Protein AF-0000000072551488 (afdb_homodimer)

Nearest PDB structures (foldseek):
  7kc0-assembly1_A  TM=2.861E-01  e=2.008E+00  Saccharomyces cerevisiae
  4nb5-assembly1_C  TM=3.899E-01  e=7.678E+00  Mycobacterium tuberculosis H37Rv
  7kc0-assembly1_A  TM=3.014E-01  e=3.655E+00  Saccharomyces cerevisiae
  4nb5-assembly1_C  TM=3.493E-01  e=7.341E+00  Mycobacterium tuberculosis H37Rv

Foldseek 3Di:
DCVVVVVVVVVVVVVVVVVVVVVVVVCPDQLVVQPVQDQDDPLSVLWDKDKAFDDPDPPPDLCDDDDDSNVVVLCLLAVVFAWFWDAAVCCVSVVHDSPADWDAQPPPRHITHTGHDLRNNLSVLVVLVNVVVVVVVCCVVDDQNVVDDVSSVVSNVVSVVSNVVVCVSCVDPDDWDWDDDPPDPDIHTPRSGMDIDIPSVSSRVVSVVRD/DPVVVVVVVVVVVVVVVVVVVVVVVVCPDQLVVQPVQDQDDPLSVLWDKDKDFDDPDPPPDLCDDDDDSNVVVLCLQAVPFAWFWDAAVCCVSVVHDSPADWDAQPPPRHITHTGHDLRNNLSVLVVLVNVVVVVVVCCVVDDQNVVDDVSSVVSNVVSVVSNVVVCVSCVDPDDWDWDDDPPDPDIHTPRSGMDIDIPSVSSRVVSRVRD

Radius of gyration: 25.64 Å; Cα contacts (8 Å, |Δi|>4): 636; chains: 2; bounding box: 65×92×56 Å

Structure (mmCIF, N/CA/C/O backbone):
data_AF-0000000072551488-model_v1
#
loop_
_entity.id
_entity.type
_entity.pdbx_description
1 polymer 'Predicted protein'
#
loop_
_atom_site.group_PDB
_atom_site.id
_atom_site.type_symbol
_atom_site.label_atom_id
_atom_site.label_alt_id
_atom_site.label_comp_id
_atom_site.label_asym_id
_atom_site.label_entity_id
_atom_site.label_seq_id
_atom_site.pdbx_PDB_ins_code
_atom_site.Cartn_x
_atom_site.Cartn_y
_atom_site.Cartn_z
_atom_site.occupancy
_atom_site.B_iso_or_equiv
_atom_site.auth_seq_id
_atom_site.auth_comp_id
_atom_site.auth_asym_id
_atom_site.auth_atom_id
_atom_site.pdbx_PDB_model_num
ATOM 1 N N . ARG A 1 1 ? 0.191 62.25 23.656 1 54.44 1 ARG A N 1
ATOM 2 C CA . ARG A 1 1 ? 0.954 61.219 24.375 1 54.44 1 ARG A CA 1
ATOM 3 C C . ARG A 1 1 ? 0.844 59.875 23.703 1 54.44 1 ARG A C 1
ATOM 5 O O . ARG A 1 1 ? 1.858 59.219 23.406 1 54.44 1 ARG A O 1
ATOM 12 N N . SER A 1 2 ? -0.293 58.969 23.828 1 62.88 2 SER A N 1
ATOM 13 C CA . SER A 1 2 ? -0.296 57.5 24.031 1 62.88 2 SER A CA 1
ATOM 14 C C . SER A 1 2 ? -0.365 56.781 22.688 1 62.88 2 SER A C 1
ATOM 16 O O . SER A 1 2 ? -0.692 55.594 22.656 1 62.88 2 SER A O 1
ATOM 18 N N . LYS A 1 3 ? -0.065 57.469 21.656 1 80.19 3 LYS A N 1
ATOM 19 C CA . LYS A 1 3 ? -0.118 56.938 20.297 1 80.19 3 LYS A CA 1
ATOM 20 C C . LYS A 1 3 ? 0.965 55.875 20.094 1 80.19 3 LYS A C 1
ATOM 22 O O . LYS A 1 3 ? 0.75 54.875 19.375 1 80.19 3 LYS A O 1
ATOM 27 N N . TRP A 1 4 ? 2.119 56.156 20.734 1 80.94 4 TRP A N 1
ATOM 28 C CA . TRP A 1 4 ? 3.229 55.219 20.594 1 80.94 4 TRP A CA 1
ATOM 29 C C . TRP A 1 4 ? 2.873 53.875 21.172 1 80.94 4 TRP A C 1
ATOM 31 O O . TRP A 1 4 ? 3.223 52.812 20.594 1 80.94 4 TRP A O 1
ATOM 41 N N . LEU A 1 5 ? 2.17 53.812 22.25 1 73.62 5 LEU A N 1
ATOM 42 C CA . LEU A 1 5 ? 1.741 52.562 22.844 1 73.62 5 LEU A CA 1
ATOM 43 C C . LEU A 1 5 ? 0.811 51.781 21.906 1 73.62 5 LEU A C 1
ATOM 45 O O . LEU A 1 5 ? 0.901 50.562 21.812 1 73.62 5 LEU A O 1
ATOM 49 N N . TRP A 1 6 ? -0.077 52.562 21.234 1 76.06 6 TRP A N 1
ATOM 50 C CA . TRP A 1 6 ? -0.982 51.938 20.266 1 76.06 6 TRP A CA 1
ATOM 51 C C . TRP A 1 6 ? -0.211 51.375 19.078 1 76.06 6 TRP A C 1
ATOM 53 O O . TRP A 1 6 ? -0.562 50.344 18.547 1 76.06 6 TRP A O 1
ATOM 63 N N . LEU A 1 7 ? 0.896 51.969 18.703 1 81.06 7 LEU A N 1
ATOM 64 C CA . LEU A 1 7 ? 1.736 51.5 17.609 1 81.06 7 LEU A CA 1
ATOM 65 C C . LEU A 1 7 ? 2.461 50.219 18 1 81.06 7 LEU A C 1
ATOM 67 O O . LEU A 1 7 ? 2.557 49.281 17.203 1 81.06 7 LEU A O 1
ATOM 71 N N . VAL A 1 8 ? 2.887 50.062 19.234 1 77.25 8 VAL A N 1
ATOM 72 C CA . VAL A 1 8 ? 3.572 48.875 19.734 1 77.25 8 VAL A CA 1
ATOM 73 C C . VAL A 1 8 ? 2.586 47.719 19.812 1 77.25 8 VAL A C 1
ATOM 75 O O . VAL A 1 8 ? 2.904 46.594 19.406 1 77.25 8 VAL A O 1
ATOM 78 N N . HIS A 1 9 ? 1.33 48 20.266 1 72.38 9 HIS A N 1
ATOM 79 C CA . HIS A 1 9 ? 0.299 46.969 20.328 1 72.38 9 HIS A CA 1
ATOM 80 C C . HIS A 1 9 ? -0.062 46.469 18.922 1 72.38 9 HIS A C 1
ATOM 82 O O . HIS A 1 9 ? -0.224 45.25 18.719 1 72.38 9 HIS A O 1
ATOM 88 N N . ALA A 1 10 ? -0.183 47.406 18.031 1 77.19 10 ALA A N 1
ATOM 89 C CA . ALA A 1 10 ? -0.512 47.031 16.672 1 77.19 10 ALA A CA 1
ATOM 90 C C . ALA A 1 10 ? 0.6 46.188 16.047 1 77.19 10 ALA A C 1
ATOM 92 O O . ALA A 1 10 ? 0.33 45.219 15.359 1 77.19 10 ALA A O 1
ATOM 93 N N . ALA A 1 11 ? 1.789 46.531 16.391 1 79.25 11 ALA A N 1
ATOM 94 C CA . ALA A 1 11 ? 2.938 45.781 15.883 1 79.25 11 ALA A CA 1
ATOM 95 C C . ALA A 1 11 ? 2.988 44.375 16.453 1 79.25 11 ALA A C 1
ATOM 97 O O . ALA A 1 11 ? 3.252 43.406 15.734 1 79.25 11 ALA A O 1
ATOM 98 N N . LEU A 1 12 ? 2.689 44.25 17.703 1 74.5 12 LEU A N 1
ATOM 99 C CA . LEU A 1 12 ? 2.691 42.938 18.359 1 74.5 12 LEU A CA 1
ATOM 100 C C . LEU A 1 12 ? 1.55 42.062 17.844 1 74.5 12 LEU A C 1
ATOM 102 O O . LEU A 1 12 ? 1.729 40.875 17.625 1 74.5 12 LEU A O 1
ATOM 106 N N . LEU A 1 13 ? 0.407 42.75 17.625 1 74.38 13 LEU A N 1
ATOM 107 C CA . LEU A 1 13 ? -0.738 42.031 17.078 1 74.38 13 LEU A CA 1
ATOM 108 C C . LEU A 1 13 ? -0.456 41.562 15.648 1 74.38 13 LEU A C 1
ATOM 110 O O . LEU A 1 13 ? -0.78 40.406 15.289 1 74.38 13 LEU A O 1
ATOM 114 N N . LEU A 1 14 ? 0.179 42.375 14.867 1 77.56 14 LEU A N 1
ATOM 115 C CA . LEU A 1 14 ? 0.5 42 13.492 1 77.56 14 LEU A CA 1
ATOM 116 C C . LEU A 1 14 ? 1.534 40.875 13.445 1 77.56 14 LEU A C 1
ATOM 118 O O . LEU A 1 14 ? 1.437 40 12.609 1 77.56 14 LEU A O 1
ATOM 122 N N . THR A 1 15 ? 2.414 40.906 14.375 1 76 15 THR A N 1
ATOM 123 C CA . THR A 1 15 ? 3.418 39.844 14.445 1 76 15 THR A CA 1
ATOM 124 C C . THR A 1 15 ? 2.783 38.531 14.867 1 76 15 THR A C 1
ATOM 126 O O . THR A 1 15 ? 3.092 37.469 14.297 1 76 15 THR A O 1
ATOM 129 N N . SER A 1 16 ? 1.948 38.594 15.852 1 71.5 16 SER A N 1
ATOM 130 C CA . SER A 1 16 ? 1.256 37.406 16.297 1 71.5 16 SER A CA 1
ATOM 131 C C . SER A 1 16 ? 0.383 36.812 15.195 1 71.5 16 SER A C 1
ATOM 133 O O . SER A 1 16 ? 0.386 35.625 14.969 1 71.5 16 SER A O 1
ATOM 135 N N . CYS A 1 17 ? -0.298 37.688 14.469 1 74.19 17 CYS A N 1
ATOM 136 C CA . CYS A 1 17 ? -1.143 37.25 13.367 1 74.19 17 CYS A CA 1
ATOM 137 C C . CYS A 1 17 ? -0.302 36.688 12.227 1 74.19 17 CYS A C 1
ATOM 139 O O . CYS A 1 17 ? -0.66 35.656 11.633 1 74.19 17 CYS A O 1
ATOM 141 N N . GLY A 1 18 ? 0.741 37.312 11.984 1 74.62 18 GLY A N 1
ATOM 142 C CA . GLY A 1 18 ? 1.654 36.812 10.961 1 74.62 18 GLY A CA 1
ATOM 143 C C . GLY A 1 18 ? 2.238 35.438 11.281 1 74.62 18 GLY A C 1
ATOM 144 O O . GLY A 1 18 ? 2.295 34.562 10.422 1 74.62 18 GLY A O 1
ATOM 145 N N . MET A 1 19 ? 2.564 35.375 12.555 1 73.81 19 MET A N 1
ATOM 146 C CA . MET A 1 19 ? 3.125 34.094 12.984 1 73.81 19 MET A CA 1
ATOM 147 C C . MET A 1 19 ? 2.078 32.969 12.898 1 73.81 19 MET A C 1
ATOM 149 O O . MET A 1 19 ? 2.389 31.844 12.516 1 73.81 19 MET A O 1
ATOM 153 N N . LEU A 1 20 ? 0.957 33.375 13.234 1 72.31 20 LEU A N 1
ATOM 154 C CA . LEU A 1 20 ? -0.132 32.406 13.148 1 72.31 20 LEU A CA 1
ATOM 155 C C . LEU A 1 20 ? -0.386 32 11.703 1 72.31 20 LEU A C 1
ATOM 157 O O . LEU A 1 20 ? -0.505 30.812 11.406 1 72.31 20 LEU A O 1
ATOM 161 N N . VAL A 1 21 ? -0.391 32.844 10.82 1 73.5 21 VAL A N 1
ATOM 162 C CA . VAL A 1 21 ? -0.657 32.594 9.406 1 73.5 21 VAL A CA 1
ATOM 163 C C . VAL A 1 21 ? 0.481 31.766 8.812 1 73.5 21 VAL A C 1
ATOM 165 O O . VAL A 1 21 ? 0.241 30.812 8.055 1 73.5 21 VAL A O 1
ATOM 168 N N . SER A 1 22 ? 1.642 32.062 9.234 1 73 22 SER A N 1
ATOM 169 C CA . SER A 1 22 ? 2.799 31.328 8.727 1 73 22 SER A CA 1
ATOM 170 C C . SER A 1 22 ? 2.787 29.891 9.195 1 73 22 SER A C 1
ATOM 172 O O . SER A 1 22 ? 3.096 28.969 8.43 1 73 22 SER A O 1
ATOM 174 N N . THR A 1 23 ? 2.479 29.656 10.406 1 68.38 23 THR A N 1
ATOM 175 C CA . THR A 1 23 ? 2.406 28.312 10.945 1 68.38 23 THR A CA 1
ATOM 176 C C . THR A 1 23 ? 1.321 27.5 10.234 1 68.38 23 THR A C 1
ATOM 178 O O . THR A 1 23 ? 1.521 26.328 9.914 1 68.38 23 THR A O 1
ATOM 181 N N . LEU A 1 24 ? 0.299 28.234 9.938 1 70.44 24 LEU A N 1
ATOM 182 C CA . LEU A 1 24 ? -0.805 27.578 9.258 1 70.44 24 LEU A CA 1
ATOM 183 C C . LEU A 1 24 ? -0.409 27.188 7.836 1 70.44 24 LEU A C 1
ATOM 185 O O . LEU A 1 24 ? -0.752 26.094 7.371 1 70.44 24 LEU A O 1
ATOM 189 N N . ILE A 1 25 ? 0.358 27.953 7.289 1 69.44 25 ILE A N 1
ATOM 190 C CA . ILE A 1 25 ? 0.772 27.703 5.914 1 69.44 25 ILE A CA 1
ATOM 191 C C . ILE A 1 25 ? 1.802 26.562 5.887 1 69.44 25 ILE A C 1
ATOM 193 O O . ILE A 1 25 ? 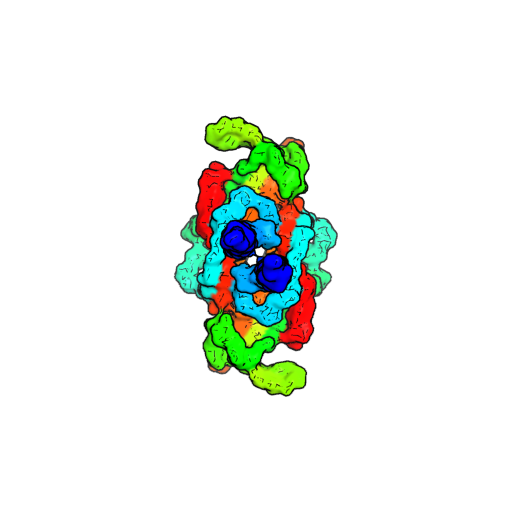1.698 25.641 5.078 1 69.44 25 ILE A O 1
ATOM 197 N N . LEU A 1 26 ? 2.732 26.703 6.762 1 65.44 26 LEU A N 1
ATOM 198 C CA . LEU A 1 26 ? 3.797 25.703 6.789 1 65.44 26 LEU A CA 1
ATOM 199 C C . LEU A 1 26 ? 3.244 24.328 7.148 1 65.44 26 LEU A C 1
ATOM 201 O O . LEU A 1 26 ? 3.668 23.312 6.582 1 65.44 26 LEU A O 1
ATOM 205 N N . ARG A 1 27 ? 2.365 24.312 8.078 1 64.19 27 ARG A N 1
ATOM 206 C CA . ARG A 1 27 ? 1.785 23.047 8.516 1 64.19 27 ARG A CA 1
ATOM 207 C C . ARG A 1 27 ? 0.872 22.469 7.445 1 64.19 27 ARG A C 1
ATOM 209 O O . ARG A 1 27 ? 0.659 21.25 7.398 1 64.19 27 ARG A O 1
ATOM 216 N N . SER A 1 28 ? 0.599 23.297 6.562 1 69.06 28 SER A N 1
ATOM 217 C CA . SER A 1 28 ? -0.315 22.844 5.52 1 69.06 28 SER A CA 1
ATOM 218 C C . SER A 1 28 ? 0.442 22.438 4.258 1 69.06 28 SER A C 1
ATOM 220 O O . SER A 1 28 ? -0.161 21.969 3.289 1 69.06 28 SER A O 1
ATOM 222 N N . SER A 1 29 ? 1.752 22.422 4.512 1 84.94 29 SER A N 1
ATOM 223 C CA . SER A 1 29 ? 2.482 22.047 3.305 1 84.94 29 SER A CA 1
ATOM 224 C C . SER A 1 29 ? 2.484 20.531 3.105 1 84.94 29 SER A C 1
ATOM 226 O O . SER A 1 29 ? 2.463 19.781 4.078 1 84.94 29 SER A O 1
ATOM 228 N N . THR A 1 30 ? 2.373 20.094 1.907 1 92.56 30 THR A N 1
ATOM 229 C CA . THR A 1 30 ? 2.428 18.688 1.532 1 92.56 30 THR A CA 1
ATOM 230 C C . THR A 1 30 ? 3.676 18.016 2.104 1 92.56 30 THR A C 1
ATOM 232 O O . THR A 1 30 ? 3.615 16.891 2.594 1 92.56 30 THR A O 1
ATOM 235 N N . LEU A 1 31 ? 4.734 18.766 2.109 1 93.5 31 LEU A N 1
ATOM 236 C CA . LEU A 1 31 ? 5.996 18.234 2.619 1 93.5 31 LEU A CA 1
ATOM 237 C C . LEU A 1 31 ? 5.887 17.906 4.105 1 93.5 31 LEU A C 1
ATOM 239 O O . LEU A 1 31 ? 6.344 16.859 4.551 1 93.5 31 LEU A O 1
ATOM 243 N N . HIS A 1 32 ? 5.332 18.844 4.82 1 89.88 32 HIS A N 1
ATOM 244 C CA . HIS A 1 32 ? 5.156 18.609 6.25 1 89.88 32 HIS A CA 1
ATOM 245 C C . HIS A 1 32 ? 4.273 17.406 6.512 1 89.88 32 HIS A C 1
ATOM 247 O O . HIS A 1 32 ? 4.586 16.578 7.375 1 89.88 32 HIS A O 1
ATOM 253 N N . LEU A 1 33 ? 3.234 17.281 5.77 1 92.12 33 LEU A N 1
ATOM 254 C CA . LEU A 1 33 ? 2.33 16.141 5.879 1 92.12 33 LEU A CA 1
ATOM 255 C C . LEU A 1 33 ? 3.062 14.836 5.59 1 92.12 33 LEU A C 1
ATOM 257 O O . LEU A 1 33 ? 2.979 13.891 6.371 1 92.12 33 LEU A O 1
ATOM 261 N N . VAL A 1 34 ? 3.822 14.766 4.551 1 96.38 34 VAL A N 1
ATOM 262 C CA . VAL A 1 34 ? 4.539 13.57 4.105 1 96.38 34 VAL A CA 1
ATOM 263 C C . VAL A 1 34 ? 5.535 13.141 5.18 1 96.38 34 VAL A C 1
ATOM 265 O O . VAL A 1 34 ? 5.672 11.945 5.465 1 96.38 34 VAL A O 1
ATOM 268 N N . ARG A 1 35 ? 6.148 14.094 5.824 1 95.06 35 ARG A N 1
ATOM 269 C CA . ARG A 1 35 ? 7.18 13.797 6.812 1 95.06 35 ARG A CA 1
ATOM 270 C C . ARG A 1 35 ? 6.57 13.25 8.094 1 95.06 35 ARG A C 1
ATOM 272 O O . ARG A 1 35 ? 7.27 12.672 8.922 1 95.06 35 ARG A O 1
ATOM 279 N N . GLN A 1 36 ? 5.25 13.414 8.227 1 93.06 36 GLN A N 1
ATOM 280 C CA . GLN A 1 36 ? 4.562 12.875 9.398 1 93.06 36 GLN A CA 1
ATOM 281 C C . GLN A 1 36 ? 4.078 11.445 9.141 1 93.06 36 GLN A C 1
ATOM 283 O O . GLN A 1 36 ? 3.926 10.664 10.078 1 93.06 36 GLN A O 1
ATOM 288 N N . VAL A 1 37 ? 3.91 11.102 7.887 1 96.31 37 VAL A N 1
ATOM 289 C CA . VAL A 1 37 ? 3.234 9.836 7.652 1 96.31 37 VAL A CA 1
ATOM 290 C C . VAL A 1 37 ? 4.137 8.914 6.832 1 96.31 37 VAL A C 1
ATOM 292 O O . VAL A 1 37 ? 3.67 7.922 6.262 1 96.31 37 VAL A O 1
ATOM 295 N N . SER A 1 38 ? 5.402 9.211 6.668 1 97.62 38 SER A N 1
ATOM 296 C CA . SER A 1 38 ? 6.371 8.367 5.969 1 97.62 38 SER A CA 1
ATOM 297 C C . SER A 1 38 ? 7.672 8.25 6.754 1 97.62 38 SER A C 1
ATOM 299 O O . SER A 1 38 ? 7.996 9.125 7.562 1 97.62 38 SER A O 1
ATOM 301 N N . ALA A 1 39 ? 8.391 7.145 6.516 1 97.88 39 ALA A N 1
ATOM 302 C CA . ALA A 1 39 ? 9.773 7.062 6.977 1 97.88 39 ALA A CA 1
ATOM 303 C C . ALA A 1 39 ? 10.641 8.133 6.312 1 97.88 39 ALA A C 1
ATOM 305 O O . ALA A 1 39 ? 10.312 8.625 5.23 1 97.88 39 ALA A O 1
ATOM 306 N N . TRP A 1 40 ? 11.727 8.508 6.938 1 97.81 40 TRP A N 1
ATOM 307 C CA . TRP A 1 40 ? 12.625 9.516 6.379 1 97.81 40 TRP A CA 1
ATOM 308 C C . TRP A 1 40 ? 13.125 9.094 5.004 1 97.81 40 TRP A C 1
ATOM 310 O O . TRP A 1 40 ? 13.508 7.938 4.801 1 97.81 40 TRP A O 1
ATOM 320 N N . SER A 1 41 ? 13.141 9.977 4.102 1 98.25 41 SER A N 1
ATOM 321 C CA . SER A 1 41 ? 13.664 9.805 2.748 1 98.25 41 SER A CA 1
ATOM 322 C C . SER A 1 41 ? 13.945 11.156 2.094 1 98.25 41 SER A C 1
ATOM 324 O O . SER A 1 41 ? 13.156 12.094 2.219 1 98.25 41 SER A O 1
ATOM 326 N N . PRO A 1 42 ? 15.078 11.234 1.363 1 97.62 42 PRO A N 1
ATOM 327 C CA . PRO A 1 42 ? 15.297 12.461 0.603 1 97.62 42 PRO A CA 1
ATOM 328 C C . PRO A 1 42 ? 14.289 12.648 -0.528 1 97.62 42 PRO A C 1
ATOM 330 O O . PRO A 1 42 ? 14.203 13.727 -1.12 1 97.62 42 PRO A O 1
ATOM 333 N N . ALA A 1 43 ? 13.516 11.664 -0.788 1 98 43 ALA A N 1
ATOM 334 C CA . ALA A 1 43 ? 12.531 11.727 -1.868 1 98 43 ALA A CA 1
ATOM 335 C C . ALA A 1 43 ? 11.234 12.367 -1.393 1 98 43 ALA A C 1
ATOM 337 O O . ALA A 1 43 ? 10.266 12.461 -2.152 1 98 43 ALA A O 1
ATOM 338 N N . ASP A 1 44 ? 11.156 12.812 -0.15 1 97.94 44 ASP A N 1
ATOM 339 C CA . ASP A 1 44 ? 9.922 13.344 0.415 1 97.94 44 ASP A CA 1
ATOM 340 C C . ASP A 1 44 ? 9.461 14.586 -0.343 1 97.94 44 ASP A C 1
ATOM 342 O O . ASP A 1 44 ? 8.266 14.883 -0.396 1 97.94 44 ASP A O 1
ATOM 346 N N . THR A 1 45 ? 10.383 15.281 -1.033 1 96.19 45 THR A N 1
ATOM 347 C CA . THR A 1 45 ? 10.039 16.484 -1.785 1 96.19 45 THR A CA 1
ATOM 348 C C . THR A 1 45 ? 9.32 16.125 -3.08 1 96.19 45 THR A C 1
ATOM 350 O O . THR A 1 45 ? 8.711 16.984 -3.719 1 96.19 45 THR A O 1
ATOM 353 N N . SER A 1 46 ? 9.383 14.898 -3.484 1 97.44 46 SER A N 1
ATOM 354 C CA . SER A 1 46 ? 8.781 14.484 -4.75 1 97.44 46 SER A CA 1
ATOM 355 C C . SER A 1 46 ? 7.32 14.102 -4.57 1 97.44 46 SER A C 1
ATOM 357 O O . SER A 1 46 ? 6.594 13.914 -5.551 1 97.44 46 SER A O 1
ATOM 359 N N . VAL A 1 47 ? 6.812 14.023 -3.365 1 98.25 47 VAL A N 1
ATOM 360 C CA . VAL A 1 47 ? 5.484 13.477 -3.096 1 98.25 47 VAL A CA 1
ATOM 361 C C . VAL A 1 47 ? 4.441 14.586 -3.209 1 98.25 47 VAL A C 1
ATOM 363 O O . VAL A 1 47 ? 4.574 15.641 -2.582 1 98.25 47 VAL A O 1
ATOM 366 N N . GLN A 1 48 ? 3.527 14.391 -4.07 1 97.56 48 GLN A N 1
ATOM 367 C CA . GLN A 1 48 ? 2.289 15.148 -4.188 1 97.56 48 GLN A CA 1
ATOM 368 C C . GLN A 1 48 ? 1.07 14.234 -4.137 1 97.56 48 GLN A C 1
ATOM 370 O O . GLN A 1 48 ? 1.143 13.078 -4.555 1 97.56 48 GLN A O 1
ATOM 375 N N . TYR A 1 49 ? -0.003 14.773 -3.572 1 97.5 49 TYR A N 1
ATOM 376 C CA . TYR A 1 49 ? -1.224 13.977 -3.475 1 97.5 49 TYR A CA 1
ATOM 377 C C . TYR A 1 49 ? -2.252 14.43 -4.504 1 97.5 49 TYR A C 1
ATOM 379 O O . TYR A 1 49 ? -2.373 15.625 -4.785 1 97.5 49 TYR A O 1
ATOM 387 N N . LYS A 1 50 ? -2.967 13.492 -5.02 1 97.62 50 LYS A N 1
ATOM 388 C CA . LYS A 1 50 ? -4.074 13.766 -5.934 1 97.62 50 LYS A CA 1
ATOM 389 C C . LYS A 1 50 ? -5.238 12.812 -5.684 1 97.62 50 LYS A C 1
ATOM 391 O O . LYS A 1 50 ? -5.039 11.695 -5.211 1 97.62 50 LYS A O 1
ATOM 396 N N . GLN A 1 51 ? -6.395 13.289 -6.008 1 96.81 51 GLN A N 1
ATOM 397 C CA . GLN A 1 51 ? -7.57 12.43 -5.996 1 96.81 51 GLN A CA 1
ATOM 398 C C . GLN A 1 51 ? -7.633 11.57 -7.254 1 96.81 51 GLN A C 1
ATOM 400 O O . GLN A 1 51 ? -7.465 12.07 -8.367 1 96.81 51 GLN A O 1
ATOM 405 N N . VAL A 1 52 ? -7.809 10.312 -7.035 1 97.88 52 VAL A N 1
ATOM 406 C CA . VAL A 1 52 ? -7.828 9.367 -8.148 1 97.88 52 VAL A CA 1
ATOM 407 C C . VAL A 1 52 ? -9.031 8.438 -8.016 1 97.88 52 VAL A C 1
ATOM 409 O O . VAL A 1 52 ? -9.32 7.934 -6.93 1 97.88 52 VAL A O 1
ATOM 412 N N . ARG A 1 53 ? -9.789 8.258 -9.102 1 96.81 53 ARG A N 1
ATOM 413 C CA . ARG A 1 53 ? -10.75 7.16 -9.172 1 96.81 53 ARG A CA 1
ATOM 414 C C . ARG A 1 53 ? -10.125 5.93 -9.828 1 96.81 53 ARG A C 1
ATOM 416 O O . ARG A 1 53 ? -9.656 6 -10.969 1 96.81 53 ARG A O 1
ATOM 423 N N . TYR A 1 54 ? -10.078 4.828 -9.062 1 97.38 54 TYR A N 1
ATOM 424 C CA . TYR A 1 54 ? -9.523 3.611 -9.648 1 97.38 54 TYR A CA 1
ATOM 425 C C . TYR A 1 54 ? -10.312 3.18 -10.875 1 97.38 54 TYR A C 1
ATOM 427 O O . TYR A 1 54 ? -11.523 3.412 -10.953 1 97.38 54 TYR A O 1
ATOM 435 N N . ASN A 1 55 ? -9.562 2.648 -11.812 1 95.31 55 ASN A N 1
ATOM 436 C CA . ASN A 1 55 ? -10.133 1.927 -12.945 1 95.31 55 ASN A CA 1
ATOM 437 C C . ASN A 1 55 ? -9.547 0.521 -13.062 1 95.31 55 ASN A C 1
ATOM 439 O O . ASN A 1 55 ? -8.461 0.341 -13.609 1 95.31 55 ASN A O 1
ATOM 443 N N . ILE A 1 56 ? -10.258 -0.497 -12.602 1 94.81 56 ILE A N 1
ATOM 444 C CA . ILE A 1 56 ? -9.688 -1.836 -12.492 1 94.81 56 ILE A CA 1
ATOM 445 C C . ILE A 1 56 ? -10.109 -2.674 -13.703 1 94.81 56 ILE A C 1
ATOM 447 O O . ILE A 1 56 ? -10.008 -3.902 -13.68 1 94.81 56 ILE A O 1
ATOM 451 N N . THR A 1 57 ? -10.484 -2.121 -14.734 1 90 57 THR A N 1
ATOM 452 C CA . THR A 1 57 ? -10.875 -2.854 -15.938 1 90 57 THR A CA 1
ATOM 453 C C . THR A 1 57 ? -9.672 -3.582 -16.531 1 90 57 THR A C 1
ATOM 455 O O . THR A 1 57 ? -8.555 -3.061 -16.531 1 90 57 THR A O 1
ATOM 458 N N . SER A 1 58 ? -9.891 -4.793 -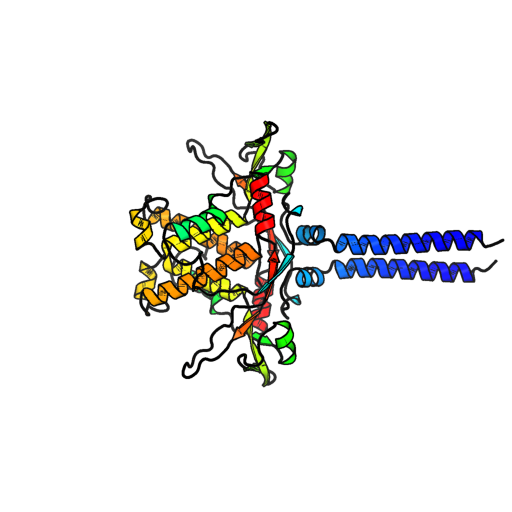17.016 1 86.5 58 SER A N 1
ATOM 459 C CA . SER A 1 58 ? -8.828 -5.586 -17.609 1 86.5 58 SER A CA 1
ATOM 460 C C . SER A 1 58 ? -8.703 -5.312 -19.109 1 86.5 58 SER A C 1
ATOM 462 O O . SER A 1 58 ? -7.637 -5.492 -19.688 1 86.5 58 SER A O 1
ATOM 464 N N . LYS A 1 59 ? -9.758 -4.973 -19.641 1 87.12 59 LYS A N 1
ATOM 465 C CA . LYS A 1 59 ? -9.758 -4.758 -21.078 1 87.12 59 LYS A CA 1
ATOM 466 C C . LYS A 1 59 ? -8.883 -3.572 -21.469 1 87.12 59 LYS A C 1
ATOM 468 O O . LYS A 1 59 ? -9.055 -2.469 -20.953 1 87.12 59 LYS A O 1
ATOM 473 N N . GLY A 1 60 ? -7.926 -3.902 -22.391 1 91 60 GLY A N 1
ATOM 474 C CA . GLY A 1 60 ? -7.047 -2.848 -22.875 1 91 60 GLY A CA 1
ATOM 475 C C . GLY A 1 60 ? -6.031 -2.396 -21.828 1 91 60 GLY A C 1
ATOM 476 O O . GLY A 1 60 ? -5.332 -1.401 -22.031 1 91 60 GLY A O 1
ATOM 477 N N . ASN A 1 61 ? -5.98 -3.025 -20.75 1 95.94 61 ASN A N 1
ATOM 478 C CA . ASN A 1 61 ? -5.039 -2.709 -19.688 1 95.94 61 ASN A CA 1
ATOM 479 C C . ASN A 1 61 ? -3.656 -3.297 -19.969 1 95.94 61 ASN A C 1
ATOM 481 O O . ASN A 1 61 ? -3.496 -4.516 -20.031 1 95.94 61 ASN A O 1
ATOM 485 N N . PRO A 1 62 ? -2.66 -2.428 -20.156 1 97.31 62 PRO A N 1
ATOM 486 C CA . PRO A 1 62 ? -1.337 -2.91 -20.562 1 97.31 62 PRO A CA 1
ATOM 487 C C . PRO A 1 62 ? -0.657 -3.74 -19.469 1 97.31 62 PRO A C 1
ATOM 489 O O . PRO A 1 62 ? 0.338 -4.418 -19.734 1 97.31 62 PRO A O 1
ATOM 492 N N . PHE A 1 63 ? -1.127 -3.721 -18.297 1 98.12 63 PHE A N 1
ATOM 493 C CA . PHE A 1 63 ? -0.47 -4.395 -17.188 1 98.12 63 PHE A CA 1
ATOM 494 C C . PHE A 1 63 ? -1.04 -5.797 -16.984 1 98.12 63 PHE A C 1
ATOM 496 O O . PHE A 1 63 ? -0.545 -6.562 -16.156 1 98.12 63 PHE A O 1
ATOM 503 N N . VAL A 1 64 ? -2.068 -6.152 -17.781 1 97.94 64 VAL A N 1
ATOM 504 C CA . VAL A 1 64 ? -2.75 -7.422 -17.562 1 97.94 64 VAL A CA 1
ATOM 505 C C . VAL A 1 64 ? -2.273 -8.453 -18.578 1 97.94 64 VAL A C 1
ATOM 507 O O . VAL A 1 64 ? -2.23 -8.172 -19.781 1 97.94 64 VAL A O 1
ATOM 510 N N . GLY A 1 65 ? -1.873 -9.609 -18.062 1 97.38 65 GLY A N 1
ATOM 511 C CA . GLY A 1 65 ? -1.507 -10.688 -18.969 1 97.38 65 GLY A CA 1
ATOM 512 C C . GLY A 1 65 ? -0.024 -11.008 -18.953 1 97.38 65 GLY A C 1
ATOM 513 O O . GLY A 1 65 ? 0.646 -10.805 -17.938 1 97.38 65 GLY A O 1
ATOM 514 N N . ALA A 1 66 ? 0.405 -11.672 -20 1 97.81 66 ALA A N 1
ATOM 515 C CA . ALA A 1 66 ? 1.795 -12.078 -20.188 1 97.81 66 ALA A CA 1
ATOM 516 C C . ALA A 1 66 ? 2.264 -11.75 -21.609 1 97.81 66 ALA A C 1
ATOM 518 O O . ALA A 1 66 ? 1.444 -11.547 -22.516 1 97.81 66 ALA A O 1
ATOM 519 N N . GLY A 1 67 ? 3.602 -11.703 -21.734 1 97.44 67 GLY A N 1
ATOM 520 C CA . GLY A 1 67 ? 4.188 -11.422 -23.047 1 97.44 67 GLY A CA 1
ATOM 521 C C . GLY A 1 67 ? 5.117 -10.227 -23.031 1 97.44 67 GLY A C 1
ATOM 522 O O . GLY A 1 67 ? 5.191 -9.5 -22.031 1 97.44 67 GLY A O 1
ATOM 523 N N . PRO A 1 68 ? 5.797 -10 -24.141 1 97.19 68 PRO A N 1
ATOM 524 C CA . PRO A 1 68 ? 6.852 -8.984 -24.172 1 97.19 68 PRO A CA 1
ATOM 525 C C . PRO A 1 68 ? 6.324 -7.574 -23.922 1 97.19 68 PRO A C 1
ATOM 527 O O . PRO A 1 68 ? 6.992 -6.77 -23.266 1 97.19 68 PRO A O 1
ATOM 530 N N . GLU A 1 69 ? 5.156 -7.297 -24.469 1 97.56 69 GLU A N 1
ATOM 531 C CA . GLU A 1 69 ? 4.613 -5.957 -24.266 1 97.56 69 GLU A CA 1
ATOM 532 C C . GLU A 1 69 ? 4.211 -5.727 -22.812 1 97.56 69 GLU A C 1
ATOM 534 O O . GLU A 1 69 ? 4.457 -4.652 -22.266 1 97.56 69 GLU A O 1
ATOM 539 N N . VAL A 1 70 ? 3.559 -6.703 -22.203 1 98.19 70 VAL A N 1
ATOM 540 C CA . VAL A 1 70 ? 3.188 -6.625 -20.797 1 98.19 70 VAL A CA 1
ATOM 541 C C . VAL A 1 70 ? 4.445 -6.555 -19.938 1 98.19 70 VAL A C 1
ATOM 543 O O . VAL A 1 70 ? 4.52 -5.758 -19 1 98.19 70 VAL A O 1
ATOM 546 N N . ASP A 1 71 ? 5.457 -7.32 -20.297 1 97.62 71 ASP A N 1
ATOM 547 C CA . ASP A 1 71 ? 6.711 -7.336 -19.547 1 97.62 71 ASP A CA 1
ATOM 548 C C . ASP A 1 71 ? 7.41 -5.98 -19.609 1 97.62 71 ASP A C 1
ATOM 550 O O . ASP A 1 71 ? 8.023 -5.547 -18.641 1 97.62 71 ASP A O 1
ATOM 554 N N . ARG A 1 72 ? 7.352 -5.398 -20.719 1 97.62 72 ARG A N 1
ATOM 555 C CA . ARG A 1 72 ? 8.008 -4.105 -20.906 1 97.62 72 ARG A CA 1
ATOM 556 C C . ARG A 1 72 ? 7.449 -3.072 -19.922 1 97.62 72 ARG A C 1
ATOM 558 O O . ARG A 1 72 ? 8.211 -2.363 -19.266 1 97.62 72 ARG A O 1
ATOM 565 N N . VAL A 1 73 ? 6.129 -2.947 -19.828 1 98 73 VAL A N 1
ATOM 566 C CA . VAL A 1 73 ? 5.543 -1.911 -18.984 1 98 73 VAL A CA 1
ATOM 567 C C . VAL A 1 73 ? 5.766 -2.252 -17.516 1 98 73 VAL A C 1
ATOM 569 O O . VAL A 1 73 ? 5.949 -1.359 -16.688 1 98 73 VAL A O 1
ATOM 572 N N . TRP A 1 74 ? 5.773 -3.545 -17.172 1 98.25 74 TRP A N 1
ATOM 573 C CA . TRP A 1 74 ? 6.086 -3.941 -15.805 1 98.25 74 TRP A CA 1
ATOM 574 C C . TRP A 1 74 ? 7.539 -3.625 -15.461 1 98.25 74 TRP A C 1
ATOM 576 O O . TRP A 1 74 ? 7.84 -3.191 -14.352 1 98.25 74 TRP A O 1
ATOM 586 N N . ARG A 1 75 ? 8.469 -3.844 -16.359 1 96.69 75 ARG A N 1
ATOM 587 C CA . ARG A 1 75 ? 9.875 -3.541 -16.141 1 96.69 75 ARG A CA 1
ATOM 588 C C . ARG A 1 75 ? 10.086 -2.051 -15.883 1 96.69 75 ARG A C 1
ATOM 590 O O . ARG A 1 75 ? 10.906 -1.669 -15.047 1 96.69 75 ARG A O 1
ATOM 597 N N . GLU A 1 76 ? 9.32 -1.283 -16.531 1 96.62 76 GLU A N 1
ATOM 598 C CA . GLU A 1 76 ? 9.445 0.167 -16.406 1 96.62 76 GLU A CA 1
ATOM 599 C C . GLU A 1 76 ? 9.156 0.63 -14.984 1 96.62 76 GLU A C 1
ATOM 601 O O . GLU A 1 76 ? 9.781 1.574 -14.5 1 96.62 76 GLU A O 1
ATOM 606 N N . ILE A 1 77 ? 8.297 -0.039 -14.266 1 97.38 77 ILE A N 1
ATOM 607 C CA . ILE A 1 77 ? 7.887 0.454 -12.953 1 97.38 77 ILE A CA 1
ATOM 608 C C . ILE A 1 77 ? 8.531 -0.395 -11.859 1 97.38 77 ILE A C 1
ATOM 610 O O . ILE A 1 77 ? 8.25 -0.212 -10.68 1 97.38 77 ILE A O 1
ATOM 614 N N . SER A 1 78 ? 9.367 -1.373 -12.203 1 93.06 78 SER A N 1
ATOM 615 C CA . SER A 1 78 ? 9.945 -2.27 -11.211 1 93.06 78 SER A CA 1
ATOM 616 C C . SER A 1 78 ? 11.445 -2.441 -11.438 1 93.06 78 SER A C 1
ATOM 618 O O . SER A 1 78 ? 12.25 -1.7 -10.875 1 93.06 78 SER A O 1
ATOM 620 N N . TYR A 1 79 ? 11.914 -3.119 -12.555 1 84 79 TYR A N 1
ATOM 621 C CA . TYR A 1 79 ? 13.281 -3.561 -12.781 1 84 79 TYR A CA 1
ATOM 622 C C . TYR A 1 79 ? 14.141 -2.426 -13.336 1 84 79 TYR A C 1
ATOM 624 O O . TYR A 1 79 ? 15.352 -2.396 -13.125 1 84 79 TYR A O 1
ATOM 632 N N . ASP A 1 80 ? 13.555 -1.555 -14 1 85.38 80 ASP A N 1
ATOM 633 C CA . ASP A 1 80 ? 14.32 -0.509 -14.672 1 85.38 80 ASP A CA 1
ATOM 634 C C . ASP A 1 80 ? 14.648 0.633 -13.711 1 85.38 80 ASP A C 1
ATOM 636 O O . ASP A 1 80 ? 15.234 1.641 -14.109 1 85.38 80 ASP A O 1
ATOM 640 N N . MET A 1 81 ? 14.375 0.376 -12.516 1 90 81 MET A N 1
ATOM 641 C CA . MET A 1 81 ? 14.688 1.387 -11.508 1 90 81 MET A CA 1
ATOM 642 C C . MET A 1 81 ? 16.031 1.1 -10.844 1 90 81 MET A C 1
ATOM 644 O O . MET A 1 81 ? 16.234 0.017 -10.297 1 90 81 MET A O 1
ATOM 648 N N . GLY A 1 82 ? 16.953 1.95 -11.039 1 90.69 82 GLY A N 1
ATOM 649 C CA . GLY A 1 82 ? 18.25 1.791 -10.383 1 90.69 82 GLY A CA 1
ATOM 650 C C . GLY A 1 82 ? 18.219 2.127 -8.906 1 90.69 82 GLY A C 1
ATOM 651 O O . GLY A 1 82 ? 17.25 2.727 -8.422 1 90.69 82 GLY A O 1
ATOM 652 N N . ASP A 1 83 ? 19.25 1.757 -8.258 1 95.75 83 ASP A N 1
ATOM 653 C CA . ASP A 1 83 ? 19.422 2.107 -6.848 1 95.75 83 ASP A CA 1
ATOM 654 C C . ASP A 1 83 ? 19.812 3.574 -6.691 1 95.75 83 ASP A C 1
ATOM 656 O O . ASP A 1 83 ? 20.266 4.203 -7.648 1 95.75 83 ASP A O 1
ATOM 660 N N . GLN A 1 84 ? 19.594 4.059 -5.539 1 97.19 84 GLN A N 1
ATOM 661 C CA . GLN A 1 84 ? 19.922 5.449 -5.242 1 97.19 84 GLN A CA 1
ATOM 662 C C . GLN A 1 84 ? 21.094 5.539 -4.277 1 97.19 84 GLN A C 1
ATOM 664 O O . GLN A 1 84 ? 21.75 4.531 -3.979 1 97.19 84 GLN A O 1
ATOM 669 N N . TRP A 1 85 ? 21.453 6.75 -4 1 97.56 85 TRP A N 1
ATOM 670 C CA . TRP A 1 85 ? 22.609 7.086 -3.172 1 97.56 85 TRP A CA 1
ATOM 671 C C . TRP A 1 85 ? 22.219 8.023 -2.039 1 97.56 85 TRP A C 1
ATOM 673 O O . TRP A 1 85 ? 21.406 8.938 -2.236 1 97.56 85 TRP A O 1
ATOM 683 N N . ILE A 1 86 ? 22.766 7.77 -0.806 1 98 86 ILE A N 1
ATOM 684 C CA . ILE A 1 86 ? 22.625 8.742 0.269 1 98 86 ILE A CA 1
ATOM 685 C C . ILE A 1 86 ? 24 9.031 0.882 1 98 86 ILE A C 1
ATOM 687 O O . ILE A 1 86 ? 24.875 8.164 0.884 1 98 86 ILE A O 1
ATOM 691 N N . PRO A 1 87 ? 24.219 10.25 1.373 1 98 87 PRO A N 1
ATOM 692 C CA . PRO A 1 87 ? 25.484 10.531 2.031 1 98 87 PRO A CA 1
ATOM 693 C C . PRO A 1 87 ? 25.672 9.742 3.326 1 98 87 PRO A C 1
ATOM 695 O O . PRO A 1 87 ? 24.688 9.328 3.943 1 98 87 PRO A O 1
ATOM 698 N N . LYS A 1 88 ? 26.891 9.578 3.732 1 98.25 88 LYS A N 1
ATOM 699 C CA . LYS A 1 88 ? 27.234 8.812 4.926 1 98.25 88 LYS A CA 1
ATOM 700 C C . LYS A 1 88 ? 26.516 9.359 6.156 1 98.25 88 LYS A C 1
ATOM 702 O O . LYS A 1 88 ? 26.125 8.602 7.047 1 98.25 88 LYS A O 1
ATOM 707 N N . SER A 1 89 ? 26.297 10.602 6.195 1 96.94 89 SER A N 1
ATOM 708 C CA . SER A 1 89 ? 25.703 11.258 7.355 1 96.94 89 SER A CA 1
ATOM 709 C C . SER A 1 89 ? 24.25 10.836 7.547 1 96.94 89 SER A C 1
ATOM 711 O O . SER A 1 89 ? 23.688 10.969 8.641 1 96.94 89 SER A O 1
ATOM 713 N N . ASP A 1 90 ? 23.656 10.258 6.551 1 97.38 90 ASP A N 1
ATOM 714 C CA . ASP A 1 90 ? 22.219 10.039 6.605 1 97.38 90 ASP A CA 1
ATOM 715 C C . ASP A 1 90 ? 21.891 8.594 6.996 1 97.38 90 ASP A C 1
ATOM 717 O O . ASP A 1 90 ? 20.734 8.25 7.227 1 97.38 90 ASP A O 1
ATOM 721 N N . ILE A 1 91 ? 22.906 7.773 7.113 1 97.94 91 ILE A N 1
ATOM 722 C CA . ILE A 1 91 ? 22.672 6.363 7.41 1 97.94 91 ILE A CA 1
ATOM 723 C C . ILE A 1 91 ? 22 6.223 8.773 1 97.94 91 ILE A C 1
ATOM 725 O O . ILE A 1 91 ? 21.188 5.324 8.977 1 97.94 91 ILE A O 1
ATOM 729 N N . SER A 1 92 ? 22.281 7.117 9.695 1 96.88 92 SER A N 1
ATOM 730 C CA . SER A 1 92 ? 21.688 7.078 11.031 1 96.88 92 SER A CA 1
ATOM 731 C C . SER A 1 92 ? 20.203 7.391 10.992 1 96.88 92 SER A C 1
ATOM 733 O O . SER A 1 92 ? 19.438 6.895 11.828 1 96.88 92 SER A O 1
ATOM 735 N N . LYS A 1 93 ? 19.812 8.18 10.016 1 97.19 93 LYS A N 1
ATOM 736 C CA . LYS A 1 93 ? 18.391 8.508 9.875 1 97.19 93 LYS A CA 1
ATOM 737 C C . LYS A 1 93 ? 17.578 7.281 9.461 1 97.19 93 LYS A C 1
ATOM 739 O O . LYS A 1 93 ? 16.391 7.188 9.758 1 97.19 93 LYS A O 1
ATOM 744 N N . LEU A 1 94 ? 18.219 6.324 8.797 1 97.31 94 LEU A N 1
ATOM 745 C CA . LEU A 1 94 ? 17.562 5.09 8.367 1 97.31 94 LEU A CA 1
ATOM 746 C C . LEU A 1 94 ? 17.625 4.031 9.461 1 97.31 94 LEU A C 1
ATOM 748 O O . LEU A 1 94 ? 16.969 2.99 9.359 1 97.31 94 LEU A O 1
ATOM 752 N N . ASP A 1 95 ? 18.391 4.312 10.484 1 95.75 95 ASP A N 1
ATOM 753 C CA . ASP A 1 95 ? 18.656 3.316 11.523 1 95.75 95 ASP A CA 1
ATOM 754 C C . ASP A 1 95 ? 19.219 2.035 10.922 1 95.75 95 ASP A C 1
ATOM 756 O O . ASP A 1 95 ? 18.734 0.94 11.195 1 95.75 95 ASP A O 1
ATOM 760 N N . MET A 1 96 ? 20.203 2.197 9.977 1 97.19 96 MET A N 1
ATOM 761 C CA . MET A 1 96 ? 20.906 1.102 9.32 1 97.19 96 MET A CA 1
ATOM 762 C C . MET A 1 96 ? 22.391 1.095 9.711 1 97.19 96 MET A C 1
ATOM 764 O O . MET A 1 96 ? 22.938 2.131 10.094 1 97.19 96 MET A O 1
ATOM 768 N N . PRO A 1 97 ? 23 -0.022 9.711 1 96.06 97 PRO A N 1
ATOM 769 C CA . PRO A 1 97 ? 24.375 -0.095 10.195 1 96.06 97 PRO A CA 1
ATOM 770 C C . PRO A 1 97 ? 25.375 0.563 9.234 1 96.06 97 PRO A C 1
ATOM 772 O O . PRO A 1 97 ? 25.141 0.577 8.023 1 96.06 97 PRO A O 1
ATOM 775 N N . GLU A 1 98 ? 26.469 0.966 9.773 1 96.94 98 GLU A N 1
ATOM 776 C CA . GLU A 1 98 ? 27.516 1.586 8.984 1 96.94 98 GLU A CA 1
ATOM 777 C C . GLU A 1 98 ? 28.234 0.556 8.109 1 96.94 98 GLU A C 1
ATOM 779 O O . GLU A 1 98 ? 29 0.917 7.219 1 96.94 98 GLU A O 1
ATOM 784 N N . THR A 1 99 ? 27.938 -0.706 8.305 1 97 99 THR A N 1
ATOM 785 C CA . THR A 1 99 ? 28.531 -1.773 7.508 1 97 99 THR A CA 1
ATOM 786 C C . THR A 1 99 ? 27.75 -1.972 6.211 1 97 99 THR A C 1
ATOM 788 O O . THR A 1 99 ? 28.078 -2.861 5.418 1 97 99 THR A O 1
ATOM 791 N N . SER A 1 100 ? 26.719 -1.132 6.016 1 98.25 100 SER A N 1
ATOM 792 C CA . SER A 1 100 ? 25.969 -1.197 4.762 1 98.25 100 SER A CA 1
ATOM 793 C C . SER A 1 100 ? 26.875 -0.94 3.564 1 98.25 100 SER A C 1
ATOM 795 O O . SER A 1 100 ? 27.938 -0.317 3.699 1 98.25 100 SER A O 1
ATOM 797 N N . LEU A 1 101 ? 26.422 -1.428 2.432 1 98.31 101 LEU A N 1
ATOM 798 C CA . LEU A 1 101 ? 27.234 -1.35 1.217 1 98.31 101 LEU A CA 1
ATOM 799 C C . LEU A 1 101 ? 27.484 0.102 0.82 1 98.31 101 LEU A C 1
ATOM 801 O O . LEU A 1 101 ? 26.531 0.858 0.595 1 98.31 101 LEU A O 1
ATOM 805 N N . LYS A 1 102 ? 28.734 0.419 0.724 1 98.25 102 LYS A N 1
ATOM 806 C CA . LYS A 1 102 ? 29.141 1.754 0.296 1 98.25 102 LYS A CA 1
ATOM 807 C C . LYS A 1 102 ? 29.359 1.804 -1.213 1 98.25 102 LYS A C 1
ATOM 809 O O . LYS A 1 102 ? 29.828 0.828 -1.811 1 98.25 102 LYS A O 1
ATOM 814 N N . VAL A 1 103 ? 28.969 2.943 -1.756 1 97.81 103 VAL A N 1
ATOM 815 C CA . VAL A 1 103 ? 29.188 3.197 -3.174 1 97.81 103 VAL A CA 1
ATOM 816 C C . VAL A 1 103 ? 29.516 4.676 -3.391 1 97.81 103 VAL A C 1
ATOM 818 O O . VAL A 1 103 ? 29.25 5.508 -2.518 1 97.81 103 VAL A O 1
ATOM 821 N N . ASN A 1 104 ? 30.078 4.953 -4.539 1 97.19 104 ASN A N 1
ATOM 822 C CA . ASN A 1 104 ? 30.359 6.344 -4.871 1 97.19 104 ASN A CA 1
ATOM 823 C C . ASN A 1 104 ? 29.203 6.98 -5.625 1 97.19 104 ASN A C 1
ATOM 825 O O . ASN A 1 104 ? 28.578 6.34 -6.477 1 97.19 104 ASN A O 1
ATOM 829 N N . HIS A 1 105 ? 28.938 8.25 -5.27 1 96 105 HIS A N 1
ATOM 830 C CA . HIS A 1 105 ? 27.984 9.016 -6.066 1 96 105 HIS A CA 1
ATOM 831 C C . HIS A 1 105 ? 28.375 9.008 -7.543 1 96 105 HIS A C 1
ATOM 833 O O . HIS A 1 105 ? 29.531 9.242 -7.883 1 96 105 HIS A O 1
ATOM 839 N N . PRO A 1 106 ? 27.406 8.836 -8.398 1 90.56 106 PRO A N 1
ATOM 840 C CA . PRO A 1 106 ? 27.734 8.641 -9.812 1 90.56 106 PRO A CA 1
ATOM 841 C C . PRO A 1 106 ? 28.328 9.891 -10.461 1 90.56 106 PRO A C 1
ATOM 843 O O . PRO A 1 106 ? 29.109 9.789 -11.414 1 90.56 106 PRO A O 1
ATOM 846 N N . THR A 1 107 ? 28.047 11.031 -9.953 1 93.44 107 THR A N 1
ATOM 847 C CA . THR A 1 107 ? 28.5 12.273 -10.578 1 93.44 107 THR A CA 1
ATOM 848 C C . THR A 1 107 ? 29.641 12.891 -9.781 1 93.44 107 THR A C 1
ATOM 850 O O . THR A 1 107 ? 30.672 13.258 -10.352 1 93.44 107 THR A O 1
ATOM 853 N N . THR A 1 108 ? 29.562 12.984 -8.461 1 95 108 THR A N 1
ATOM 854 C CA . THR A 1 108 ? 30.516 13.727 -7.648 1 95 108 THR A CA 1
ATOM 855 C C . THR A 1 108 ? 31.641 12.82 -7.164 1 95 108 THR A C 1
ATOM 857 O O . THR A 1 108 ? 32.688 13.297 -6.75 1 95 108 THR A O 1
ATOM 860 N N . GLY A 1 109 ? 31.375 11.531 -7.098 1 96.44 109 GLY A N 1
ATOM 861 C CA . GLY A 1 109 ? 32.375 10.586 -6.629 1 96.44 109 GLY A CA 1
ATOM 862 C C . GLY A 1 109 ? 32.438 10.484 -5.117 1 96.44 109 GLY A C 1
ATOM 863 O O . GLY A 1 109 ? 33.219 9.703 -4.574 1 96.44 109 GLY A O 1
ATOM 864 N N . GLU A 1 110 ? 31.625 11.227 -4.48 1 97.5 110 GLU A N 1
ATOM 865 C CA . GLU A 1 110 ? 31.578 11.164 -3.023 1 97.5 110 GLU A CA 1
ATOM 866 C C . GLU A 1 110 ? 31.094 9.805 -2.535 1 97.5 110 GLU A C 1
ATOM 868 O O . GLU A 1 110 ? 30.109 9.273 -3.049 1 97.5 110 GLU A O 1
ATOM 873 N N . GLU A 1 111 ? 31.812 9.281 -1.572 1 98.31 111 GLU A N 1
ATOM 874 C CA . GLU A 1 111 ? 31.422 7.984 -1.032 1 98.31 111 GLU A CA 1
ATOM 875 C C . GLU A 1 111 ? 30.172 8.109 -0.161 1 98.31 111 GLU A C 1
ATOM 877 O O . GLU A 1 111 ? 30.062 9.031 0.654 1 98.31 111 GLU A O 1
ATOM 882 N N . GLY A 1 112 ? 29.25 7.195 -0.381 1 98.5 112 GLY A N 1
ATOM 883 C CA . GLY A 1 112 ? 28.031 7.078 0.404 1 98.5 112 GLY A CA 1
ATOM 884 C C . GLY A 1 112 ? 27.469 5.668 0.432 1 98.5 112 GLY A C 1
ATOM 885 O O . GLY A 1 112 ? 28.234 4.695 0.397 1 98.5 112 GLY A O 1
ATOM 886 N N . TYR A 1 113 ? 26.219 5.59 0.666 1 98.69 113 TYR A N 1
ATOM 887 C CA . TYR A 1 113 ? 25.609 4.27 0.763 1 98.69 113 TYR A CA 1
ATOM 888 C C . TYR A 1 113 ? 24.672 4.02 -0.407 1 98.69 113 TYR A C 1
ATOM 890 O O . TYR A 1 113 ? 23.938 4.922 -0.836 1 98.69 113 TYR A O 1
ATOM 898 N N . ARG A 1 114 ? 24.656 2.777 -0.923 1 98.31 114 ARG A N 1
ATOM 899 C CA . ARG A 1 114 ? 23.688 2.307 -1.906 1 98.31 114 ARG A CA 1
ATOM 900 C C . ARG A 1 114 ? 22.328 2.035 -1.255 1 98.31 114 ARG A C 1
ATOM 902 O O . ARG A 1 114 ? 22.25 1.301 -0.268 1 98.31 114 ARG A O 1
ATOM 909 N N . VAL A 1 115 ? 21.281 2.646 -1.737 1 98.31 115 VAL A N 1
ATOM 910 C CA . VAL A 1 115 ? 19.953 2.432 -1.174 1 98.31 115 VAL A CA 1
ATOM 911 C C . VAL A 1 115 ? 18.953 2.156 -2.295 1 98.31 115 VAL A C 1
ATOM 913 O O . VAL A 1 115 ? 19.156 2.574 -3.438 1 98.31 115 VAL A O 1
ATOM 916 N N . GLY A 1 116 ? 17.984 1.398 -1.991 1 97.88 116 GLY A N 1
ATOM 917 C CA . GLY A 1 116 ? 16.828 1.203 -2.852 1 97.88 116 GLY A CA 1
ATOM 918 C C . GLY A 1 116 ? 15.547 1.789 -2.279 1 97.88 116 GLY A C 1
ATOM 919 O O . GLY A 1 116 ? 15.406 1.898 -1.061 1 97.88 116 GLY A O 1
ATOM 920 N N . MET A 1 117 ? 14.672 2.193 -3.152 1 97.94 117 MET A N 1
ATOM 921 C CA . MET A 1 117 ? 13.383 2.721 -2.713 1 97.94 117 MET A CA 1
ATOM 922 C C . MET A 1 117 ? 12.336 1.615 -2.654 1 97.94 117 MET A C 1
ATOM 924 O O . MET A 1 117 ? 12.203 0.826 -3.59 1 97.94 117 MET A O 1
ATOM 928 N N . GLU A 1 118 ? 11.5 1.592 -1.685 1 98.25 118 GLU A N 1
ATOM 929 C CA . GLU A 1 118 ? 10.625 0.48 -1.309 1 98.25 118 GLU A CA 1
ATOM 930 C C . GLU A 1 118 ? 9.586 0.202 -2.391 1 98.25 118 GLU A C 1
ATOM 932 O O . GLU A 1 118 ? 9.305 -0.957 -2.705 1 98.25 118 GLU A O 1
ATOM 937 N N . VAL A 1 119 ? 8.984 1.209 -2.947 1 98.62 119 VAL A N 1
ATOM 938 C CA . VAL A 1 119 ? 7.844 1.018 -3.842 1 98.62 119 VAL A CA 1
ATOM 939 C C . VAL A 1 119 ? 8.266 0.169 -5.039 1 98.62 119 VAL A C 1
ATOM 941 O O . VAL A 1 119 ? 7.496 -0.665 -5.52 1 98.62 119 VAL A O 1
ATOM 944 N N . PHE A 1 120 ? 9.453 0.285 -5.5 1 98.38 120 PHE A N 1
ATOM 945 C CA . PHE A 1 120 ? 9.883 -0.446 -6.688 1 98.38 120 PHE A CA 1
ATOM 946 C C . PHE A 1 120 ? 10.156 -1.907 -6.352 1 98.38 120 PHE A C 1
ATOM 948 O O . PHE A 1 120 ? 9.945 -2.791 -7.184 1 98.38 120 PHE A O 1
ATOM 955 N N . HIS A 1 121 ? 10.648 -2.125 -5.148 1 97.94 121 HIS A N 1
ATOM 956 C CA . HIS A 1 121 ? 10.766 -3.508 -4.699 1 97.94 121 HIS A CA 1
ATOM 957 C C . HIS A 1 121 ? 9.398 -4.168 -4.574 1 97.94 121 HIS A C 1
ATOM 959 O O . HIS A 1 121 ? 9.234 -5.332 -4.949 1 97.94 121 HIS A O 1
ATOM 965 N N . HIS A 1 122 ? 8.406 -3.414 -4.031 1 98.62 122 HIS A N 1
ATOM 966 C CA . HIS A 1 122 ? 7.043 -3.934 -3.943 1 98.62 122 HIS A CA 1
ATOM 967 C C . HIS A 1 122 ? 6.516 -4.324 -5.32 1 98.62 122 HIS A C 1
ATOM 969 O O . HIS A 1 122 ? 5.934 -5.398 -5.484 1 98.62 122 HIS A O 1
ATOM 975 N N . LEU A 1 123 ? 6.754 -3.48 -6.262 1 98.81 123 LEU A N 1
ATOM 976 C CA . LEU A 1 123 ? 6.262 -3.723 -7.613 1 98.81 123 LEU A CA 1
ATOM 977 C C . LEU A 1 123 ? 7.023 -4.871 -8.273 1 98.81 123 LEU A C 1
ATOM 979 O O . LEU A 1 123 ? 6.453 -5.625 -9.062 1 98.81 123 LEU A O 1
ATOM 983 N N . HIS A 1 124 ? 8.289 -5.008 -7.953 1 97.69 124 HIS A N 1
ATOM 984 C CA . HIS A 1 124 ? 9.07 -6.164 -8.383 1 97.69 124 HIS A CA 1
ATOM 985 C C . HIS A 1 124 ? 8.477 -7.461 -7.848 1 97.69 124 HIS A C 1
ATOM 987 O O . HIS A 1 124 ? 8.312 -8.43 -8.594 1 97.69 124 HIS A O 1
ATOM 993 N N . CYS A 1 125 ? 8.141 -7.441 -6.609 1 98.25 125 CYS A N 1
ATOM 994 C CA . CYS A 1 125 ? 7.539 -8.609 -5.969 1 98.25 125 CYS A CA 1
ATOM 995 C C . CYS A 1 125 ? 6.207 -8.961 -6.625 1 98.25 125 CYS A C 1
ATOM 997 O O . CYS A 1 125 ? 5.945 -10.125 -6.926 1 98.25 125 CYS A O 1
ATOM 999 N N . LEU A 1 126 ? 5.398 -7.949 -6.859 1 98.88 126 LEU A N 1
ATOM 1000 C CA . LEU A 1 126 ? 4.098 -8.203 -7.473 1 98.88 126 LEU A CA 1
ATOM 1001 C C . LEU A 1 126 ? 4.258 -8.742 -8.891 1 98.88 126 LEU A C 1
ATOM 1003 O O . LEU A 1 126 ? 3.498 -9.609 -9.32 1 98.88 126 LEU A O 1
ATOM 1007 N N . ASN A 1 127 ? 5.227 -8.211 -9.609 1 98.5 127 ASN A N 1
ATOM 1008 C CA . ASN A 1 127 ? 5.492 -8.688 -10.961 1 98.5 127 ASN A CA 1
ATOM 1009 C C . ASN A 1 127 ? 5.883 -10.164 -10.969 1 98.5 127 ASN A C 1
ATOM 1011 O O . ASN A 1 127 ? 5.461 -10.914 -11.852 1 98.5 127 ASN A O 1
ATOM 1015 N N . LEU A 1 128 ? 6.695 -10.547 -10.031 1 98.06 128 LEU A N 1
ATOM 1016 C CA . LEU A 1 128 ? 7.047 -11.953 -9.945 1 98.06 128 LEU A CA 1
ATOM 1017 C C . LEU A 1 128 ? 5.809 -12.812 -9.695 1 98.06 128 LEU A C 1
ATOM 1019 O O . LEU A 1 128 ? 5.637 -13.859 -10.32 1 98.06 128 LEU A O 1
ATOM 1023 N N . LEU A 1 129 ? 4.941 -12.383 -8.805 1 98.69 129 LEU A N 1
ATOM 1024 C CA . LEU A 1 129 ? 3.707 -13.117 -8.539 1 98.69 129 LEU A CA 1
ATOM 1025 C C . LEU A 1 129 ? 2.834 -13.18 -9.789 1 98.69 129 LEU A C 1
ATOM 1027 O O . LEU A 1 129 ? 2.219 -14.211 -10.07 1 98.69 129 LEU A O 1
ATOM 1031 N N . ARG A 1 130 ? 2.787 -12.07 -10.555 1 98.75 130 ARG A N 1
ATOM 1032 C CA . ARG A 1 130 ? 2.09 -12.094 -11.836 1 98.75 130 ARG A CA 1
ATOM 1033 C C . ARG A 1 130 ? 2.652 -13.18 -12.742 1 98.75 130 ARG A C 1
ATOM 1035 O O . ARG A 1 130 ? 1.898 -13.977 -13.305 1 98.75 130 ARG A O 1
ATOM 1042 N N . ARG A 1 131 ? 3.926 -13.227 -12.867 1 98.06 131 ARG A N 1
ATOM 1043 C CA . ARG A 1 131 ? 4.562 -14.203 -13.758 1 98.06 131 ARG A CA 1
ATOM 1044 C C . ARG A 1 131 ? 4.277 -15.625 -13.297 1 98.06 131 ARG A C 1
ATOM 1046 O O . ARG A 1 131 ? 4.156 -16.531 -14.125 1 98.06 131 ARG A O 1
ATOM 1053 N N . VAL A 1 132 ? 4.156 -15.812 -12.023 1 98.06 132 VAL A N 1
ATOM 1054 C CA . VAL A 1 132 ? 3.838 -17.125 -11.477 1 98.06 132 VAL A CA 1
ATOM 1055 C C . VAL A 1 132 ? 2.436 -17.547 -11.914 1 98.06 132 VAL A C 1
ATOM 1057 O O . VAL A 1 132 ? 2.178 -18.719 -12.164 1 98.06 132 VAL A O 1
ATOM 1060 N N . THR A 1 133 ? 1.503 -16.609 -12.023 1 98.12 133 THR A N 1
ATOM 1061 C CA . THR A 1 133 ? 0.156 -16.938 -12.469 1 98.12 133 THR A CA 1
ATOM 1062 C C . THR A 1 133 ? 0.157 -17.312 -13.945 1 98.12 133 THR A C 1
ATOM 1064 O O . THR A 1 133 ? -0.793 -17.938 -14.438 1 98.12 133 THR A O 1
ATOM 1067 N N . TYR A 1 134 ? 1.17 -16.953 -14.664 1 97.75 134 TYR A N 1
ATOM 1068 C CA . TYR A 1 134 ? 1.373 -17.312 -16.062 1 97.75 134 TYR A CA 1
ATOM 1069 C C . TYR A 1 134 ? 2.562 -18.25 -16.219 1 97.75 134 TYR A C 1
ATOM 1071 O O . TYR A 1 134 ? 3.387 -18.062 -17.125 1 97.75 134 TYR A O 1
ATOM 1079 N N . LYS A 1 135 ? 2.643 -19.188 -15.375 1 95.69 135 LYS A N 1
ATOM 1080 C CA . LYS A 1 135 ? 3.803 -20.062 -15.25 1 95.69 135 LYS A CA 1
ATOM 1081 C C . LYS A 1 135 ? 4.102 -20.766 -16.562 1 95.69 135 LYS A C 1
ATOM 1083 O O . LYS A 1 135 ? 5.266 -20.938 -16.938 1 95.69 135 LYS A O 1
ATOM 1088 N N . GLU A 1 136 ? 3.092 -21.234 -17.266 1 94.69 136 GLU A N 1
ATOM 1089 C CA . GLU A 1 136 ? 3.289 -21.953 -18.516 1 94.69 136 GLU A CA 1
ATOM 1090 C C . GLU A 1 136 ? 4.039 -21.094 -19.531 1 94.69 136 GLU A C 1
ATOM 1092 O O . GLU A 1 136 ? 4.82 -21.609 -20.328 1 94.69 136 GLU A O 1
ATOM 1097 N N . TYR A 1 137 ? 3.766 -19.875 -19.484 1 96.75 137 TYR A N 1
ATOM 1098 C CA . TYR A 1 137 ? 4.426 -18.953 -20.406 1 96.75 137 TYR A CA 1
ATOM 1099 C C . TYR A 1 137 ? 5.855 -18.672 -19.969 1 96.75 137 TYR A C 1
ATOM 1101 O O . TYR A 1 137 ? 6.77 -18.641 -20.797 1 96.75 137 TYR A O 1
ATOM 1109 N N . TYR A 1 138 ? 6.105 -18.562 -18.719 1 97.25 138 TYR A N 1
ATOM 1110 C CA . TYR A 1 138 ? 7.359 -17.969 -18.25 1 97.25 138 TYR A CA 1
ATOM 1111 C C . TYR A 1 138 ? 8.359 -19.062 -17.875 1 97.25 138 TYR A C 1
ATOM 1113 O O . TYR A 1 138 ? 9.57 -18.844 -17.906 1 97.25 138 TYR A O 1
ATOM 1121 N N . GLU A 1 139 ? 7.914 -20.203 -17.562 1 95.56 139 GLU A N 1
ATOM 1122 C CA . GLU A 1 139 ? 8.812 -21.266 -17.109 1 95.56 139 GLU A CA 1
ATOM 1123 C C . GLU A 1 139 ? 9.836 -21.594 -18.188 1 95.56 139 GLU A C 1
ATOM 1125 O O . GLU A 1 139 ? 11.031 -21.703 -17.906 1 95.56 139 GLU A O 1
ATOM 1130 N N . PRO A 1 140 ? 9.445 -21.672 -19.484 1 96.19 140 PRO A N 1
ATOM 1131 C CA . PRO A 1 140 ? 10.43 -22 -20.516 1 96.19 140 PRO A CA 1
ATOM 1132 C C . PRO A 1 140 ? 11.414 -20.875 -20.781 1 96.19 140 PRO A C 1
ATOM 1134 O O . PRO A 1 140 ? 12.453 -21.078 -21.406 1 96.19 140 PRO A O 1
ATOM 1137 N N . LEU A 1 141 ? 11.086 -19.656 -20.375 1 95.12 141 LEU A N 1
ATOM 1138 C CA . LEU A 1 141 ? 11.922 -18.5 -20.656 1 95.12 141 L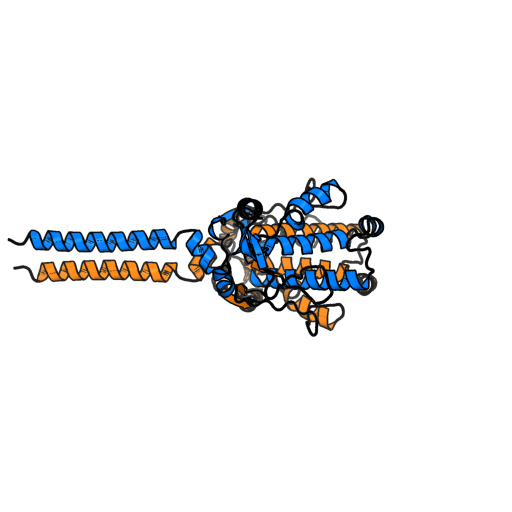EU A CA 1
ATOM 1139 C C . LEU A 1 141 ? 13.055 -18.391 -19.641 1 95.12 141 LEU A C 1
ATOM 1141 O O . LEU A 1 141 ? 14 -17.625 -19.828 1 95.12 141 LEU A O 1
ATOM 1145 N N . GLY A 1 142 ? 12.914 -19.203 -18.5 1 93.56 142 GLY A N 1
ATOM 1146 C CA . GLY A 1 142 ? 13.953 -19.203 -17.484 1 93.56 142 GLY A CA 1
ATOM 1147 C C . GLY A 1 142 ? 13.82 -18.062 -16.484 1 93.56 142 GLY A C 1
ATOM 1148 O O . GLY A 1 142 ? 12.734 -17.844 -15.945 1 93.56 142 GLY A O 1
ATOM 1149 N N . GLY A 1 143 ? 15.039 -17.297 -16.188 1 91.25 143 GLY A N 1
ATOM 1150 C CA . GLY A 1 143 ? 14.992 -16.25 -15.172 1 91.25 143 GLY A CA 1
ATOM 1151 C C . GLY A 1 143 ? 14.766 -16.797 -13.773 1 91.25 143 GLY A C 1
ATOM 1152 O O . GLY A 1 143 ? 15.453 -17.734 -13.344 1 91.25 143 GLY A O 1
ATOM 1153 N N . GLU A 1 144 ? 13.82 -16.234 -13.086 1 90.5 144 GLU A N 1
ATOM 1154 C CA . GLU A 1 144 ? 13.531 -16.641 -11.719 1 90.5 144 GLU A CA 1
ATOM 1155 C C . GLU A 1 144 ? 13.031 -18.078 -11.656 1 90.5 144 GLU A C 1
ATOM 1157 O O . GLU A 1 144 ? 13.07 -18.719 -10.602 1 90.5 144 GLU A O 1
ATOM 1162 N N . PHE A 1 145 ? 12.602 -18.641 -12.742 1 94.19 145 PHE A N 1
ATOM 1163 C CA . PHE A 1 145 ? 12.031 -19.984 -12.805 1 94.19 145 PHE A CA 1
ATOM 1164 C C . PHE A 1 145 ? 13.109 -21.016 -13.047 1 94.19 145 PHE A C 1
ATOM 1166 O O . PHE A 1 145 ? 12.867 -22.219 -12.922 1 94.19 145 PHE A O 1
ATOM 1173 N N . SER A 1 146 ? 14.312 -20.562 -13.367 1 93.5 146 SER A N 1
ATOM 1174 C CA . SER A 1 146 ? 15.375 -21.453 -13.812 1 93.5 146 SER A CA 1
ATOM 1175 C C . SER A 1 146 ? 16.078 -22.094 -12.625 1 93.5 146 SER A C 1
ATOM 1177 O O . SER A 1 146 ? 16.797 -23.094 -12.781 1 93.5 146 SER A O 1
ATOM 1179 N N . HIS A 1 147 ? 15.781 -21.641 -11.406 1 93 147 HIS A N 1
ATOM 1180 C CA . HIS A 1 147 ? 16.531 -22.109 -10.25 1 93 147 HIS A CA 1
ATOM 1181 C C . HIS A 1 147 ? 15.797 -23.219 -9.523 1 93 147 HIS A C 1
ATOM 1183 O O . HIS A 1 147 ? 16.234 -23.656 -8.453 1 93 147 HIS A O 1
ATOM 1189 N N . GLY A 1 148 ? 14.672 -23.672 -10.031 1 92.25 148 GLY A N 1
ATOM 1190 C CA . GLY A 1 148 ? 13.914 -24.766 -9.453 1 92.25 148 GLY A CA 1
ATOM 1191 C C . GLY A 1 148 ? 12.742 -24.312 -8.609 1 92.25 148 GLY A C 1
ATOM 1192 O O . GLY A 1 148 ? 12.688 -23.141 -8.203 1 92.25 148 GLY A O 1
ATOM 1193 N N . PRO A 1 149 ? 11.883 -25.234 -8.352 1 93.88 149 PRO A N 1
ATOM 1194 C CA . PRO A 1 149 ? 10.633 -24.875 -7.672 1 93.88 149 PRO A CA 1
ATOM 1195 C C . PRO A 1 149 ? 10.852 -24.422 -6.234 1 93.88 149 PRO A C 1
ATOM 1197 O O . PRO A 1 149 ? 10.125 -23.547 -5.742 1 93.88 149 PRO A O 1
ATOM 1200 N N . GLU A 1 150 ? 11.836 -25 -5.562 1 95.69 150 GLU A N 1
ATOM 1201 C CA . GLU A 1 150 ? 12.07 -24.625 -4.168 1 95.69 150 GLU A CA 1
ATOM 1202 C C . GLU A 1 150 ? 12.57 -23.203 -4.047 1 95.69 150 GLU A C 1
ATOM 1204 O O . GLU A 1 150 ? 12.125 -22.438 -3.18 1 95.69 150 GLU A O 1
ATOM 1209 N N . VAL A 1 151 ? 13.492 -22.828 -4.895 1 96.19 151 VAL A N 1
ATOM 1210 C CA . VAL A 1 151 ? 14.047 -21.484 -4.895 1 96.19 151 VAL A CA 1
ATOM 1211 C C . VAL A 1 151 ? 12.969 -20.484 -5.293 1 96.19 151 VAL A C 1
ATOM 1213 O O . VAL A 1 151 ? 12.852 -19.406 -4.688 1 96.19 151 VAL A O 1
ATOM 1216 N N . LEU A 1 152 ? 12.188 -20.828 -6.266 1 97.12 152 LEU A N 1
ATOM 1217 C CA . LEU A 1 152 ? 11.086 -19.969 -6.684 1 97.12 152 LEU A CA 1
ATOM 1218 C C . LEU A 1 152 ? 10.094 -19.781 -5.547 1 97.12 152 LEU A C 1
ATOM 1220 O O . LEU A 1 152 ? 9.633 -18.656 -5.305 1 97.12 152 LEU A O 1
ATOM 1224 N N . GLN A 1 153 ? 9.836 -20.859 -4.836 1 97.31 153 GLN A N 1
ATOM 1225 C CA . GLN A 1 153 ? 8.883 -20.766 -3.73 1 97.31 153 GLN A CA 1
ATOM 1226 C C . GLN A 1 153 ? 9.406 -19.859 -2.627 1 97.31 153 GLN A C 1
ATOM 1228 O O . GLN A 1 153 ? 8.656 -19.047 -2.084 1 97.31 153 GLN A O 1
ATOM 1233 N N . ALA A 1 154 ? 10.648 -20 -2.287 1 96.31 154 ALA A N 1
ATOM 1234 C CA . ALA A 1 154 ? 11.25 -19.141 -1.271 1 96.31 154 ALA A CA 1
ATOM 1235 C C . ALA A 1 154 ? 11.156 -17.672 -1.672 1 96.31 154 ALA A C 1
ATOM 1237 O O . ALA A 1 154 ? 10.867 -16.812 -0.837 1 96.31 154 ALA A O 1
ATOM 1238 N N . HIS A 1 155 ? 11.391 -17.438 -2.959 1 96.56 155 HIS A N 1
ATOM 1239 C CA . HIS A 1 155 ? 11.32 -16.062 -3.465 1 96.56 155 HIS A CA 1
ATOM 1240 C C . HIS A 1 155 ? 9.898 -15.523 -3.395 1 96.56 155 HIS A C 1
ATOM 1242 O O . HIS A 1 155 ? 9.68 -14.398 -2.943 1 96.56 155 HIS A O 1
ATOM 1248 N N . THR A 1 156 ? 8.945 -16.328 -3.801 1 98 156 THR A N 1
ATOM 1249 C CA . THR A 1 156 ? 7.566 -15.875 -3.764 1 98 156 THR A CA 1
ATOM 1250 C C . THR A 1 156 ? 7.086 -15.711 -2.322 1 98 156 THR A C 1
ATOM 1252 O O . THR A 1 156 ? 6.293 -14.82 -2.021 1 98 156 THR A O 1
ATOM 1255 N N . ASP A 1 157 ? 7.582 -16.562 -1.396 1 98.06 157 ASP A N 1
ATOM 1256 C CA . ASP A 1 157 ? 7.266 -16.391 0.018 1 98.06 157 ASP A CA 1
ATOM 1257 C C . ASP A 1 157 ? 7.762 -15.039 0.534 1 98.06 157 ASP A C 1
ATOM 1259 O O . ASP A 1 157 ? 7.047 -14.344 1.256 1 98.06 157 ASP A O 1
ATOM 1263 N N . HIS A 1 158 ? 8.969 -14.758 0.167 1 97.06 158 HIS A N 1
ATOM 1264 C CA . HIS A 1 158 ? 9.531 -13.453 0.496 1 97.06 158 HIS A CA 1
ATOM 1265 C C . HIS A 1 158 ? 8.656 -12.328 -0.033 1 97.06 158 HIS A C 1
ATOM 1267 O O . HIS A 1 158 ? 8.344 -11.383 0.697 1 97.06 158 HIS A O 1
ATOM 1273 N N . CYS A 1 159 ? 8.234 -12.422 -1.296 1 98.06 159 CYS A N 1
ATOM 1274 C CA . CYS A 1 159 ? 7.414 -11.398 -1.934 1 98.06 159 CYS A CA 1
ATOM 1275 C C . CYS A 1 159 ? 6.082 -11.242 -1.215 1 98.06 159 CYS A C 1
ATOM 1277 O O . CYS A 1 159 ? 5.637 -10.117 -0.958 1 98.06 159 CYS A O 1
ATOM 1279 N N . ILE A 1 160 ? 5.438 -12.383 -0.881 1 98.62 160 ILE A N 1
ATOM 1280 C CA . ILE A 1 160 ? 4.141 -12.375 -0.214 1 98.62 160 ILE A CA 1
ATOM 1281 C C . ILE A 1 160 ? 4.262 -11.68 1.143 1 98.62 160 ILE A C 1
ATOM 1283 O O . ILE A 1 160 ? 3.422 -10.859 1.506 1 98.62 160 ILE A O 1
ATOM 1287 N N . GLU A 1 161 ? 5.324 -11.961 1.845 1 98.44 161 GLU A N 1
ATOM 1288 C CA . GLU A 1 161 ? 5.516 -11.367 3.162 1 98.44 161 GLU A CA 1
ATOM 1289 C C . GLU A 1 161 ? 5.754 -9.867 3.061 1 98.44 161 GLU A C 1
ATOM 1291 O O . GLU A 1 161 ? 5.164 -9.086 3.811 1 98.44 161 GLU A O 1
ATOM 1296 N N . VAL A 1 162 ? 6.59 -9.438 2.146 1 98.5 162 VAL A N 1
ATOM 1297 C CA . VAL A 1 162 ? 6.887 -8.023 1.948 1 98.5 162 VAL A CA 1
ATOM 1298 C C . VAL A 1 162 ? 5.605 -7.27 1.601 1 98.5 162 VAL A C 1
ATOM 1300 O O . VAL A 1 162 ? 5.324 -6.211 2.17 1 98.5 162 VAL A O 1
ATOM 1303 N N . LEU A 1 163 ? 4.789 -7.84 0.733 1 98.81 163 LEU A N 1
ATOM 1304 C CA . LEU A 1 163 ? 3.555 -7.191 0.302 1 98.81 163 LEU A CA 1
ATOM 1305 C C . LEU A 1 163 ? 2.52 -7.191 1.423 1 98.81 163 LEU A C 1
ATOM 1307 O O . LEU A 1 163 ? 1.771 -6.227 1.58 1 98.81 163 LEU A O 1
ATOM 1311 N N . ARG A 1 164 ? 2.445 -8.305 2.197 1 98.81 164 ARG A N 1
ATOM 1312 C CA . ARG A 1 164 ? 1.526 -8.352 3.33 1 98.81 164 ARG A CA 1
ATOM 1313 C C . ARG A 1 164 ? 1.827 -7.234 4.324 1 98.81 164 ARG A C 1
ATOM 1315 O O . ARG A 1 164 ? 0.921 -6.512 4.75 1 98.81 164 ARG A O 1
ATOM 1322 N N . LEU A 1 165 ? 3.074 -7.062 4.688 1 98.56 165 LEU A N 1
ATOM 1323 C CA . LEU A 1 165 ? 3.49 -6.02 5.621 1 98.56 165 LEU A CA 1
ATOM 1324 C C . LEU A 1 165 ? 3.145 -4.637 5.078 1 98.56 165 LEU A C 1
ATOM 1326 O O . LEU A 1 165 ? 2.645 -3.781 5.812 1 98.56 165 LEU A O 1
ATOM 1330 N N . ASN A 1 166 ? 3.404 -4.453 3.811 1 98.75 166 ASN A N 1
ATOM 1331 C CA . ASN A 1 166 ? 3.121 -3.156 3.207 1 98.75 166 ASN A CA 1
ATOM 1332 C C . ASN A 1 166 ? 1.626 -2.852 3.211 1 98.75 166 ASN A C 1
ATOM 1334 O O . ASN A 1 166 ? 1.22 -1.726 3.506 1 98.75 166 ASN A O 1
ATOM 1338 N N . LEU A 1 167 ? 0.766 -3.844 2.848 1 98.88 167 LEU A N 1
ATOM 1339 C CA . LEU A 1 167 ? -0.682 -3.664 2.814 1 98.88 167 LEU A CA 1
ATOM 1340 C C . LEU A 1 167 ? -1.221 -3.344 4.207 1 98.88 167 LEU A C 1
ATOM 1342 O O . LEU A 1 167 ? -2.082 -2.475 4.355 1 98.88 167 LEU A O 1
ATOM 1346 N N . GLN A 1 168 ? -0.717 -4.023 5.215 1 98.69 168 GLN A N 1
ATOM 1347 C CA . GLN A 1 168 ? -1.141 -3.746 6.582 1 98.69 168 GLN A CA 1
ATOM 1348 C C . GLN A 1 168 ? -0.618 -2.395 7.059 1 98.69 168 GLN A C 1
ATOM 1350 O O . GLN A 1 168 ? -1.323 -1.659 7.754 1 98.69 168 GLN A O 1
ATOM 1355 N N . CYS A 1 169 ? 0.622 -2.066 6.668 1 98.75 169 CYS A N 1
ATOM 1356 C CA . CYS A 1 169 ? 1.226 -0.796 7.055 1 98.75 169 CYS A CA 1
ATOM 1357 C C . CYS A 1 169 ? 0.409 0.378 6.527 1 98.75 169 CYS A C 1
ATOM 1359 O O . CYS A 1 169 ? 0.271 1.397 7.207 1 98.75 169 CYS A O 1
ATOM 1361 N N . ASN A 1 170 ? -0.116 0.273 5.348 1 98.56 170 ASN A N 1
ATOM 1362 C CA . ASN A 1 170 ? -0.869 1.358 4.723 1 98.56 170 ASN A CA 1
ATOM 1363 C C . ASN A 1 170 ? -2.367 1.219 4.977 1 98.56 170 ASN A C 1
ATOM 1365 O O . ASN A 1 170 ? -3.154 2.062 4.547 1 98.56 170 ASN A O 1
ATOM 1369 N N . ALA A 1 171 ? -2.855 0.294 5.707 1 98.56 171 ALA A N 1
ATOM 1370 C CA . ALA A 1 171 ? -4.242 -0.08 5.977 1 98.56 171 ALA A CA 1
ATOM 1371 C C . ALA A 1 171 ? -5.211 0.912 5.336 1 98.56 171 ALA A C 1
ATOM 1373 O O . ALA A 1 171 ? -5.707 1.821 6.008 1 98.56 171 ALA A O 1
ATOM 1374 N N . ASP A 1 172 ? -5.562 0.744 4.047 1 98.56 172 ASP A N 1
ATOM 1375 C CA . ASP A 1 172 ? -6.449 1.616 3.283 1 98.56 172 ASP A CA 1
ATOM 1376 C C . ASP A 1 172 ? -7.875 1.568 3.834 1 98.56 172 ASP A C 1
ATOM 1378 O O . ASP A 1 172 ? -8.57 0.563 3.68 1 98.56 172 ASP A O 1
ATOM 1382 N N . ILE A 1 173 ? -8.359 2.66 4.367 1 98.5 173 ILE A N 1
ATOM 1383 C CA . ILE A 1 173 ? -9.664 2.705 5.023 1 98.5 173 ILE A CA 1
ATOM 1384 C C . ILE A 1 173 ? -10.727 3.164 4.027 1 98.5 173 ILE A C 1
ATOM 1386 O O . ILE A 1 173 ? -11.883 3.389 4.398 1 98.5 173 ILE A O 1
ATOM 1390 N N . GLY A 1 174 ? -10.328 3.352 2.738 1 98.12 174 GLY A N 1
ATOM 1391 C CA . GLY A 1 174 ? -11.312 3.654 1.714 1 98.12 174 GLY A CA 1
ATOM 1392 C C . GLY A 1 174 ? -12.391 2.594 1.591 1 98.12 174 GLY A C 1
ATOM 1393 O O . GLY A 1 174 ? -12.172 1.436 1.951 1 98.12 174 GLY A O 1
ATOM 1394 N N . LEU A 1 175 ? -13.516 3.039 1.061 1 98.38 175 LEU A N 1
ATOM 1395 C CA . LEU A 1 175 ? -14.664 2.148 0.964 1 98.38 175 LEU A CA 1
ATOM 1396 C C . LEU A 1 175 ? -15.07 1.941 -0.491 1 98.38 175 LEU A C 1
ATOM 1398 O O . LEU A 1 175 ? -14.938 2.85 -1.313 1 98.38 175 LEU A O 1
ATOM 1402 N N . PHE A 1 176 ? -15.57 0.766 -0.785 1 98.31 176 PHE A N 1
ATOM 1403 C CA . PHE A 1 176 ? -16.25 0.488 -2.041 1 98.31 176 PHE A CA 1
ATOM 1404 C C . PHE A 1 176 ? -17.672 -0.021 -1.786 1 98.31 176 PHE A C 1
ATOM 1406 O O . PHE A 1 176 ? -17.969 -0.531 -0.704 1 98.31 176 PHE A O 1
ATOM 1413 N N . THR A 1 177 ? -18.531 0.186 -2.707 1 98.38 177 THR A N 1
ATOM 1414 C CA . THR A 1 177 ? -19.906 -0.28 -2.598 1 98.38 177 THR A CA 1
ATOM 1415 C C . THR A 1 177 ? -20.094 -1.593 -3.354 1 98.38 177 THR A C 1
ATOM 1417 O O . THR A 1 177 ? -19.141 -2.148 -3.893 1 98.38 177 THR A O 1
ATOM 1420 N N . PHE A 1 178 ? -21.328 -2.072 -3.283 1 98.19 178 PHE A N 1
ATOM 1421 C CA . PHE A 1 178 ? -21.719 -3.287 -3.99 1 98.19 178 PHE A CA 1
ATOM 1422 C C . PHE A 1 178 ? -22.906 -3.025 -4.91 1 98.19 178 PHE A C 1
ATOM 1424 O O . PHE A 1 178 ? -23.656 -2.068 -4.707 1 98.19 178 PHE A O 1
ATOM 1431 N N . TYR A 1 179 ? -23.016 -3.848 -5.91 1 97.38 179 TYR A N 1
ATOM 1432 C CA . TYR A 1 179 ? -24.172 -3.781 -6.797 1 97.38 179 TYR A CA 1
ATOM 1433 C C . TYR A 1 179 ? -24.641 -5.176 -7.188 1 97.38 179 TYR A C 1
ATOM 1435 O O . TYR A 1 179 ? -23.906 -6.156 -7.012 1 97.38 179 TYR A O 1
ATOM 1443 N N . MET A 1 180 ? -25.875 -5.258 -7.676 1 96.44 180 MET A N 1
ATOM 1444 C CA . MET A 1 180 ? -26.453 -6.52 -8.109 1 96.44 180 MET A CA 1
ATOM 1445 C C . MET A 1 180 ? -26.562 -6.582 -9.625 1 96.44 180 MET A C 1
ATOM 1447 O O . MET A 1 180 ? -26.797 -5.562 -10.281 1 96.44 180 MET A O 1
ATOM 1451 N N . ILE A 1 181 ? -26.328 -7.723 -10.141 1 94.5 181 ILE A N 1
ATOM 1452 C CA . ILE A 1 181 ? -26.562 -7.988 -11.555 1 94.5 181 ILE A CA 1
ATOM 1453 C C . ILE A 1 181 ? -27.812 -8.844 -11.719 1 94.5 181 ILE A C 1
ATOM 1455 O O . ILE A 1 181 ? -28.031 -9.781 -10.953 1 94.5 181 ILE A O 1
ATOM 1459 N N . PRO A 1 182 ? -28.594 -8.508 -12.742 1 93.19 182 PRO A N 1
ATOM 1460 C CA . PRO A 1 182 ? -29.812 -9.297 -12.945 1 93.19 182 PRO A CA 1
ATOM 1461 C C . PRO A 1 182 ? -29.531 -10.797 -13.039 1 93.19 182 PRO A C 1
ATOM 1463 O O . PRO A 1 182 ? -28.578 -11.211 -13.703 1 93.19 182 PRO A O 1
ATOM 1466 N N . ASP A 1 183 ? -30.297 -11.633 -12.336 1 93.88 183 ASP A N 1
ATOM 1467 C CA . ASP A 1 183 ? -30.297 -13.094 -12.359 1 93.88 183 ASP A CA 1
ATOM 1468 C C . ASP A 1 183 ? -29.047 -13.656 -11.703 1 93.88 183 ASP A C 1
ATOM 1470 O O . ASP A 1 183 ? -28.703 -14.82 -11.906 1 93.88 183 ASP A O 1
ATOM 1474 N N . ASP A 1 184 ? -28.234 -12.859 -11.062 1 92.81 184 ASP A N 1
ATOM 1475 C CA . ASP A 1 184 ? -27.109 -13.305 -10.234 1 92.81 184 ASP A CA 1
ATOM 1476 C C . ASP A 1 184 ? -27.406 -13.062 -8.75 1 92.81 184 ASP A C 1
ATOM 1478 O O . ASP A 1 184 ? -27.688 -11.93 -8.344 1 92.81 184 ASP A O 1
ATOM 1482 N N . PRO A 1 185 ? -27.391 -14.102 -8.023 1 93.25 185 PRO A N 1
ATOM 1483 C CA . PRO A 1 185 ? -27.703 -13.945 -6.605 1 93.25 185 PRO A CA 1
ATOM 1484 C C . PRO A 1 185 ? -26.578 -13.289 -5.812 1 93.25 185 PRO A C 1
ATOM 1486 O O . PRO A 1 185 ? -26.781 -12.875 -4.672 1 93.25 185 PRO A O 1
ATOM 1489 N N . LEU A 1 186 ? -25.469 -13.18 -6.312 1 93 186 LEU A N 1
ATOM 1490 C CA . LEU A 1 186 ? -24.297 -12.648 -5.605 1 93 186 LEU A CA 1
ATOM 1491 C C . LEU A 1 186 ? -24.172 -11.141 -5.82 1 93 186 LEU A C 1
ATOM 1493 O O . LEU A 1 186 ? -24.438 -10.641 -6.914 1 93 186 LEU A O 1
ATOM 1497 N N . ALA A 1 187 ? -23.75 -10.367 -4.719 1 95.44 187 ALA A N 1
ATOM 1498 C CA . ALA A 1 187 ? -23.406 -8.945 -4.816 1 95.44 187 ALA A CA 1
ATOM 1499 C C . ALA A 1 187 ? -21.984 -8.766 -5.32 1 95.44 187 ALA A C 1
ATOM 1501 O O . ALA A 1 187 ? -21.047 -9.43 -4.844 1 95.44 187 ALA A O 1
ATOM 1502 N N . TRP A 1 188 ? -21.844 -7.836 -6.262 1 95.25 188 TRP A N 1
ATOM 1503 C CA . TRP A 1 188 ? -20.531 -7.578 -6.855 1 95.25 188 TRP A CA 1
ATOM 1504 C C . TRP A 1 188 ? -19.938 -6.285 -6.32 1 95.25 188 TRP A C 1
ATOM 1506 O O . TRP A 1 188 ? -20.641 -5.289 -6.148 1 95.25 188 TRP A O 1
ATOM 1516 N N . PRO A 1 189 ? -18.656 -6.312 -6.055 1 96.06 189 PRO A N 1
ATOM 1517 C CA . PRO A 1 189 ? -18.016 -5.09 -5.551 1 96.06 189 PRO A CA 1
ATOM 1518 C C . PRO A 1 189 ? -17.781 -4.051 -6.648 1 96.06 189 PRO A C 1
ATOM 1520 O O . PRO A 1 189 ? -17.406 -4.406 -7.766 1 96.06 189 PRO A O 1
ATOM 1523 N N . GLN A 1 190 ? -18.141 -2.818 -6.352 1 96.75 190 GLN A N 1
ATOM 1524 C CA . GLN A 1 190 ? -17.75 -1.683 -7.184 1 96.75 190 GLN A CA 1
ATOM 1525 C C . GLN A 1 190 ? -16.406 -1.104 -6.738 1 96.75 190 GLN A C 1
ATOM 1527 O O . GLN A 1 190 ? -16.359 -0.185 -5.918 1 96.75 190 GLN A O 1
ATOM 1532 N N . LEU A 1 191 ? -15.305 -1.56 -7.391 1 94.62 191 LEU A N 1
ATOM 1533 C CA . LEU A 1 191 ? -13.977 -1.281 -6.875 1 94.62 191 LEU A CA 1
ATOM 1534 C C . LEU A 1 191 ? -13.375 -0.051 -7.547 1 94.62 191 LEU A C 1
ATOM 1536 O O . LEU A 1 191 ? -12.266 0.371 -7.207 1 94.62 191 LEU A O 1
ATOM 1540 N N . ASN A 1 192 ? -14.141 0.5 -8.602 1 96.19 192 ASN A N 1
ATOM 1541 C CA . ASN A 1 192 ? -13.734 1.802 -9.125 1 96.19 192 ASN A CA 1
ATOM 1542 C C . ASN A 1 192 ? -14.094 2.926 -8.156 1 96.19 192 ASN A C 1
ATOM 1544 O O . ASN A 1 192 ? -14.953 3.758 -8.461 1 96.19 192 ASN A O 1
ATOM 1548 N N . SER A 1 193 ? -13.383 2.969 -7.074 1 96.94 193 SER A N 1
ATOM 1549 C CA . SER A 1 193 ? -13.664 3.885 -5.973 1 96.94 193 SER A CA 1
ATOM 1550 C C . SER A 1 193 ? -12.656 5.023 -5.926 1 96.94 193 SER A C 1
ATOM 1552 O O . SER A 1 193 ? -11.578 4.934 -6.531 1 96.94 193 SER A O 1
ATOM 1554 N N . LYS A 1 194 ? -13.016 6.082 -5.234 1 97.06 194 LYS A N 1
ATOM 1555 C CA . LYS A 1 194 ? -12.148 7.238 -5.055 1 97.06 194 LYS A CA 1
ATOM 1556 C C . LYS A 1 194 ? -11.031 6.941 -4.051 1 97.06 194 LYS A C 1
ATOM 1558 O O . LYS A 1 194 ? -11.266 6.281 -3.039 1 97.06 194 LYS A O 1
ATOM 1563 N N . HIS A 1 195 ? -9.875 7.504 -4.367 1 98.19 195 HIS A N 1
ATOM 1564 C CA . HIS A 1 195 ? -8.703 7.41 -3.508 1 98.19 195 HIS A CA 1
ATOM 1565 C C . HIS A 1 195 ? -7.926 8.719 -3.49 1 98.19 195 HIS A C 1
ATOM 1567 O O . HIS A 1 195 ? -8.117 9.578 -4.359 1 98.19 195 HIS A O 1
ATOM 1573 N N . VAL A 1 196 ? -7.172 8.938 -2.463 1 98.31 196 VAL A N 1
ATOM 1574 C CA . VAL A 1 196 ? -6.117 9.945 -2.42 1 98.31 196 VAL A CA 1
ATOM 1575 C C . VAL A 1 196 ? -4.754 9.281 -2.574 1 98.31 196 VAL A C 1
ATOM 1577 O O . VAL A 1 196 ? -4.344 8.484 -1.723 1 98.31 196 VAL A O 1
ATOM 1580 N N . CYS A 1 197 ? -4.121 9.625 -3.711 1 98.69 197 CYS A N 1
ATOM 1581 C CA . CYS A 1 197 ? -2.906 8.898 -4.059 1 98.69 197 CYS A CA 1
ATOM 1582 C C . CYS A 1 197 ? -1.705 9.836 -4.109 1 98.69 197 CYS A C 1
ATOM 1584 O O . CYS A 1 197 ? -1.835 10.992 -4.496 1 98.69 197 CYS A O 1
ATOM 1586 N N . ARG A 1 198 ? -0.578 9.258 -3.693 1 98.62 198 ARG A N 1
ATOM 1587 C CA . ARG A 1 198 ? 0.678 9.898 -4.07 1 98.62 198 ARG A CA 1
ATOM 1588 C C . ARG A 1 198 ? 0.877 9.859 -5.582 1 98.62 198 ARG A C 1
ATOM 1590 O O . ARG A 1 198 ? 0.521 8.875 -6.238 1 98.62 198 ARG A O 1
ATOM 1597 N N . ASP A 1 199 ? 1.446 10.945 -6.133 1 98.19 199 ASP A N 1
ATOM 1598 C CA . ASP A 1 199 ? 1.773 10.984 -7.555 1 98.19 199 ASP A CA 1
ATOM 1599 C C . ASP A 1 199 ? 2.932 10.039 -7.879 1 98.19 199 ASP A C 1
ATOM 1601 O O . ASP A 1 199 ? 4.098 10.43 -7.781 1 98.19 199 ASP A O 1
ATOM 1605 N N . PHE A 1 200 ? 2.645 8.883 -8.312 1 98.69 200 PHE A N 1
ATOM 1606 C CA . PHE A 1 200 ? 3.641 7.844 -8.539 1 98.69 200 PHE A CA 1
ATOM 1607 C C . PHE A 1 200 ? 4.664 8.297 -9.578 1 98.69 200 PHE A C 1
ATOM 1609 O O . PHE A 1 200 ? 5.859 8.031 -9.438 1 98.69 200 PHE A O 1
ATOM 1616 N N . GLU A 1 201 ? 4.203 8.914 -10.609 1 97.94 201 GLU A N 1
ATOM 1617 C CA . GLU A 1 201 ? 5.121 9.336 -11.664 1 97.94 201 GLU A CA 1
ATOM 1618 C C . GLU A 1 201 ? 6.145 10.336 -11.133 1 97.94 201 GLU A C 1
ATOM 1620 O O . GLU A 1 201 ? 7.309 10.312 -11.539 1 97.94 201 GLU A O 1
ATOM 1625 N N . GLY A 1 202 ? 5.734 11.25 -10.266 1 97.88 202 GLY A N 1
ATOM 1626 C CA . GLY A 1 202 ? 6.676 12.148 -9.625 1 97.88 202 GLY A CA 1
ATOM 1627 C C . GLY A 1 202 ? 7.723 11.43 -8.797 1 97.88 202 GLY A C 1
ATOM 1628 O O . GLY A 1 202 ? 8.906 11.766 -8.859 1 97.88 202 GLY A O 1
ATOM 1629 N N . VAL A 1 203 ? 7.289 10.445 -8.039 1 98.19 203 VAL A N 1
ATOM 1630 C CA . VAL A 1 203 ? 8.195 9.648 -7.223 1 98.19 203 VAL A CA 1
ATOM 1631 C C . VAL A 1 203 ? 9.156 8.875 -8.125 1 98.19 203 VAL A C 1
ATOM 1633 O O . VAL A 1 203 ? 10.367 8.852 -7.875 1 98.19 203 VAL A O 1
ATOM 1636 N N . ARG A 1 204 ? 8.609 8.273 -9.141 1 98.06 204 ARG A N 1
ATOM 1637 C CA . ARG A 1 204 ? 9.406 7.516 -10.094 1 98.06 204 ARG A CA 1
ATOM 1638 C C . ARG A 1 204 ? 10.453 8.398 -10.766 1 98.06 204 ARG A C 1
ATOM 1640 O O . ARG A 1 204 ? 11.617 8.008 -10.891 1 98.06 204 ARG A O 1
ATOM 1647 N N . GLN A 1 205 ? 10.094 9.547 -11.18 1 97.38 205 GLN A N 1
ATOM 1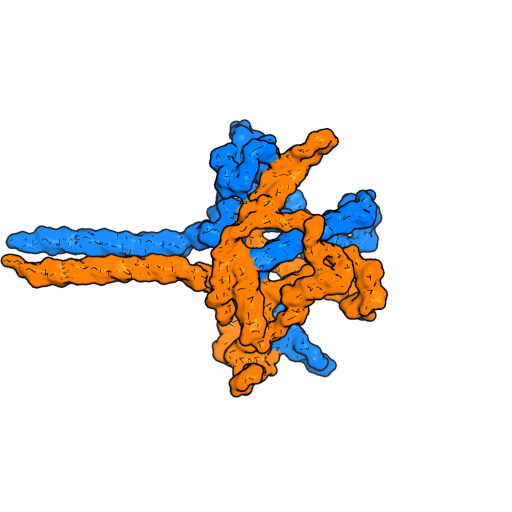648 C CA . GLN A 1 205 ? 11.023 10.469 -11.828 1 97.38 205 GLN A CA 1
ATOM 1649 C C . GLN A 1 205 ? 12.148 10.867 -10.875 1 97.38 205 GLN A C 1
ATOM 1651 O O . GLN A 1 205 ? 13.312 10.953 -11.281 1 97.38 205 GLN A O 1
ATOM 1656 N N . TRP A 1 206 ? 11.789 11.18 -9.695 1 97.5 206 TRP A N 1
ATOM 1657 C CA . TRP A 1 206 ? 12.82 11.477 -8.711 1 97.5 206 TRP A CA 1
ATOM 1658 C C . TRP A 1 206 ? 13.828 10.336 -8.617 1 97.5 206 TRP A C 1
ATOM 1660 O O . TRP A 1 206 ? 15.039 10.562 -8.578 1 97.5 206 TRP A O 1
ATOM 1670 N N . ALA A 1 207 ? 13.328 9.086 -8.5 1 97.19 207 ALA A N 1
ATOM 1671 C CA . ALA A 1 207 ? 14.188 7.914 -8.391 1 97.19 207 ALA A CA 1
ATOM 1672 C C . ALA A 1 207 ? 15.117 7.797 -9.594 1 97.19 207 ALA A C 1
ATOM 1674 O O . ALA A 1 207 ? 16.312 7.5 -9.445 1 97.19 207 ALA A O 1
ATOM 1675 N N . LEU A 1 208 ? 14.562 8.047 -10.734 1 95.94 208 LEU A N 1
ATOM 1676 C CA . LEU A 1 208 ? 15.352 7.988 -11.961 1 95.94 208 LEU A CA 1
ATOM 1677 C C . LEU A 1 208 ? 16.453 9.047 -11.953 1 95.94 208 LEU A C 1
ATOM 1679 O O . LEU A 1 208 ? 17.594 8.766 -12.281 1 95.94 208 LEU A O 1
ATOM 1683 N N . ASP A 1 209 ? 16.141 10.227 -11.516 1 94.88 209 ASP A N 1
ATOM 1684 C CA . ASP A 1 209 ? 17.062 11.344 -11.508 1 94.88 209 ASP A CA 1
ATOM 1685 C C . ASP A 1 209 ? 18.188 11.117 -10.5 1 94.88 209 ASP A C 1
ATOM 1687 O O . ASP A 1 209 ? 19.25 11.75 -10.586 1 94.88 209 ASP A O 1
ATOM 1691 N N . HIS A 1 210 ? 17.969 10.25 -9.602 1 94.88 210 HIS A N 1
ATOM 1692 C CA . HIS A 1 210 ? 18.938 10.062 -8.539 1 94.88 210 HIS A CA 1
ATOM 1693 C C . HIS A 1 210 ? 19.5 8.641 -8.547 1 94.88 210 HIS A C 1
ATOM 1695 O O . HIS A 1 210 ? 19.891 8.109 -7.504 1 94.88 210 HIS A O 1
ATOM 1701 N N . SER A 1 211 ? 19.438 7.922 -9.633 1 91.81 211 SER A N 1
ATOM 1702 C CA . SER A 1 211 ? 19.953 6.562 -9.758 1 91.81 211 SER A CA 1
ATOM 1703 C C . SER A 1 211 ? 21.328 6.551 -10.406 1 91.81 211 SER A C 1
ATOM 1705 O O . SER A 1 211 ? 21.688 7.484 -11.133 1 91.81 211 SER A O 1
ATOM 1707 N N . ARG B 1 1 ? -3.344 57.375 32.625 1 53.22 1 ARG B N 1
ATOM 1708 C CA . ARG B 1 1 ? -3.443 57.031 31.219 1 53.22 1 ARG B CA 1
ATOM 1709 C C . ARG B 1 1 ? -3.686 55.562 31.016 1 53.22 1 ARG B C 1
ATOM 1711 O O . ARG B 1 1 ? -3.379 54.75 31.891 1 53.22 1 ARG B O 1
ATOM 1718 N N . SER B 1 2 ? -4.781 54.938 30.016 1 66.5 2 SER B N 1
ATOM 1719 C CA . SER B 1 2 ? -5.961 54.094 30.188 1 66.5 2 SER B CA 1
ATOM 1720 C C . SER B 1 2 ? -5.574 52.625 30.312 1 66.5 2 SER B C 1
ATOM 1722 O O . SER B 1 2 ? -5.102 52 29.359 1 66.5 2 SER B O 1
ATOM 1724 N N . LYS B 1 3 ? -5.211 52.25 31.641 1 81.19 3 LYS B N 1
ATOM 1725 C CA . LYS B 1 3 ? -4.988 50.844 32.062 1 81.19 3 LYS B CA 1
ATOM 1726 C C . LYS B 1 3 ? -5.957 49.906 31.344 1 81.19 3 LYS B C 1
ATOM 1728 O O . LYS B 1 3 ? -5.609 48.75 31.047 1 81.19 3 LYS B O 1
ATOM 1733 N N . TRP B 1 4 ? -7.125 50.562 31.094 1 81.25 4 TRP B N 1
ATOM 1734 C CA . TRP B 1 4 ? -8.148 49.75 30.438 1 81.25 4 TRP B CA 1
ATOM 1735 C C . TRP B 1 4 ? -7.73 49.406 29 1 81.25 4 TRP B C 1
ATOM 1737 O O . TRP B 1 4 ? -7.957 48.281 28.531 1 81.25 4 TRP B O 1
ATOM 1747 N N . LEU B 1 5 ? -7.055 50.281 28.297 1 74.75 5 LEU B N 1
ATOM 1748 C CA . LEU B 1 5 ? -6.586 50.031 26.938 1 74.75 5 LEU B CA 1
ATOM 1749 C C . LEU B 1 5 ? -5.535 48.906 26.922 1 74.75 5 LEU B C 1
ATOM 1751 O O . LEU B 1 5 ? -5.523 48.094 26.016 1 74.75 5 LEU B O 1
ATOM 1755 N N . TRP B 1 6 ? -4.68 48.906 27.969 1 76.62 6 TRP B N 1
ATOM 1756 C CA . TRP B 1 6 ? -3.67 47.875 28.094 1 76.62 6 TRP B CA 1
ATOM 1757 C C . TRP B 1 6 ? -4.312 46.531 28.375 1 76.62 6 TRP B C 1
ATOM 1759 O O . TRP B 1 6 ? -3.857 45.5 27.875 1 76.62 6 TRP B O 1
ATOM 1769 N N . LEU B 1 7 ? -5.434 46.469 29.109 1 81.5 7 LEU B N 1
ATOM 1770 C CA . LEU B 1 7 ? -6.164 45.25 29.391 1 81.5 7 LEU B CA 1
ATOM 1771 C C . LEU B 1 7 ? -6.832 44.719 28.141 1 81.5 7 LEU B C 1
ATOM 1773 O O . LEU B 1 7 ? -6.812 43.5 27.891 1 81.5 7 LEU B O 1
ATOM 1777 N N . VAL B 1 8 ? -7.348 45.562 27.281 1 77.25 8 VAL B N 1
ATOM 1778 C CA . VAL B 1 8 ? -7.98 45.156 26.031 1 77.25 8 VAL B CA 1
ATOM 1779 C C . VAL B 1 8 ? -6.93 44.594 25.078 1 77.25 8 VAL B C 1
ATOM 1781 O O . VAL B 1 8 ? -7.152 43.562 24.438 1 77.25 8 VAL B O 1
ATOM 1784 N N . HIS B 1 9 ? -5.727 45.219 25.031 1 74.62 9 HIS B N 1
ATOM 1785 C CA . HIS B 1 9 ? -4.641 44.719 24.188 1 74.62 9 HIS B CA 1
ATOM 1786 C C . HIS B 1 9 ? -4.152 43.375 24.656 1 74.62 9 HIS B C 1
ATOM 1788 O O . HIS B 1 9 ? -3.9 42.469 23.844 1 74.62 9 HIS B O 1
ATOM 1794 N N . ALA B 1 10 ? -4.035 43.281 25.969 1 77.94 10 ALA B N 1
ATOM 1795 C CA . ALA B 1 10 ? -3.598 42 26.531 1 77.94 10 ALA B CA 1
ATOM 1796 C C . ALA B 1 10 ? -4.613 40.875 26.234 1 77.94 10 ALA B C 1
ATOM 1798 O O . ALA B 1 10 ? -4.238 39.781 25.891 1 77.94 10 ALA B O 1
ATOM 1799 N N . ALA B 1 11 ? -5.844 41.281 26.266 1 79 11 ALA B N 1
ATOM 1800 C CA . ALA B 1 11 ? -6.91 40.312 25.984 1 79 11 ALA B CA 1
ATOM 1801 C C . ALA B 1 11 ? -6.898 39.906 24.516 1 79 11 ALA B C 1
ATOM 1803 O O . ALA B 1 11 ? -7.059 38.719 24.188 1 79 11 ALA B O 1
ATOM 1804 N N . LEU B 1 12 ? -6.668 40.844 23.656 1 73.25 12 LEU B N 1
ATOM 1805 C CA . LEU B 1 12 ? -6.621 40.562 22.219 1 73.25 12 LEU B CA 1
ATOM 1806 C C . LEU B 1 12 ? -5.402 39.719 21.875 1 73.25 12 LEU B C 1
ATOM 1808 O O . LEU B 1 12 ? -5.492 38.781 21.062 1 73.25 12 LEU B O 1
ATOM 1812 N N . LEU B 1 13 ? -4.289 40.031 22.547 1 74.94 13 LEU B N 1
ATOM 1813 C CA . LEU B 1 13 ? -3.074 39.25 22.344 1 74.94 13 LEU B CA 1
ATOM 1814 C C . LEU B 1 13 ? -3.248 37.844 22.844 1 74.94 13 LEU B C 1
ATOM 1816 O O . LEU B 1 13 ? -2.83 36.875 22.172 1 74.94 13 LEU B O 1
ATOM 1820 N N . LEU B 1 14 ? -3.895 37.656 23.969 1 77.81 14 LEU B N 1
ATOM 1821 C CA . LEU B 1 14 ? -4.125 36.344 24.531 1 77.81 14 LEU B CA 1
ATOM 1822 C C . LEU B 1 14 ? -5.082 35.531 23.641 1 77.81 14 LEU B C 1
ATOM 1824 O O . LEU B 1 14 ? -4.883 34.344 23.438 1 77.81 14 LEU B O 1
ATOM 1828 N N . THR B 1 15 ? -6.016 36.219 23.062 1 74.56 15 THR B N 1
ATOM 1829 C CA . THR B 1 15 ? -6.953 35.562 22.172 1 74.56 15 THR B CA 1
ATOM 1830 C C . THR B 1 15 ? -6.258 35.125 20.875 1 74.56 15 THR B C 1
ATOM 1832 O O . THR B 1 15 ? -6.473 34.031 20.391 1 74.56 15 THR B O 1
ATOM 1835 N N . SER B 1 16 ? -5.469 36.031 20.375 1 71.62 16 SER B N 1
ATOM 1836 C CA . SER B 1 16 ? -4.734 35.688 19.156 1 71.62 16 SER B CA 1
ATOM 1837 C C . SER B 1 16 ? -3.764 34.531 19.375 1 71.62 16 SER B C 1
ATOM 1839 O O . SER B 1 16 ? -3.678 33.625 18.562 1 71.62 16 SER B O 1
ATOM 1841 N N . CYS B 1 17 ? -3.111 34.562 20.531 1 74.12 17 CYS B N 1
ATOM 1842 C CA . CYS B 1 17 ? -2.182 33.5 20.875 1 74.12 17 CYS B CA 1
ATOM 1843 C C . CYS B 1 17 ? -2.922 32.188 21.109 1 74.12 17 CYS B C 1
ATOM 1845 O O . CYS B 1 17 ? -2.471 31.125 20.672 1 74.12 17 CYS B O 1
ATOM 1847 N N . GLY B 1 18 ? -3.988 32.281 21.734 1 73.94 18 GLY B N 1
ATOM 1848 C CA . GLY B 1 18 ? -4.809 31.094 21.953 1 73.94 18 GLY B CA 1
ATOM 1849 C C . GLY B 1 18 ? -5.32 30.469 20.672 1 73.94 18 GLY B C 1
ATOM 1850 O O . GLY B 1 18 ? -5.27 29.25 20.516 1 73.94 18 GLY B O 1
ATOM 1851 N N . MET B 1 19 ? -5.723 31.391 19.828 1 73 19 MET B N 1
ATOM 1852 C CA . MET B 1 19 ? -6.219 30.906 18.547 1 73 19 MET B CA 1
ATOM 1853 C C . MET B 1 19 ? -5.098 30.25 17.734 1 73 19 MET B C 1
ATOM 1855 O O . MET B 1 19 ? -5.312 29.234 17.078 1 73 19 MET B O 1
ATOM 1859 N N . LEU B 1 20 ? -4.023 30.859 17.844 1 72.56 20 LEU B N 1
ATOM 1860 C CA . LEU B 1 20 ? -2.869 30.297 17.156 1 72.56 20 LEU B CA 1
ATOM 1861 C C . LEU B 1 20 ? -2.51 28.938 17.719 1 72.56 20 LEU B C 1
ATOM 1863 O O . LEU B 1 20 ? -2.303 27.984 16.969 1 72.56 20 LEU B O 1
ATOM 1867 N N . VAL B 1 21 ? -2.488 28.75 18.953 1 73.5 21 VAL B N 1
ATOM 1868 C CA . VAL B 1 21 ? -2.135 27.5 19.625 1 73.5 21 VAL B CA 1
ATOM 1869 C C . VAL B 1 21 ? -3.186 26.438 19.312 1 73.5 21 VAL B C 1
ATOM 1871 O O . VAL B 1 21 ? -2.848 25.281 19.047 1 73.5 21 VAL B O 1
ATOM 1874 N N . SER B 1 22 ? -4.395 26.875 19.297 1 72.31 22 SER B N 1
ATOM 1875 C CA . SER B 1 22 ? -5.473 25.938 19 1 72.31 22 SER B CA 1
ATOM 1876 C C . SER B 1 22 ? -5.387 25.422 17.562 1 72.31 22 SER B C 1
ATOM 1878 O O . SER B 1 22 ? -5.602 24.234 17.312 1 72.31 22 SER B O 1
ATOM 1880 N N . THR B 1 23 ? -5.113 26.281 16.672 1 67.25 23 THR B N 1
ATOM 1881 C CA . THR B 1 23 ? -4.969 25.875 15.281 1 67.25 23 THR B CA 1
ATOM 1882 C C . THR B 1 23 ? -3.801 24.906 15.117 1 67.25 23 THR B C 1
ATOM 1884 O O . THR B 1 23 ? -3.912 23.906 14.398 1 67.25 23 THR B O 1
ATOM 1887 N N . LEU B 1 24 ? -2.816 25.203 15.906 1 70.19 24 LEU B N 1
ATOM 1888 C CA . LEU B 1 24 ? -1.638 24.344 15.828 1 70.19 24 LEU B CA 1
ATOM 1889 C C . LEU B 1 24 ? -1.936 22.953 16.391 1 70.19 24 LEU B C 1
ATOM 1891 O O . LEU B 1 24 ? -1.503 21.953 15.844 1 70.19 24 LEU B O 1
ATOM 1895 N N . ILE B 1 25 ? -2.707 22.953 17.312 1 68.94 25 ILE B N 1
ATOM 1896 C CA . ILE B 1 25 ? -3.035 21.688 17.969 1 68.94 25 ILE B CA 1
ATOM 1897 C C . ILE B 1 25 ? -3.986 20.875 17.078 1 68.94 25 ILE B C 1
ATOM 1899 O O . ILE B 1 25 ? -3.777 19.688 16.859 1 68.94 25 ILE B O 1
ATOM 1903 N N . LEU B 1 26 ? -4.961 21.578 16.609 1 64.88 26 LEU B N 1
ATOM 1904 C CA . LEU B 1 26 ? -5.961 20.891 15.805 1 64.88 26 LEU B CA 1
ATOM 1905 C C . LEU B 1 26 ? -5.348 20.375 14.508 1 64.88 26 LEU B C 1
ATOM 1907 O O . LEU B 1 26 ? -5.68 19.266 14.055 1 64.88 26 LEU B O 1
ATOM 1911 N N . ARG B 1 27 ? -4.527 21.156 13.969 1 64 27 ARG B N 1
ATOM 1912 C CA . ARG B 1 27 ? -3.916 20.766 12.703 1 64 27 ARG B CA 1
ATOM 1913 C C . ARG B 1 27 ? -2.877 19.672 12.914 1 64 27 ARG B C 1
ATOM 1915 O O . ARG B 1 27 ? -2.543 18.938 11.977 1 64 27 ARG B O 1
ATOM 1922 N N . SER B 1 28 ? -2.602 19.5 14.094 1 68.12 28 SER B N 1
ATOM 1923 C CA . SER B 1 28 ? -1.602 18.484 14.391 1 68.12 28 SER B CA 1
ATOM 1924 C C . SER B 1 28 ? -2.258 17.188 14.828 1 68.12 28 SER B C 1
ATOM 1926 O O . SER B 1 28 ? -1.57 16.188 15.078 1 68.12 28 SER B O 1
ATOM 1928 N N . SER B 1 29 ? -3.561 17.266 14.641 1 84.62 29 SER B N 1
ATOM 1929 C CA . SER B 1 29 ? -4.207 16.016 15.062 1 84.62 29 SER B CA 1
ATOM 1930 C C . SER B 1 29 ? -4.066 14.93 14.016 1 84.62 29 SER B C 1
ATOM 1932 O O . SER B 1 29 ? -3.998 15.219 12.812 1 84.62 29 SER B O 1
ATOM 1934 N N . THR B 1 30 ? -3.881 13.734 14.43 1 92.19 30 THR B N 1
ATOM 1935 C CA . THR B 1 30 ? -3.799 12.57 13.562 1 92.19 30 THR B CA 1
ATOM 1936 C C . THR B 1 30 ? -5.008 12.5 12.633 1 92.19 30 THR B C 1
ATOM 1938 O O . THR B 1 30 ? -4.867 12.188 11.453 1 92.19 30 THR B O 1
ATOM 1941 N N . LEU B 1 31 ? -6.125 12.883 13.172 1 93.38 31 LEU B N 1
ATOM 1942 C CA . LEU B 1 31 ? -7.352 12.844 12.383 1 93.38 31 LEU B CA 1
ATOM 1943 C C . LEU B 1 31 ? -7.277 13.812 11.211 1 93.38 31 LEU B C 1
ATOM 1945 O O . LEU B 1 31 ? -7.664 13.469 10.086 1 93.38 31 LEU B O 1
ATOM 1949 N N . HIS B 1 32 ? -6.828 14.984 11.5 1 89.69 32 HIS B N 1
ATOM 1950 C CA . HIS B 1 32 ? -6.688 15.977 10.438 1 89.69 32 HIS B CA 1
ATOM 1951 C C . HIS B 1 32 ? -5.719 15.492 9.359 1 89.69 32 HIS B C 1
ATOM 1953 O O . HIS B 1 32 ? -5.992 15.625 8.164 1 89.69 32 HIS B O 1
ATOM 1959 N N . LEU B 1 33 ? -4.637 14.914 9.766 1 91.75 33 LEU B N 1
ATOM 1960 C CA . LEU B 1 33 ? -3.646 14.367 8.844 1 91.75 33 LEU B CA 1
ATOM 1961 C C . LEU B 1 33 ? -4.262 13.273 7.98 1 91.75 33 LEU B C 1
ATOM 1963 O O . LEU B 1 33 ? -4.129 13.297 6.754 1 91.75 33 LEU B O 1
ATOM 1967 N N . VAL B 1 34 ? -4.973 12.359 8.547 1 96.31 34 VAL B N 1
ATOM 1968 C CA . VAL B 1 34 ? -5.574 11.219 7.871 1 96.31 34 VAL B CA 1
ATOM 1969 C C . VAL B 1 34 ? -6.57 11.703 6.82 1 96.31 34 VAL B C 1
ATOM 1971 O O . VAL B 1 34 ? -6.617 11.172 5.711 1 96.31 34 VAL B O 1
ATOM 1974 N N . ARG B 1 35 ? -7.293 12.734 7.141 1 95.19 35 ARG B N 1
ATOM 1975 C CA . ARG B 1 35 ? -8.336 13.234 6.25 1 95.19 35 ARG B CA 1
ATOM 1976 C C . ARG B 1 35 ? -7.734 13.945 5.047 1 95.19 35 ARG B C 1
ATOM 1978 O O . ARG B 1 35 ? -8.414 14.172 4.043 1 95.19 35 ARG B O 1
ATOM 1985 N N . GLN B 1 36 ? -6.434 14.258 5.141 1 93.12 36 GLN B N 1
ATOM 1986 C CA . GLN B 1 36 ? -5.754 14.891 4.016 1 93.12 36 GLN B CA 1
ATOM 1987 C C . GLN B 1 36 ? -5.148 13.844 3.078 1 93.12 36 GLN B C 1
ATOM 1989 O O . GLN B 1 36 ? -4.969 14.102 1.887 1 93.12 36 GLN B O 1
ATOM 1994 N N . VAL B 1 37 ? -4.902 12.672 3.605 1 96.31 37 VAL B N 1
ATOM 1995 C CA . VAL B 1 37 ? -4.113 11.758 2.787 1 96.31 37 VAL B CA 1
ATOM 1996 C C . VAL B 1 37 ? -4.902 10.469 2.551 1 96.31 37 VAL B C 1
ATOM 1998 O O . VAL B 1 37 ? -4.328 9.453 2.154 1 96.31 37 VAL B O 1
ATOM 2001 N N . SER B 1 38 ? -6.18 10.422 2.842 1 97.62 38 SER B N 1
ATOM 2002 C CA . SER B 1 38 ? -7.043 9.273 2.59 1 97.62 38 SER B CA 1
ATOM 2003 C C . SER B 1 38 ? -8.359 9.703 1.946 1 97.62 38 SER B C 1
ATOM 2005 O O . SER B 1 38 ? -8.789 10.844 2.105 1 97.62 38 SER B O 1
ATOM 2007 N N . ALA B 1 39 ? -8.961 8.766 1.203 1 97.94 39 ALA B N 1
ATOM 2008 C CA . ALA B 1 39 ? -10.352 8.953 0.795 1 97.94 39 ALA B CA 1
ATOM 2009 C C . ALA B 1 39 ? -11.273 9.031 2.008 1 97.94 39 ALA B C 1
ATOM 2011 O O . ALA B 1 39 ? -10.945 8.516 3.078 1 97.94 39 ALA B O 1
ATOM 2012 N N . TRP B 1 40 ? -12.406 9.664 1.863 1 97.88 40 TRP B N 1
ATOM 2013 C CA . TRP B 1 40 ? -13.367 9.781 2.961 1 97.88 40 TRP B CA 1
ATOM 2014 C C . TRP B 1 40 ? -13.773 8.406 3.477 1 97.88 40 TRP B C 1
ATOM 2016 O O . TRP B 1 40 ? -14.055 7.496 2.689 1 97.88 40 TRP B O 1
ATOM 2026 N N . SER B 1 41 ? -13.836 8.25 4.723 1 98.25 41 SER B N 1
ATOM 2027 C CA . SER B 1 41 ? -14.281 7.051 5.418 1 98.25 41 SER B CA 1
ATOM 2028 C C . SER B 1 41 ? -14.656 7.359 6.863 1 98.25 41 SER B C 1
ATOM 2030 O O . SER B 1 41 ? -13.961 8.109 7.547 1 98.25 41 SER B O 1
ATOM 2032 N N . PRO B 1 42 ? -15.75 6.734 7.332 1 97.56 42 PRO B N 1
ATOM 2033 C CA . PRO B 1 42 ? -16.047 6.891 8.758 1 97.56 42 PRO B CA 1
ATOM 2034 C C . PRO B 1 42 ? -15.008 6.211 9.656 1 97.56 42 PRO B C 1
ATOM 2036 O O . PRO B 1 42 ? -15 6.43 10.867 1 97.56 42 PRO B O 1
ATOM 2039 N N . ALA B 1 43 ? -14.141 5.465 9.086 1 98 43 ALA B N 1
ATOM 2040 C CA . ALA B 1 43 ? -13.125 4.75 9.859 1 98 43 ALA B CA 1
ATOM 2041 C C . ALA B 1 43 ? -11.906 5.633 10.117 1 98 43 ALA B C 1
ATOM 2043 O O . ALA B 1 43 ? -10.922 5.188 10.703 1 98 43 ALA B O 1
ATOM 2044 N N . ASP B 1 44 ? -11.922 6.891 9.695 1 97.88 44 ASP B N 1
ATOM 2045 C CA . ASP B 1 44 ? -10.766 7.77 9.797 1 97.88 44 ASP B CA 1
ATOM 2046 C C . ASP B 1 44 ? -10.375 7.984 11.258 1 97.88 44 ASP B C 1
ATOM 2048 O O . ASP B 1 44 ? -9.203 8.219 11.562 1 97.88 44 ASP B O 1
ATOM 2052 N N . THR B 1 45 ? -11.32 7.801 12.195 1 95.94 45 THR B N 1
ATOM 2053 C CA . THR B 1 45 ? -11.047 7.988 13.617 1 95.94 45 THR B CA 1
ATOM 2054 C C . THR B 1 45 ? -10.25 6.816 14.18 1 95.94 45 THR B C 1
ATOM 2056 O O . THR B 1 45 ? -9.688 6.91 15.273 1 95.94 45 THR B O 1
ATOM 2059 N N . SER B 1 46 ? -10.195 5.738 13.469 1 97.25 46 SER B N 1
ATOM 2060 C CA . SER B 1 46 ? -9.508 4.547 13.961 1 97.25 46 SER B CA 1
ATOM 2061 C C . SER B 1 46 ? -8.031 4.57 13.602 1 97.25 46 SER B C 1
ATOM 2063 O O . SER B 1 46 ? -7.254 3.744 14.086 1 97.25 46 SER B O 1
ATOM 2065 N N . VAL B 1 47 ? -7.578 5.496 12.812 1 98.19 47 VAL B N 1
ATOM 2066 C CA . VAL B 1 47 ? -6.223 5.477 12.266 1 98.19 47 VAL B CA 1
ATOM 2067 C C . VAL B 1 47 ? -5.27 6.168 13.234 1 98.19 47 VAL B C 1
ATOM 2069 O O . VAL B 1 47 ? -5.512 7.301 13.656 1 98.19 47 VAL B O 1
ATOM 2072 N N . GLN B 1 48 ? -4.297 5.457 13.656 1 97.44 48 GLN B N 1
ATOM 2073 C CA . GLN B 1 48 ? -3.125 5.945 14.375 1 97.44 48 GLN B CA 1
ATOM 2074 C C . GLN B 1 48 ? -1.837 5.52 13.672 1 97.44 48 GLN B C 1
ATOM 2076 O O . GLN B 1 48 ? -1.792 4.473 13.031 1 97.44 48 GLN B O 1
ATOM 2081 N N . TYR B 1 49 ? -0.843 6.391 13.781 1 97.44 49 TYR B N 1
ATOM 2082 C CA . TYR B 1 49 ? 0.437 6.078 13.156 1 97.44 49 TYR B CA 1
ATOM 2083 C C . TYR B 1 49 ? 1.463 5.648 14.195 1 97.44 49 TYR B C 1
ATOM 2085 O O . TYR B 1 49 ? 1.495 6.188 15.305 1 97.44 49 TYR B O 1
ATOM 2093 N N . LYS B 1 50 ? 2.277 4.727 13.82 1 97.56 50 LYS B N 1
ATOM 2094 C CA . LYS B 1 50 ? 3.393 4.281 14.656 1 97.56 50 LYS B CA 1
ATOM 2095 C C . LYS B 1 50 ? 4.625 3.979 13.805 1 97.56 50 LYS B C 1
ATOM 2097 O O . LYS B 1 50 ? 4.5 3.639 12.625 1 97.56 50 LYS B O 1
ATOM 2102 N N . GLN B 1 51 ? 5.75 4.113 14.422 1 96.75 51 GLN B N 1
ATOM 2103 C CA . GLN B 1 51 ? 6.992 3.682 13.789 1 96.75 51 GLN B CA 1
ATOM 2104 C C . GLN B 1 51 ? 7.172 2.172 13.914 1 96.75 51 GLN B C 1
ATOM 2106 O O . GLN B 1 51 ? 7 1.604 14.992 1 96.75 51 GLN B O 1
ATOM 2111 N N . VAL B 1 52 ? 7.449 1.589 12.797 1 97.88 52 VAL B N 1
ATOM 2112 C CA . VAL B 1 52 ? 7.59 0.137 12.758 1 97.88 52 VAL B CA 1
ATOM 2113 C C . VAL B 1 52 ? 8.859 -0.236 12 1 97.88 52 VAL B C 1
ATOM 2115 O O . VAL B 1 52 ? 9.148 0.33 10.945 1 97.88 52 VAL B O 1
ATOM 2118 N N . ARG B 1 53 ? 9.68 -1.144 12.57 1 96.75 53 ARG B N 1
ATOM 2119 C CA . ARG B 1 53 ? 10.734 -1.799 11.805 1 96.75 53 ARG B CA 1
ATOM 2120 C C . ARG B 1 53 ? 10.25 -3.121 11.227 1 96.75 53 ARG B C 1
ATOM 2122 O O . ARG B 1 53 ? 9.82 -4.008 11.961 1 96.75 53 ARG B O 1
ATOM 2129 N N . TYR B 1 54 ? 10.258 -3.201 9.875 1 97.38 54 TYR B N 1
ATOM 2130 C CA . TYR B 1 54 ? 9.836 -4.453 9.258 1 97.38 54 TYR B CA 1
ATOM 2131 C C . TYR B 1 54 ? 10.703 -5.613 9.719 1 97.38 54 TYR B C 1
ATOM 2133 O O . TYR B 1 54 ? 11.891 -5.434 10 1 97.38 54 TYR B O 1
ATOM 2141 N N . ASN B 1 55 ? 10.047 -6.734 9.859 1 95.31 55 ASN B N 1
ATOM 2142 C CA . ASN B 1 55 ? 10.711 -8.016 10.023 1 95.31 55 ASN B CA 1
ATOM 2143 C C . ASN B 1 55 ? 10.258 -9.023 8.969 1 95.31 55 ASN B C 1
ATOM 2145 O O . ASN B 1 55 ? 9.203 -9.641 9.117 1 95.31 55 ASN B O 1
ATOM 2149 N N . ILE B 1 56 ? 11.031 -9.266 7.926 1 94.88 56 ILE B N 1
ATOM 2150 C CA . ILE B 1 56 ? 10.578 -10.055 6.785 1 94.88 56 ILE B CA 1
ATOM 2151 C C . ILE B 1 56 ? 11.109 -11.477 6.898 1 94.88 56 ILE B C 1
ATOM 2153 O O . ILE B 1 56 ? 11.117 -12.227 5.918 1 94.88 56 ILE B O 1
ATOM 2157 N N . THR B 1 57 ? 11.523 -11.875 8 1 90.44 57 THR B N 1
ATOM 2158 C CA . THR B 1 57 ? 12.016 -13.227 8.211 1 90.44 57 THR B CA 1
ATOM 2159 C C . THR B 1 57 ? 10.906 -14.25 7.984 1 90.44 57 THR B C 1
ATOM 2161 O O . THR B 1 57 ? 9.758 -14.016 8.367 1 90.44 57 THR B O 1
ATOM 2164 N N . SER B 1 58 ? 11.234 -15.359 7.34 1 87 58 SER B N 1
ATOM 2165 C CA . SER B 1 58 ? 10.25 -16.391 7.031 1 87 58 SER B CA 1
ATOM 2166 C C . SER B 1 58 ? 10.156 -17.422 8.156 1 87 58 SER B C 1
ATOM 2168 O O . SER B 1 58 ? 9.102 -18.016 8.367 1 87 58 SER B O 1
ATOM 2170 N N . LYS B 1 59 ? 11.211 -17.578 8.773 1 87.62 59 LYS B N 1
ATOM 2171 C CA . LYS B 1 59 ? 11.242 -18.609 9.812 1 87.62 59 LYS B CA 1
ATOM 2172 C C . LYS B 1 59 ? 10.297 -18.25 10.961 1 87.62 59 LYS B C 1
ATOM 2174 O O . LYS B 1 59 ? 10.391 -17.156 11.523 1 87.62 59 LYS B O 1
ATOM 2179 N N . GLY B 1 60 ? 9.398 -19.234 11.242 1 91.06 60 GLY B N 1
ATOM 2180 C CA . GLY B 1 60 ? 8.469 -19.031 12.336 1 91.06 60 GLY B CA 1
ATOM 2181 C C . GLY B 1 60 ? 7.375 -18.031 12.023 1 91.06 60 GLY B C 1
ATOM 2182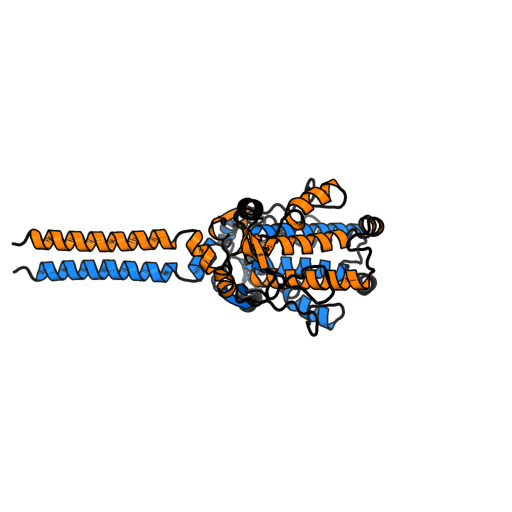 O O . GLY B 1 60 ? 6.602 -17.641 12.906 1 91.06 60 GLY B O 1
ATOM 2183 N N . ASN B 1 61 ? 7.332 -17.562 10.867 1 96 61 ASN B N 1
ATOM 2184 C CA . ASN B 1 61 ? 6.316 -16.609 10.422 1 96 61 ASN B CA 1
ATOM 2185 C C . ASN B 1 61 ? 5.004 -17.312 10.094 1 96 61 ASN B C 1
ATOM 2187 O O . ASN B 1 61 ? 4.941 -18.125 9.172 1 96 61 ASN B O 1
ATOM 2191 N N . PRO B 1 62 ? 3.943 -17 10.852 1 97.31 62 PRO B N 1
ATOM 2192 C CA . PRO B 1 62 ? 2.682 -17.719 10.68 1 97.31 62 PRO B CA 1
ATOM 2193 C C . PRO B 1 62 ? 2.027 -17.453 9.32 1 97.31 62 PRO B C 1
ATOM 2195 O O . PRO B 1 62 ? 1.102 -18.156 8.93 1 97.31 62 PRO B O 1
ATOM 2198 N N . PHE B 1 63 ? 2.447 -16.484 8.625 1 98.12 63 PHE B N 1
ATOM 2199 C CA . PHE B 1 63 ? 1.803 -16.094 7.371 1 98.12 63 PHE B CA 1
ATOM 2200 C C . PHE B 1 63 ? 2.48 -16.766 6.184 1 98.12 63 PHE B C 1
ATOM 2202 O O . PHE B 1 63 ? 2.02 -16.641 5.047 1 98.12 63 PHE B O 1
ATOM 2209 N N . VAL B 1 64 ? 3.566 -17.5 6.43 1 98 64 VAL B N 1
ATOM 2210 C CA . VAL B 1 64 ? 4.344 -18.062 5.328 1 98 64 VAL B CA 1
ATOM 2211 C C . VAL B 1 64 ? 3.998 -19.531 5.145 1 98 64 VAL B C 1
ATOM 2213 O O . VAL B 1 64 ? 3.979 -20.297 6.109 1 98 64 VAL B O 1
ATOM 2216 N N . GLY B 1 65 ? 3.676 -19.891 3.908 1 97.44 65 GLY B N 1
ATOM 2217 C CA . GLY B 1 65 ? 3.439 -21.297 3.609 1 97.44 65 GLY B CA 1
ATOM 2218 C C . GLY B 1 65 ? 1.987 -21.594 3.295 1 97.44 65 GLY B C 1
ATOM 2219 O O . GLY B 1 65 ? 1.259 -20.734 2.799 1 97.44 65 GLY B O 1
ATOM 2220 N N . ALA B 1 66 ? 1.663 -22.875 3.408 1 97.81 66 ALA B N 1
ATOM 2221 C CA . ALA B 1 66 ? 0.32 -23.391 3.166 1 97.81 66 ALA B CA 1
ATOM 2222 C C . ALA B 1 66 ? -0.113 -24.328 4.285 1 97.81 66 ALA B C 1
ATOM 2224 O O . ALA B 1 66 ? 0.723 -24.828 5.039 1 97.81 66 ALA B O 1
ATOM 2225 N N . GLY B 1 67 ? -1.445 -24.516 4.359 1 97.44 67 GLY B N 1
ATOM 2226 C CA . GLY B 1 67 ? -1.998 -25.406 5.367 1 97.44 67 GLY B CA 1
ATOM 2227 C C . GLY B 1 67 ? -3.025 -24.734 6.258 1 97.44 67 GLY B C 1
ATOM 2228 O O . GLY B 1 67 ? -3.197 -23.516 6.203 1 97.44 67 GLY B O 1
ATOM 2229 N N . PRO B 1 68 ? -3.674 -25.516 7.094 1 97.19 68 PRO B N 1
ATOM 2230 C CA . PRO B 1 68 ? -4.809 -25.016 7.871 1 97.19 68 PRO B CA 1
ATOM 2231 C C . PRO B 1 68 ? -4.41 -23.891 8.836 1 97.19 68 PRO B C 1
ATOM 2233 O O . PRO B 1 68 ? -5.172 -22.938 9.023 1 97.19 68 PRO B O 1
ATOM 2236 N N . GLU B 1 69 ? -3.256 -24.047 9.438 1 97.5 69 GLU B N 1
ATOM 2237 C CA . GLU B 1 69 ? -2.836 -23.031 10.391 1 97.5 69 GLU B CA 1
ATOM 2238 C C . GLU B 1 69 ? -2.516 -21.719 9.68 1 97.5 69 GLU B C 1
ATOM 2240 O O . GLU B 1 69 ? -2.871 -20.641 10.164 1 97.5 69 GLU B O 1
ATOM 2245 N N . VAL B 1 70 ? -1.806 -21.781 8.555 1 98.25 70 VAL B N 1
ATOM 2246 C CA . VAL B 1 70 ? -1.503 -20.594 7.75 1 98.25 70 VAL B CA 1
ATOM 2247 C C . VAL B 1 70 ? -2.799 -19.984 7.219 1 98.25 70 VAL B C 1
ATOM 2249 O O . VAL B 1 70 ? -2.979 -18.766 7.254 1 98.25 70 VAL B O 1
ATOM 2252 N N . ASP B 1 71 ? -3.727 -20.828 6.805 1 97.62 71 ASP B N 1
ATOM 2253 C CA . ASP B 1 71 ? -5.004 -20.359 6.273 1 97.62 71 ASP B CA 1
ATOM 2254 C C . ASP B 1 71 ? -5.812 -19.641 7.344 1 97.62 71 ASP B C 1
ATOM 2256 O O . ASP B 1 71 ? -6.504 -18.656 7.047 1 97.62 71 ASP B O 1
ATOM 2260 N N . ARG B 1 72 ? -5.75 -20.141 8.5 1 97.56 72 ARG B N 1
ATOM 2261 C CA . ARG B 1 72 ? -6.504 -19.531 9.594 1 97.56 72 ARG B CA 1
ATOM 2262 C C . ARG B 1 72 ? -6.078 -18.078 9.805 1 97.56 72 ARG B C 1
ATOM 2264 O O . ARG B 1 72 ? -6.922 -17.188 9.922 1 97.56 72 ARG B O 1
ATOM 2271 N N . VAL B 1 73 ? -4.781 -17.812 9.898 1 98 73 VAL B N 1
ATOM 2272 C CA . VAL B 1 73 ? -4.316 -16.469 10.195 1 98 73 VAL B CA 1
ATOM 2273 C C . VAL B 1 73 ? -4.574 -15.547 9.008 1 98 73 VAL B C 1
ATOM 2275 O O . VAL B 1 73 ? -4.867 -14.359 9.172 1 98 73 VAL B O 1
ATOM 2278 N N . TRP B 1 74 ? -4.48 -16.094 7.785 1 98.19 74 TRP B N 1
ATOM 2279 C CA . TRP B 1 74 ? -4.816 -15.289 6.609 1 98.19 74 TRP B CA 1
ATOM 2280 C C . TRP B 1 74 ? -6.301 -14.953 6.582 1 98.19 74 TRP B C 1
ATOM 2282 O O . TRP B 1 74 ? -6.688 -13.844 6.215 1 98.19 74 TRP B O 1
ATOM 2292 N N . ARG B 1 75 ? -7.172 -15.867 6.941 1 96.56 75 ARG B N 1
ATOM 2293 C CA . ARG B 1 75 ? -8.609 -15.625 6.98 1 96.56 75 ARG B CA 1
ATOM 2294 C C . ARG B 1 75 ? -8.945 -14.516 7.969 1 96.56 75 ARG B C 1
ATOM 2296 O O . ARG B 1 75 ? -9.836 -13.695 7.711 1 96.56 75 ARG B O 1
ATOM 2303 N N . GLU B 1 76 ? -8.234 -14.477 9.008 1 96.56 76 GLU B N 1
ATOM 2304 C CA . GLU B 1 76 ? -8.484 -13.492 10.055 1 96.56 76 GLU B CA 1
ATOM 2305 C C . GLU B 1 76 ? -8.289 -12.07 9.539 1 96.56 76 GLU B C 1
ATOM 2307 O O . GLU B 1 76 ? -9.016 -11.156 9.938 1 96.56 76 GLU B O 1
ATOM 2312 N N . ILE B 1 77 ? -7.406 -11.859 8.602 1 97.31 77 ILE B N 1
ATOM 2313 C CA . ILE B 1 77 ? -7.09 -10.5 8.18 1 97.31 77 ILE B CA 1
ATOM 2314 C C . ILE B 1 77 ? -7.703 -10.227 6.809 1 97.31 77 ILE B C 1
ATOM 2316 O O . ILE B 1 77 ? -7.484 -9.164 6.223 1 97.31 77 ILE B O 1
ATOM 2320 N N . SER B 1 78 ? -8.43 -11.156 6.223 1 92.88 78 SER B N 1
ATOM 2321 C CA . SER B 1 78 ? -8.969 -10.992 4.875 1 92.88 78 SER B CA 1
ATOM 2322 C C . SER B 1 78 ? -10.445 -11.391 4.816 1 92.88 78 SER B C 1
ATOM 2324 O O . SER B 1 78 ? -11.328 -10.547 4.988 1 92.88 78 SER B O 1
ATOM 2326 N N . TYR B 1 79 ? -10.82 -12.727 4.984 1 83.81 79 TYR B N 1
ATOM 2327 C CA . TYR B 1 79 ? -12.141 -13.289 4.727 1 83.81 79 TYR B CA 1
ATOM 2328 C C . TYR B 1 79 ? -13.062 -13.078 5.918 1 83.81 79 TYR B C 1
ATOM 2330 O O . TYR B 1 79 ? -14.281 -12.992 5.762 1 83.81 79 TYR B O 1
ATOM 2338 N N . ASP B 1 80 ? -12.531 -13.016 7.039 1 85.12 80 ASP B N 1
ATOM 2339 C CA . ASP B 1 80 ? -13.359 -12.961 8.242 1 85.12 80 ASP B CA 1
ATOM 2340 C C . ASP B 1 80 ? -13.797 -11.523 8.531 1 85.12 80 ASP B C 1
ATOM 2342 O O . ASP B 1 80 ? -14.375 -11.25 9.586 1 85.12 80 ASP B O 1
ATOM 2346 N N . MET B 1 81 ? -13.586 -10.75 7.586 1 89.62 81 MET B N 1
ATOM 2347 C CA . MET B 1 81 ? -14.016 -9.367 7.734 1 89.62 81 MET B CA 1
ATOM 2348 C C . MET B 1 81 ? -15.359 -9.133 7.051 1 89.62 81 MET B C 1
ATOM 2350 O O . MET B 1 81 ? -15.508 -9.406 5.859 1 89.62 81 MET B O 1
ATOM 2354 N N . GLY B 1 82 ? -16.359 -8.852 7.793 1 90.31 82 GLY B N 1
ATOM 2355 C CA . GLY B 1 82 ? -17.656 -8.539 7.211 1 90.31 82 GLY B CA 1
ATOM 2356 C C . GLY B 1 82 ? -17.703 -7.18 6.543 1 90.31 82 GLY B C 1
ATOM 2357 O O . GLY B 1 82 ? -16.812 -6.355 6.742 1 90.31 82 GLY B O 1
ATOM 2358 N N . ASP B 1 83 ? -18.734 -6.992 5.793 1 95.62 83 ASP B N 1
ATOM 2359 C CA . ASP B 1 83 ? -18.969 -5.691 5.172 1 95.62 83 ASP B CA 1
ATOM 2360 C C . ASP B 1 83 ? -19.5 -4.688 6.195 1 95.62 83 ASP B C 1
ATOM 2362 O O . ASP B 1 83 ? -19.984 -5.074 7.262 1 95.62 83 ASP B O 1
ATOM 2366 N N . GLN B 1 84 ? -19.344 -3.477 5.863 1 97.12 84 GLN B N 1
ATOM 2367 C CA . GLN B 1 84 ? -19.812 -2.406 6.742 1 97.12 84 GLN B CA 1
ATOM 2368 C C . GLN B 1 84 ? -21.016 -1.698 6.156 1 97.12 84 GLN B C 1
ATOM 2370 O O . GLN B 1 84 ? -21.594 -2.152 5.16 1 97.12 84 GLN B O 1
ATOM 2375 N N . TRP B 1 85 ? -21.5 -0.751 6.902 1 97.5 85 TRP B N 1
ATOM 2376 C CA . TRP B 1 85 ? -22.703 0.002 6.594 1 97.5 85 TRP B CA 1
ATOM 2377 C C . TRP B 1 85 ? -22.438 1.503 6.637 1 97.5 85 TRP B C 1
ATOM 2379 O O . TRP B 1 85 ? -21.719 1.986 7.508 1 97.5 85 TRP B O 1
ATOM 2389 N N . ILE B 1 86 ? -23.031 2.252 5.637 1 98 86 ILE B N 1
ATOM 2390 C CA . ILE B 1 86 ? -23.016 3.709 5.73 1 98 86 ILE B CA 1
ATOM 2391 C C . ILE B 1 86 ? -24.438 4.246 5.512 1 98 86 ILE B C 1
ATOM 2393 O O . ILE B 1 86 ? -25.234 3.639 4.797 1 98 86 ILE B O 1
ATOM 2397 N N . PRO B 1 87 ? -24.766 5.359 6.133 1 97.94 87 PRO B N 1
ATOM 2398 C CA . PRO B 1 87 ? -26.094 5.941 5.887 1 97.94 87 PRO B CA 1
ATOM 2399 C C . PRO B 1 87 ? -26.25 6.445 4.453 1 97.94 87 PRO B C 1
ATOM 2401 O O . PRO B 1 87 ? -25.266 6.754 3.787 1 97.94 87 PRO B O 1
ATOM 2404 N N . LYS B 1 88 ? -27.469 6.559 4.02 1 98.25 88 LYS B N 1
ATOM 2405 C CA . LYS B 1 88 ? -27.781 6.984 2.662 1 98.25 88 LYS B CA 1
ATOM 2406 C C . LYS B 1 88 ? -27.156 8.344 2.352 1 98.25 88 LYS B C 1
ATOM 2408 O O . LYS B 1 88 ? -26.734 8.594 1.222 1 98.25 88 LYS B O 1
ATOM 2413 N N . SER B 1 89 ? -27.062 9.164 3.301 1 96.88 89 SER B N 1
ATOM 2414 C CA . SER B 1 89 ? -26.578 10.523 3.107 1 96.88 89 SER B CA 1
ATOM 2415 C C . SER B 1 89 ? -25.094 10.531 2.727 1 96.88 89 SER B C 1
ATOM 2417 O O . SER B 1 89 ? -24.594 11.516 2.168 1 96.88 89 SER B O 1
ATOM 2419 N N . ASP B 1 90 ? -24.422 9.453 2.945 1 97.31 90 ASP B N 1
ATOM 2420 C CA . ASP B 1 90 ? -22.969 9.477 2.805 1 97.31 90 ASP B CA 1
ATOM 2421 C C . ASP B 1 90 ? -22.531 8.914 1.451 1 97.31 90 ASP B C 1
ATOM 2423 O O . ASP B 1 90 ? -21.359 8.977 1.095 1 97.31 90 ASP B O 1
ATOM 2427 N N . ILE B 1 91 ? -23.469 8.406 0.689 1 97.94 91 ILE B N 1
ATOM 2428 C CA . ILE B 1 91 ? -23.125 7.785 -0.584 1 97.94 91 ILE B CA 1
ATOM 2429 C C . ILE B 1 91 ? -22.5 8.82 -1.512 1 97.94 91 ILE B C 1
ATOM 2431 O O . ILE B 1 91 ? -21.609 8.5 -2.307 1 97.94 91 ILE B O 1
ATOM 2435 N N . SER B 1 92 ? -22.891 10.07 -1.405 1 96.94 92 SER B N 1
ATOM 2436 C CA . SER B 1 92 ? -22.359 11.141 -2.242 1 96.94 92 SER B CA 1
ATOM 2437 C C . SER B 1 92 ? -20.891 11.43 -1.909 1 96.94 92 SER B C 1
ATOM 2439 O O . SER B 1 92 ? -20.125 11.844 -2.779 1 96.94 92 SER B O 1
ATOM 2441 N N . LYS B 1 93 ? -20.531 11.195 -0.664 1 97.25 93 LYS B N 1
ATOM 2442 C CA . LYS B 1 93 ? -19.156 11.406 -0.257 1 97.25 93 LYS B CA 1
ATOM 2443 C C . LYS B 1 93 ? -18.219 10.391 -0.911 1 97.25 93 LYS B C 1
ATOM 2445 O O . LYS B 1 93 ? -17.047 10.664 -1.123 1 97.25 93 LYS B O 1
ATOM 2450 N N . LEU B 1 94 ? -18.734 9.227 -1.269 1 97.31 94 LEU B N 1
ATOM 2451 C CA . LEU B 1 94 ? -17.969 8.18 -1.93 1 97.31 94 LEU B CA 1
ATOM 2452 C C . LEU B 1 94 ? -17.984 8.367 -3.443 1 97.31 94 LEU B C 1
ATOM 2454 O O . LEU B 1 94 ? -17.234 7.707 -4.16 1 97.31 94 LEU B O 1
ATOM 2458 N N . ASP B 1 95 ? -18.812 9.273 -3.9 1 95.75 95 ASP B N 1
ATOM 2459 C CA . ASP B 1 95 ? -19.016 9.445 -5.336 1 95.75 95 ASP B CA 1
ATOM 2460 C C . ASP B 1 95 ? -19.453 8.133 -5.984 1 95.75 95 ASP B C 1
ATOM 2462 O O . ASP B 1 95 ? -18.875 7.707 -6.984 1 95.75 95 ASP B O 1
ATOM 2466 N N . MET B 1 96 ? -20.406 7.414 -5.312 1 97.19 96 MET B N 1
ATOM 2467 C CA . MET B 1 96 ? -21 6.164 -5.793 1 97.19 96 MET B CA 1
ATOM 2468 C C . MET B 1 96 ? -22.469 6.34 -6.109 1 97.19 96 MET B C 1
ATOM 2470 O O . MET B 1 96 ? -23.125 7.227 -5.559 1 97.19 96 MET B O 1
ATOM 2474 N N . PRO B 1 97 ? -22.984 5.598 -7.008 1 96 97 PRO B N 1
ATOM 2475 C CA . PRO B 1 97 ? -24.375 5.809 -7.422 1 96 97 PRO B CA 1
ATOM 2476 C C . PRO B 1 97 ? -25.391 5.379 -6.359 1 96 97 PRO B C 1
ATOM 2478 O O . PRO B 1 97 ? -25.109 4.457 -5.582 1 96 97 PRO B O 1
ATOM 2481 N N . GLU B 1 98 ? -26.531 5.945 -6.438 1 96.88 98 GLU B N 1
ATOM 2482 C CA . GLU B 1 98 ? -27.609 5.617 -5.512 1 96.88 98 GLU B CA 1
ATOM 2483 C C . GLU B 1 98 ? -28.188 4.238 -5.809 1 96.88 98 GLU B C 1
ATOM 2485 O O . GLU B 1 98 ? -28.953 3.697 -5.004 1 96.88 98 GLU B O 1
ATOM 2490 N N . THR B 1 99 ? -27.781 3.65 -6.895 1 97 99 THR B N 1
ATOM 2491 C CA . THR B 1 99 ? -28.234 2.314 -7.254 1 97 99 THR B CA 1
ATOM 2492 C C . THR B 1 99 ? -27.391 1.247 -6.562 1 97 99 THR B C 1
ATOM 2494 O O . THR B 1 99 ? -27.609 0.051 -6.777 1 97 99 THR B O 1
ATOM 2497 N N . SER B 1 100 ? -26.438 1.699 -5.746 1 98.25 100 SER B N 1
ATOM 2498 C CA . SER B 1 100 ? -25.641 0.746 -4.977 1 98.25 100 SER B CA 1
ATOM 2499 C C . SER B 1 100 ? -26.531 -0.1 -4.066 1 98.25 100 SER B C 1
ATOM 2501 O O . SER B 1 100 ? -27.641 0.305 -3.719 1 98.25 100 SER B O 1
ATOM 2503 N N . LEU B 1 101 ? -26 -1.244 -3.709 1 98.31 101 LEU B N 1
ATOM 2504 C CA . LEU B 1 101 ? -26.766 -2.209 -2.922 1 98.31 101 LEU B CA 1
ATOM 2505 C C . LEU B 1 101 ? -27.125 -1.632 -1.558 1 98.31 101 LEU B C 1
ATOM 2507 O O . LEU B 1 101 ? -26.234 -1.259 -0.782 1 98.31 101 LEU B O 1
ATOM 2511 N N . LYS B 1 102 ? -28.391 -1.613 -1.32 1 98.25 102 LYS B N 1
ATOM 2512 C CA . LYS B 1 102 ? -28.906 -1.15 -0.032 1 98.25 102 LYS B CA 1
ATOM 2513 C C . LYS B 1 102 ? -29.078 -2.312 0.941 1 98.25 102 LYS B C 1
ATOM 2515 O O . LYS B 1 102 ? -29.438 -3.422 0.535 1 98.25 102 LYS B O 1
ATOM 2520 N N . VAL B 1 103 ? -28.75 -1.99 2.193 1 97.81 103 VAL B N 1
ATOM 2521 C CA . VAL B 1 103 ? -28.953 -2.955 3.268 1 97.81 103 VAL B CA 1
ATOM 2522 C C . VAL B 1 103 ? -29.391 -2.23 4.539 1 97.81 103 VAL B C 1
ATOM 2524 O O . VAL B 1 103 ? -29.234 -1.012 4.648 1 97.81 103 VAL B O 1
ATOM 2527 N N . ASN B 1 104 ? -29.922 -3.008 5.457 1 97.06 104 ASN B N 1
ATOM 2528 C CA . ASN B 1 104 ? -30.312 -2.422 6.738 1 97.06 104 ASN B CA 1
ATOM 2529 C C . ASN B 1 104 ? -29.172 -2.514 7.758 1 97.06 104 ASN B C 1
ATOM 2531 O O . ASN B 1 104 ? -28.469 -3.523 7.82 1 97.06 104 ASN B O 1
ATOM 2535 N N . HIS B 1 105 ? -29.047 -1.424 8.531 1 95.94 105 HIS B N 1
ATOM 2536 C CA . HIS B 1 105 ? -28.141 -1.49 9.664 1 95.94 105 HIS B CA 1
ATOM 2537 C C . HIS B 1 105 ? -28.469 -2.676 10.57 1 95.94 105 HIS B C 1
ATOM 2539 O O . HIS B 1 105 ? -29.625 -2.902 10.906 1 95.94 105 HIS B O 1
ATOM 2545 N N . PRO B 1 106 ? -27.438 -3.359 11.008 1 90.31 106 PRO B N 1
ATOM 2546 C CA . PRO B 1 106 ? -27.688 -4.613 11.727 1 90.31 106 PRO B CA 1
ATOM 2547 C C . PRO B 1 106 ? -28.375 -4.395 13.07 1 90.31 106 PRO B C 1
ATOM 2549 O O . PRO B 1 106 ? -29.094 -5.277 13.555 1 90.31 106 PRO B O 1
ATOM 2552 N N . THR B 1 107 ? -28.203 -3.27 13.656 1 93.31 107 THR B N 1
ATOM 2553 C CA . THR B 1 107 ? -28.734 -3.02 14.992 1 93.31 107 THR B CA 1
ATOM 2554 C C . THR B 1 107 ? -29.969 -2.119 14.922 1 93.31 107 THR B C 1
ATOM 2556 O O . THR B 1 107 ? -31 -2.43 15.516 1 93.31 107 THR B O 1
ATOM 2559 N N . THR B 1 108 ? -29.953 -1.04 14.172 1 94.88 108 THR B N 1
ATOM 2560 C CA . THR B 1 108 ? -31.016 -0.027 14.203 1 94.88 108 THR B CA 1
ATOM 2561 C C . THR B 1 108 ? -32.062 -0.31 13.141 1 94.88 108 THR B C 1
ATOM 2563 O O . THR B 1 108 ? -33.188 0.225 13.203 1 94.88 108 THR B O 1
ATOM 2566 N N . GLY B 1 109 ? -31.672 -1.035 12.109 1 96.38 109 GLY B N 1
ATOM 2567 C CA . GLY B 1 109 ? -32.594 -1.342 11.031 1 96.38 109 GLY B CA 1
ATOM 2568 C C . GLY B 1 109 ? -32.719 -0.228 10.008 1 96.38 109 GLY B C 1
ATOM 2569 O O . GLY B 1 109 ? -33.469 -0.354 9.023 1 96.38 109 GLY B O 1
ATOM 2570 N N . GLU B 1 110 ? -32 0.798 10.219 1 97.44 110 GLU B N 1
ATOM 2571 C CA . GLU B 1 110 ? -32.031 1.906 9.273 1 97.44 110 GLU B CA 1
ATOM 2572 C C . GLU B 1 110 ? -31.438 1.485 7.922 1 97.44 110 GLU B C 1
ATOM 2574 O O . GLU B 1 110 ? -30.391 0.833 7.871 1 97.44 110 GLU B O 1
ATOM 2579 N N . GLU B 1 111 ? -32.156 1.855 6.887 1 98.31 111 GLU B N 1
ATOM 2580 C CA . GLU B 1 111 ? -31.656 1.511 5.555 1 98.31 111 GLU B CA 1
ATOM 2581 C C . GLU B 1 111 ? -30.453 2.365 5.168 1 98.31 111 GLU B C 1
ATOM 2583 O O . GLU B 1 111 ? -30.453 3.576 5.398 1 98.31 111 GLU B O 1
ATOM 2588 N N . GLY B 1 112 ? -29.453 1.698 4.621 1 98.5 112 GLY B N 1
ATOM 2589 C CA . GLY B 1 112 ? -28.25 2.332 4.098 1 98.5 112 GLY B CA 1
ATOM 2590 C C . GLY B 1 112 ? -27.578 1.52 3.012 1 98.5 112 GLY B C 1
ATOM 2591 O O . GLY B 1 112 ? -28.234 0.822 2.244 1 98.5 112 GLY B O 1
ATOM 2592 N N . TYR B 1 113 ? -26.328 1.763 2.859 1 98.69 113 TYR B N 1
ATOM 2593 C CA . TYR B 1 113 ? -25.609 1.067 1.801 1 98.69 113 TYR B CA 1
ATOM 2594 C C . TYR B 1 113 ? -24.609 0.079 2.381 1 98.69 113 TYR B C 1
ATOM 2596 O O . TYR B 1 113 ? -23.953 0.368 3.385 1 98.69 113 TYR B O 1
ATOM 2604 N N . ARG B 1 114 ? -24.469 -1.101 1.745 1 98.25 114 ARG B N 1
ATOM 2605 C CA . ARG B 1 114 ? -23.422 -2.076 2.037 1 98.25 114 ARG B CA 1
ATOM 2606 C C . ARG B 1 114 ? -22.078 -1.62 1.477 1 98.25 114 ARG B C 1
ATOM 2608 O O . ARG B 1 114 ? -21.969 -1.295 0.292 1 98.25 114 ARG B O 1
ATOM 2615 N N . VAL B 1 115 ? -21.078 -1.526 2.303 1 98.31 115 VAL B N 1
ATOM 2616 C CA . VAL B 1 115 ? -19.75 -1.108 1.843 1 98.31 115 VAL B CA 1
ATOM 2617 C C . VAL B 1 115 ? -18.688 -2.07 2.373 1 98.31 115 VAL B C 1
ATOM 2619 O O . VAL B 1 115 ? -18.891 -2.721 3.402 1 98.31 115 VAL B O 1
ATOM 2622 N N . GLY B 1 116 ? -17.656 -2.221 1.639 1 97.88 116 GLY B N 1
ATOM 2623 C CA . GLY B 1 116 ? -16.469 -2.914 2.078 1 97.88 116 GLY B CA 1
ATOM 2624 C C . GLY B 1 116 ? -15.266 -1.997 2.227 1 97.88 116 GLY B C 1
ATOM 2625 O O . GLY B 1 116 ? -15.18 -0.964 1.561 1 97.88 116 GLY B O 1
ATOM 2626 N N . MET B 1 117 ? -14.391 -2.357 3.127 1 97.94 117 MET B N 1
ATOM 2627 C CA . MET B 1 117 ? -13.172 -1.578 3.318 1 97.94 117 MET B CA 1
ATOM 2628 C C . MET B 1 117 ? -12.039 -2.127 2.461 1 97.94 117 MET B C 1
ATOM 2630 O O . MET B 1 117 ? -11.797 -3.336 2.438 1 97.94 117 MET B O 1
ATOM 2634 N N . GLU B 1 118 ? -11.242 -1.316 1.864 1 98.25 118 GLU B N 1
ATOM 2635 C CA . GLU B 1 118 ? -10.289 -1.639 0.801 1 98.25 118 GLU B CA 1
ATOM 2636 C C . GLU B 1 118 ? -9.188 -2.564 1.306 1 98.25 118 GLU B C 1
ATOM 2638 O O . GLU B 1 118 ? -8.797 -3.506 0.613 1 98.25 118 GLU B O 1
ATOM 2643 N N . VAL B 1 119 ? -8.648 -2.322 2.471 1 98.56 119 VAL B N 1
ATOM 2644 C CA . VAL B 1 119 ? -7.469 -3.045 2.934 1 98.56 119 VAL B CA 1
ATOM 2645 C C . VAL B 1 119 ? -7.77 -4.539 3.004 1 98.56 119 VAL B C 1
ATOM 2647 O O . VAL B 1 119 ? -6.914 -5.367 2.689 1 98.56 119 VAL B O 1
ATOM 2650 N N . PHE B 1 120 ? -8.938 -4.918 3.32 1 98.38 120 PHE B N 1
ATOM 2651 C CA . PHE B 1 120 ? -9.258 -6.328 3.475 1 98.38 120 PHE B CA 1
ATOM 2652 C C . PHE B 1 120 ? -9.422 -7 2.115 1 98.38 120 PHE B C 1
ATOM 2654 O O . PHE B 1 120 ? -9.109 -8.18 1.955 1 98.38 120 PHE B O 1
ATOM 2661 N N . HIS B 1 121 ? -9.953 -6.242 1.176 1 97.88 121 HIS B N 1
ATOM 2662 C CA . HIS B 1 121 ? -9.977 -6.762 -0.188 1 97.88 121 HIS B CA 1
ATOM 2663 C C . HIS B 1 121 ? -8.562 -6.957 -0.728 1 97.88 121 HIS B C 1
ATOM 2665 O O . HIS B 1 121 ? -8.289 -7.953 -1.397 1 97.88 121 HIS B O 1
ATOM 2671 N N . HIS B 1 122 ? -7.656 -5.984 -0.437 1 98.62 122 HIS B N 1
ATOM 2672 C CA . HIS B 1 122 ? -6.262 -6.125 -0.845 1 98.62 122 HIS B CA 1
ATOM 2673 C C . HIS B 1 122 ? -5.645 -7.395 -0.269 1 98.62 122 HIS B C 1
ATOM 2675 O O . HIS B 1 122 ? -4.969 -8.141 -0.982 1 98.62 122 HIS B O 1
ATOM 2681 N N . LEU B 1 123 ? -5.914 -7.625 0.966 1 98.75 123 LEU B N 1
ATOM 2682 C CA . LEU B 1 123 ? -5.344 -8.789 1.64 1 98.75 123 LEU B CA 1
ATOM 2683 C C . LEU B 1 123 ? -5.98 -10.078 1.128 1 98.75 123 LEU B C 1
ATOM 2685 O O . LEU B 1 123 ? -5.32 -11.109 1.053 1 98.75 123 LEU B O 1
ATOM 2689 N N . HIS B 1 124 ? -7.238 -10.023 0.771 1 97.62 124 HIS B N 1
ATOM 2690 C CA . HIS B 1 124 ? -7.906 -11.133 0.108 1 97.62 124 HIS B CA 1
ATOM 2691 C C . HIS B 1 124 ? -7.223 -11.477 -1.214 1 97.62 124 HIS B C 1
ATOM 2693 O O . HIS B 1 124 ? -6.953 -12.648 -1.493 1 97.62 124 HIS B O 1
ATOM 2699 N N . CYS B 1 125 ? -6.949 -10.469 -1.964 1 98.25 125 CYS B N 1
ATOM 2700 C CA . CYS B 1 125 ? -6.273 -10.641 -3.244 1 98.25 125 CYS B CA 1
ATOM 2701 C C . CYS B 1 125 ? -4.895 -11.258 -3.053 1 98.25 125 CYS B C 1
ATOM 2703 O O . CYS B 1 125 ? -4.523 -12.195 -3.762 1 98.25 125 CYS B O 1
ATOM 2705 N N . LEU B 1 126 ? -4.164 -10.742 -2.086 1 98.81 126 LEU B N 1
ATOM 2706 C CA . LEU B 1 126 ? -2.822 -11.266 -1.847 1 98.81 126 LEU B CA 1
ATOM 2707 C C . LEU B 1 126 ? -2.879 -12.719 -1.385 1 98.81 126 LEU B C 1
ATOM 2709 O O . LEU B 1 126 ? -2.029 -13.531 -1.765 1 98.81 126 LEU B O 1
ATOM 2713 N N . ASN B 1 127 ? -3.859 -13.039 -0.569 1 98.44 127 ASN B N 1
ATOM 2714 C CA . ASN B 1 127 ? -4.031 -14.406 -0.106 1 98.44 127 ASN B CA 1
ATOM 2715 C C . ASN B 1 127 ? -4.297 -15.367 -1.267 1 98.44 127 ASN B C 1
ATOM 2717 O O . ASN B 1 127 ? -3.781 -16.484 -1.287 1 98.44 127 ASN B O 1
ATOM 2721 N N . LEU B 1 128 ? -5.102 -14.938 -2.182 1 98.06 128 LEU B N 1
ATOM 2722 C CA . LEU B 1 128 ? -5.336 -15.773 -3.352 1 98.06 128 LEU B CA 1
ATOM 2723 C C . LEU B 1 128 ? -4.043 -16.016 -4.121 1 98.06 128 LEU B C 1
ATOM 2725 O O . LEU B 1 128 ? -3.76 -17.125 -4.543 1 98.06 128 LEU B O 1
ATOM 2729 N N . LEU B 1 129 ? -3.258 -14.969 -4.312 1 98.69 129 LEU B N 1
ATOM 2730 C CA . LEU B 1 129 ? -1.979 -15.109 -5 1 98.69 129 LEU B CA 1
ATOM 2731 C C . LEU B 1 129 ? -1.053 -16.047 -4.238 1 98.69 129 LEU B C 1
ATOM 2733 O O . LEU B 1 129 ? -0.344 -16.859 -4.84 1 98.69 129 LEU B O 1
ATOM 2737 N N . ARG B 1 130 ? -1.066 -15.961 -2.895 1 98.75 130 ARG B N 1
ATOM 2738 C CA . ARG B 1 130 ? -0.317 -16.906 -2.084 1 98.75 130 ARG B CA 1
ATOM 2739 C C . ARG B 1 130 ? -0.75 -18.344 -2.383 1 98.75 130 ARG B C 1
ATOM 2741 O O . ARG B 1 130 ? 0.089 -19.219 -2.627 1 98.75 130 ARG B O 1
ATOM 2748 N N . ARG B 1 131 ? -2.006 -18.578 -2.398 1 98.06 131 ARG B N 1
ATOM 2749 C CA . ARG B 1 131 ? -2.521 -19.922 -2.625 1 98.06 131 ARG B CA 1
ATOM 2750 C C . ARG B 1 131 ? -2.139 -20.422 -4.012 1 98.06 131 ARG B C 1
ATOM 2752 O O . ARG B 1 131 ? -1.911 -21.625 -4.203 1 98.06 131 ARG B O 1
ATOM 2759 N N . VAL B 1 132 ? -2.061 -19.531 -4.949 1 98.06 132 VAL B N 1
ATOM 2760 C CA . VAL B 1 132 ? -1.656 -19.906 -6.301 1 98.06 132 VAL B CA 1
ATOM 2761 C C . VAL B 1 132 ? -0.207 -20.391 -6.297 1 98.06 132 VAL B C 1
ATOM 2763 O O . VAL B 1 132 ? 0.157 -21.281 -7.055 1 98.06 132 VAL B O 1
ATOM 2766 N N . THR B 1 133 ? 0.644 -19.812 -5.465 1 98.12 133 THR B N 1
ATOM 2767 C CA . THR B 1 133 ? 2.031 -20.25 -5.391 1 98.12 133 THR B CA 1
ATOM 2768 C C . THR B 1 133 ? 2.123 -21.641 -4.77 1 98.12 133 THR B C 1
ATOM 2770 O O . THR B 1 133 ? 3.141 -22.328 -4.91 1 98.12 133 THR B O 1
ATOM 2773 N N . TYR B 1 134 ? 1.117 -22.062 -4.078 1 97.75 134 TYR B N 1
ATOM 2774 C CA . TYR B 1 134 ? 1.004 -23.391 -3.486 1 97.75 134 TYR B CA 1
ATOM 2775 C C . TYR B 1 134 ? -0.097 -24.188 -4.168 1 97.75 134 TYR B C 1
ATOM 2777 O O . TYR B 1 134 ? -0.896 -24.844 -3.496 1 97.75 134 TYR B O 1
ATOM 2785 N N . LYS B 1 135 ? -0.127 -24.125 -5.434 1 95.62 135 LYS B N 1
ATOM 2786 C CA . LYS B 1 135 ? -1.214 -24.672 -6.242 1 95.62 135 LYS B CA 1
ATOM 2787 C C . LYS B 1 135 ? -1.398 -26.156 -5.977 1 95.62 135 LYS B C 1
ATOM 2789 O O . LYS B 1 135 ? -2.527 -26.641 -5.918 1 95.62 135 LYS B O 1
ATOM 2794 N N . GLU B 1 136 ? -0.326 -26.891 -5.875 1 94.69 136 GLU B N 1
ATOM 2795 C CA . GLU B 1 136 ? -0.412 -28.328 -5.656 1 94.69 136 GLU B CA 1
ATOM 2796 C C . GLU B 1 136 ? -1.192 -28.656 -4.383 1 94.69 136 GLU B C 1
ATOM 2798 O O . GLU B 1 136 ? -1.898 -29.656 -4.32 1 94.69 136 GLU B O 1
ATOM 2803 N N . TYR B 1 137 ? -1.021 -27.844 -3.443 1 96.75 137 TYR B N 1
ATOM 2804 C CA . TYR B 1 137 ? -1.717 -28.047 -2.178 1 96.75 137 TYR B CA 1
ATOM 2805 C C . TYR B 1 137 ? -3.182 -27.641 -2.287 1 96.75 137 TYR B C 1
ATOM 2807 O O . TYR B 1 137 ? -4.062 -28.359 -1.791 1 96.75 137 T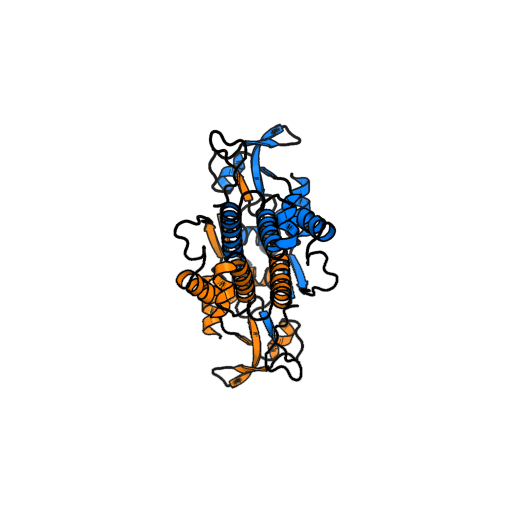YR B O 1
ATOM 2815 N N . TYR B 1 138 ? -3.498 -26.625 -2.986 1 97.25 138 TYR B N 1
ATOM 2816 C CA . TYR B 1 138 ? -4.812 -26 -2.873 1 97.25 138 TYR B CA 1
ATOM 2817 C C . TYR B 1 138 ? -5.734 -26.469 -3.994 1 97.25 138 TYR B C 1
ATOM 2819 O O . TYR B 1 138 ? -6.957 -26.469 -3.844 1 97.25 138 TYR B O 1
ATOM 2827 N N . GLU B 1 139 ? -5.207 -26.891 -5.062 1 95.5 139 GLU B N 1
ATOM 2828 C CA . GLU B 1 139 ? -6.031 -27.281 -6.203 1 95.5 139 GLU B CA 1
ATOM 2829 C C . GLU B 1 139 ? -6.977 -28.422 -5.836 1 95.5 139 GLU B C 1
ATOM 2831 O O . GLU B 1 139 ? -8.172 -28.359 -6.141 1 95.5 139 GLU B O 1
ATOM 2836 N N . PRO B 1 140 ? -6.523 -29.438 -5.078 1 96.19 140 PRO B N 1
ATOM 2837 C CA . PRO B 1 140 ? -7.43 -30.531 -4.723 1 96.19 140 PRO B CA 1
ATOM 2838 C C . PRO B 1 140 ? -8.5 -30.109 -3.717 1 96.19 140 PRO B C 1
ATOM 2840 O O . PRO B 1 140 ? -9.492 -30.828 -3.533 1 96.19 140 PRO B O 1
ATOM 2843 N N . LEU B 1 141 ? -8.281 -29.016 -3.008 1 95.12 141 LEU B N 1
ATOM 2844 C CA . LEU B 1 141 ? -9.211 -28.594 -1.967 1 95.12 141 LEU B CA 1
ATOM 2845 C C . LEU B 1 141 ? -10.383 -27.828 -2.566 1 95.12 141 LEU B C 1
ATOM 2847 O O . LEU B 1 141 ? -11.383 -27.578 -1.886 1 95.12 141 LEU B O 1
ATOM 2851 N N . GLY B 1 142 ? -10.227 -27.438 -3.906 1 93.69 142 GLY B N 1
ATOM 2852 C CA . GLY B 1 142 ? -11.305 -26.734 -4.586 1 93.69 142 GLY B CA 1
ATOM 2853 C C . GLY B 1 142 ? -11.305 -25.234 -4.312 1 93.69 142 GLY B C 1
ATOM 2854 O O . GLY B 1 142 ? -10.266 -24.578 -4.43 1 93.69 142 GLY B O 1
ATOM 2855 N N . GLY B 1 143 ? -12.594 -24.625 -3.939 1 91.25 143 GLY B N 1
ATOM 2856 C CA . GLY B 1 143 ? -12.672 -23.188 -3.762 1 91.25 143 GLY B CA 1
ATOM 2857 C C . GLY B 1 143 ? -12.461 -22.406 -5.051 1 91.25 143 GLY B C 1
ATOM 2858 O O . GLY B 1 143 ? -13.078 -22.703 -6.07 1 91.25 143 GLY B O 1
ATOM 2859 N N . GLU B 1 144 ? -11.602 -21.438 -5.004 1 90.56 144 GLU B N 1
ATOM 2860 C CA . GLU B 1 144 ? -11.328 -20.594 -6.164 1 90.56 144 GLU B CA 1
ATOM 2861 C C . GLU B 1 144 ? -10.711 -21.406 -7.301 1 90.56 144 GLU B C 1
ATOM 2863 O O . GLU B 1 144 ? -10.719 -20.969 -8.453 1 90.56 144 GLU B O 1
ATOM 2868 N N . PHE B 1 145 ? -10.203 -22.562 -7.043 1 94.25 145 PHE B N 1
ATOM 2869 C CA . PHE B 1 145 ? -9.508 -23.391 -8.023 1 94.25 145 PHE B CA 1
ATOM 2870 C C . PHE B 1 145 ? -10.484 -24.328 -8.734 1 94.25 145 PHE B C 1
ATOM 2872 O O . PHE B 1 145 ? -10.133 -24.953 -9.727 1 94.25 145 PHE B O 1
ATOM 2879 N N . SER B 1 146 ? -11.719 -24.375 -8.227 1 93.56 146 SER B N 1
ATOM 2880 C CA . SER B 1 146 ? -12.68 -25.375 -8.695 1 93.56 146 SER B CA 1
ATOM 2881 C C . SER B 1 146 ? -13.375 -24.922 -9.969 1 93.56 146 SER B C 1
ATOM 2883 O O . SER B 1 146 ? -14 -25.719 -10.664 1 93.56 146 SER B O 1
ATOM 2885 N N . HIS B 1 147 ? -13.156 -23.656 -10.359 1 93 147 HIS B N 1
ATOM 2886 C CA . HIS B 1 147 ? -13.922 -23.125 -11.477 1 93 147 HIS B CA 1
ATOM 2887 C C . HIS B 1 147 ? -13.117 -23.172 -12.773 1 93 147 HIS B C 1
ATOM 2889 O O . HIS B 1 147 ? -13.547 -22.656 -13.805 1 93 147 HIS B O 1
ATOM 2895 N N . GLY B 1 148 ? -11.938 -23.766 -12.766 1 92.38 148 GLY B N 1
ATOM 2896 C CA . GLY B 1 148 ? -11.109 -23.922 -13.953 1 92.38 148 GLY B CA 1
ATOM 2897 C C . GLY B 1 148 ? -10.016 -22.875 -14.062 1 92.38 148 GLY B C 1
ATOM 2898 O O . GLY B 1 148 ? -10.078 -21.844 -13.406 1 92.38 148 GLY B O 1
ATOM 2899 N N . PRO B 1 149 ? -9.094 -23.172 -14.914 1 93.94 149 PRO B N 1
ATOM 2900 C CA . PRO B 1 149 ? -7.906 -22.312 -15 1 93.94 149 PRO B CA 1
ATOM 2901 C C . PRO B 1 149 ? -8.219 -20.922 -15.547 1 93.94 149 PRO B C 1
ATOM 2903 O O . PRO B 1 149 ? -7.594 -19.938 -15.141 1 93.94 149 PRO B O 1
ATOM 2906 N N . GLU B 1 150 ? -9.18 -20.844 -16.453 1 95.69 150 GLU B N 1
ATOM 2907 C CA . GLU B 1 150 ? -9.5 -19.547 -17.062 1 95.69 150 GLU B CA 1
ATOM 2908 C C . GLU B 1 150 ? -10.125 -18.609 -16.031 1 95.69 150 GLU B C 1
ATOM 2910 O O . GLU B 1 150 ? -9.781 -17.422 -15.969 1 95.69 150 GLU B O 1
ATOM 2915 N N . VAL B 1 151 ? -11.039 -19.125 -15.258 1 96.25 151 VAL B N 1
ATOM 2916 C CA . VAL B 1 151 ? -11.711 -18.328 -14.227 1 96.25 151 VAL B CA 1
ATOM 2917 C C . VAL B 1 151 ? -10.703 -17.922 -13.156 1 96.25 151 VAL B C 1
ATOM 2919 O O . VAL B 1 151 ? -10.695 -16.781 -12.695 1 96.25 151 VAL B O 1
ATOM 2922 N N . LEU B 1 152 ? -9.859 -18.844 -12.789 1 97.12 152 LEU B N 1
ATOM 2923 C CA . LEU B 1 152 ? -8.82 -18.547 -11.812 1 97.12 152 LEU B CA 1
ATOM 2924 C C . LEU B 1 152 ? -7.891 -17.453 -12.336 1 97.12 152 LEU B C 1
ATOM 2926 O O . LEU B 1 152 ? -7.539 -16.531 -11.594 1 97.12 152 LEU B O 1
ATOM 2930 N N . GLN B 1 153 ? -7.57 -17.547 -13.609 1 97.31 153 GLN B N 1
ATOM 2931 C CA . GLN B 1 153 ? -6.676 -16.547 -14.195 1 97.31 15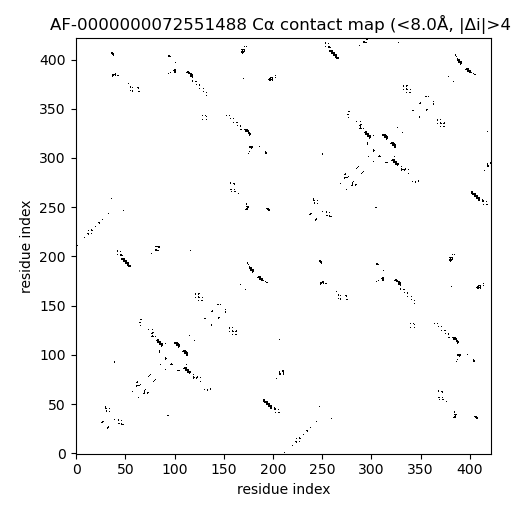3 GLN B CA 1
ATOM 2932 C C . GLN B 1 153 ? -7.316 -15.164 -14.188 1 97.31 153 GLN B C 1
ATOM 2934 O O . GLN B 1 153 ? -6.66 -14.164 -13.867 1 97.31 153 GLN B O 1
ATOM 2939 N N . ALA B 1 154 ? -8.562 -15.094 -14.562 1 96.25 154 ALA B N 1
ATOM 2940 C CA . ALA B 1 154 ? -9.266 -13.82 -14.555 1 96.25 154 ALA B CA 1
ATOM 2941 C C . ALA B 1 154 ? -9.289 -13.211 -13.156 1 96.25 154 ALA B C 1
ATOM 2943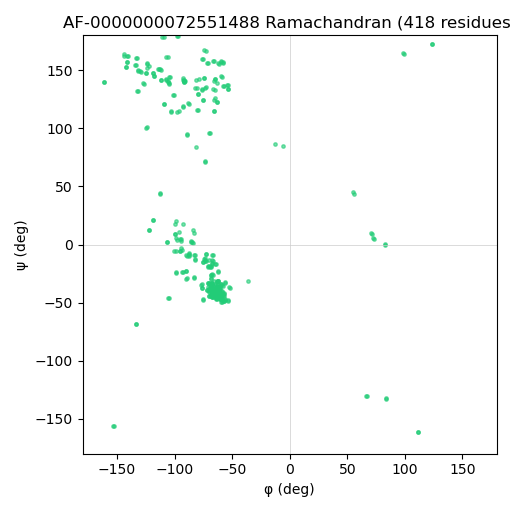 O O . ALA B 1 154 ? -9.109 -12.008 -12.992 1 96.25 154 ALA B O 1
ATOM 2944 N N . HIS B 1 155 ? -9.484 -14.086 -12.172 1 96.56 155 HIS B N 1
ATOM 2945 C CA . HIS B 1 155 ? -9.508 -13.633 -10.789 1 96.56 155 HIS B CA 1
ATOM 2946 C C . HIS B 1 155 ? -8.141 -13.117 -10.352 1 96.56 155 HIS B C 1
ATOM 2948 O O . HIS B 1 155 ? -8.039 -12.047 -9.75 1 96.56 155 HIS B O 1
ATOM 2954 N N . THR B 1 156 ? -7.121 -13.859 -10.688 1 97.94 156 THR B N 1
ATOM 2955 C CA . THR B 1 156 ? -5.781 -13.43 -10.297 1 97.94 156 THR B CA 1
ATOM 2956 C C . THR B 1 156 ? -5.375 -12.172 -11.055 1 97.94 156 THR B C 1
ATOM 2958 O O . THR B 1 156 ? -4.676 -11.312 -10.508 1 97.94 156 THR B O 1
ATOM 2961 N N . ASP B 1 157 ? -5.832 -12.023 -12.312 1 98 157 ASP B N 1
ATOM 2962 C CA . ASP B 1 157 ? -5.586 -10.789 -13.055 1 98 157 ASP B CA 1
ATOM 2963 C C . ASP B 1 157 ? -6.215 -9.586 -12.344 1 98 157 ASP B C 1
ATOM 2965 O O . ASP B 1 157 ? -5.59 -8.531 -12.227 1 98 157 ASP B O 1
ATOM 2969 N N . HIS B 1 158 ? -7.422 -9.797 -11.945 1 97 158 HIS B N 1
ATOM 2970 C CA . HIS B 1 158 ? -8.109 -8.773 -11.156 1 97 158 HIS B CA 1
ATOM 2971 C C . HIS B 1 158 ? -7.309 -8.414 -9.914 1 97 158 HIS B C 1
ATOM 2973 O O . HIS B 1 158 ? -7.113 -7.23 -9.617 1 97 158 HIS B O 1
ATOM 2979 N N . CYS B 1 159 ? -6.836 -9.406 -9.18 1 98.06 159 CYS B N 1
ATOM 2980 C CA . CYS B 1 159 ? -6.082 -9.203 -7.945 1 98.06 159 CYS B CA 1
ATOM 2981 C C . CYS B 1 159 ? -4.793 -8.438 -8.219 1 98.06 159 CYS B C 1
ATOM 2983 O O . CYS B 1 159 ? -4.457 -7.5 -7.488 1 98.06 159 CYS B O 1
ATOM 2985 N N . ILE B 1 160 ? -4.07 -8.828 -9.289 1 98.62 160 ILE B N 1
ATOM 2986 C CA . ILE B 1 160 ? -2.805 -8.195 -9.641 1 98.62 160 ILE B CA 1
ATOM 2987 C C . ILE B 1 160 ? -3.041 -6.723 -9.961 1 98.62 160 ILE B C 1
ATOM 2989 O O . ILE B 1 160 ? -2.287 -5.855 -9.508 1 98.62 160 ILE B O 1
ATOM 2993 N N . GLU B 1 161 ? -4.098 -6.441 -10.664 1 98.44 161 GLU B N 1
ATOM 2994 C CA . GLU B 1 161 ? -4.395 -5.059 -11.031 1 98.44 161 GLU B CA 1
ATOM 2995 C C . GLU B 1 161 ? -4.754 -4.227 -9.805 1 98.44 161 GLU B C 1
ATOM 2997 O O . GLU B 1 161 ? -4.258 -3.107 -9.641 1 98.44 161 GLU B O 1
ATOM 3002 N N . VAL B 1 162 ? -5.582 -4.742 -8.93 1 98.44 162 VAL B N 1
ATOM 3003 C CA . VAL B 1 162 ? -5.992 -4.043 -7.715 1 98.44 162 VAL B CA 1
ATOM 3004 C C . VAL B 1 162 ? -4.766 -3.742 -6.855 1 98.44 162 VAL B C 1
ATOM 3006 O O . VAL B 1 162 ? -4.598 -2.619 -6.375 1 98.44 162 VAL B O 1
ATOM 3009 N N . LEU B 1 163 ? -3.873 -4.695 -6.73 1 98.81 163 LEU B N 1
ATOM 3010 C CA . LEU B 1 163 ? -2.682 -4.527 -5.906 1 98.81 163 LEU B CA 1
ATOM 3011 C C . LEU B 1 163 ? -1.698 -3.566 -6.562 1 98.81 163 LEU B C 1
ATOM 3013 O O . LEU B 1 163 ? -1.04 -2.781 -5.875 1 98.81 163 LEU B O 1
ATOM 3017 N N . ARG B 1 164 ? -1.555 -3.648 -7.914 1 98.81 164 ARG B N 1
ATOM 3018 C CA . ARG B 1 164 ? -0.681 -2.715 -8.617 1 98.81 164 ARG B CA 1
ATOM 3019 C C . ARG B 1 164 ? -1.113 -1.273 -8.383 1 98.81 164 ARG B C 1
ATOM 3021 O O . ARG B 1 164 ? -0.29 -0.419 -8.047 1 98.81 164 ARG B O 1
ATOM 3028 N N . LEU B 1 165 ? -2.383 -0.993 -8.523 1 98.56 165 LEU B N 1
ATOM 3029 C CA . LEU B 1 165 ? -2.92 0.346 -8.312 1 98.56 165 LEU B CA 1
ATOM 3030 C C . LEU B 1 165 ? -2.674 0.808 -6.875 1 98.56 165 LEU B C 1
ATOM 3032 O O . LEU B 1 165 ? -2.279 1.954 -6.648 1 98.56 165 LEU B O 1
ATOM 3036 N N . ASN B 1 166 ? -2.896 -0.083 -5.953 1 98.75 166 ASN B N 1
ATOM 3037 C CA . ASN B 1 166 ? -2.703 0.274 -4.551 1 98.75 166 ASN B CA 1
ATOM 3038 C C . ASN B 1 166 ? -1.241 0.59 -4.25 1 98.75 166 ASN B C 1
ATOM 3040 O O . ASN B 1 166 ? -0.943 1.552 -3.539 1 98.75 166 ASN B O 1
ATOM 3044 N N . LEU B 1 167 ? -0.29 -0.235 -4.758 1 98.88 167 LEU B N 1
ATOM 3045 C CA . LEU B 1 167 ? 1.137 -0.029 -4.535 1 98.88 167 LEU B CA 1
ATOM 3046 C C . LEU B 1 167 ? 1.594 1.299 -5.129 1 98.88 167 LEU B C 1
ATOM 3048 O O . LEU B 1 167 ? 2.367 2.029 -4.508 1 98.88 167 LEU B O 1
ATOM 3052 N N . GLN B 1 168 ? 1.115 1.62 -6.316 1 98.69 168 GLN B N 1
ATOM 3053 C CA . GLN B 1 168 ? 1.46 2.895 -6.938 1 98.69 168 GLN B CA 1
ATOM 3054 C C . GLN B 1 168 ? 0.806 4.059 -6.203 1 98.69 168 GLN B C 1
ATOM 3056 O O . GLN B 1 168 ? 1.421 5.113 -6.031 1 98.69 168 GLN B O 1
ATOM 3061 N N . CYS B 1 169 ? -0.444 3.85 -5.758 1 98.75 169 CYS B N 1
ATOM 3062 C CA . CYS B 1 169 ? -1.169 4.891 -5.035 1 98.75 169 CYS B CA 1
ATOM 3063 C C . CYS B 1 169 ? -0.438 5.273 -3.754 1 98.75 169 CYS B C 1
ATOM 3065 O O . CYS B 1 169 ? -0.416 6.445 -3.375 1 98.75 169 CYS B O 1
ATOM 3067 N N . ASN B 1 170 ? 0.147 4.316 -3.086 1 98.56 170 ASN B N 1
ATOM 3068 C CA . ASN B 1 170 ? 0.83 4.562 -1.819 1 98.56 170 ASN B CA 1
ATOM 3069 C C . ASN B 1 170 ? 2.33 4.758 -2.02 1 98.56 170 ASN B C 1
ATOM 3071 O O . ASN B 1 170 ? 3.086 4.828 -1.049 1 98.56 170 ASN B O 1
ATOM 3075 N N . ALA B 1 171 ? 2.852 4.898 -3.162 1 98.62 171 ALA B N 1
ATOM 3076 C CA . ALA B 1 171 ? 4.258 4.965 -3.557 1 98.62 171 ALA B CA 1
ATOM 3077 C C . ALA B 1 171 ? 5.156 5.164 -2.34 1 98.62 171 ALA B C 1
ATOM 3079 O O . ALA B 1 171 ? 5.535 6.293 -2.016 1 98.62 171 ALA B O 1
ATOM 3080 N N . ASP B 1 172 ? 5.574 4.082 -1.657 1 98.56 172 ASP B N 1
ATOM 3081 C CA . ASP B 1 172 ? 6.418 4.098 -0.466 1 98.56 172 ASP B CA 1
ATOM 3082 C C . ASP B 1 172 ? 7.816 4.617 -0.79 1 98.56 172 ASP B C 1
ATOM 3084 O O . ASP B 1 172 ? 8.602 3.934 -1.451 1 98.56 172 ASP B O 1
ATOM 3088 N N . ILE B 1 173 ? 8.195 5.75 -0.25 1 98.5 173 ILE B N 1
ATOM 3089 C CA . ILE B 1 173 ? 9.461 6.402 -0.575 1 98.5 173 ILE B CA 1
ATOM 3090 C C . ILE B 1 173 ? 10.523 6.004 0.448 1 98.5 173 ILE B C 1
ATOM 3092 O O . ILE B 1 173 ? 11.633 6.543 0.44 1 98.5 173 ILE B O 1
ATOM 3096 N N . GLY B 1 174 ? 10.156 5.082 1.378 1 98.12 174 GLY B N 1
ATOM 3097 C CA . GLY B 1 174 ? 11.156 4.559 2.295 1 98.12 174 GLY B CA 1
ATOM 3098 C C . GLY B 1 174 ? 12.32 3.9 1.589 1 98.12 174 GLY B C 1
ATOM 3099 O O . GLY B 1 174 ? 12.195 3.445 0.451 1 98.12 174 GLY B O 1
ATOM 3100 N N . LEU B 1 175 ? 13.422 3.854 2.309 1 98.38 175 LEU B N 1
ATOM 3101 C CA . LEU B 1 175 ? 14.656 3.328 1.721 1 98.38 175 LEU B CA 1
ATOM 3102 C C . LEU B 1 175 ? 15.141 2.1 2.484 1 98.38 175 LEU B C 1
ATOM 3104 O O . LEU B 1 175 ? 14.953 2.008 3.701 1 98.38 175 LEU B O 1
ATOM 3108 N N . PHE B 1 176 ? 15.766 1.188 1.767 1 98.31 176 PHE B N 1
ATOM 3109 C CA . PHE B 1 176 ? 16.516 0.096 2.363 1 98.31 176 PHE B CA 1
ATOM 3110 C C . PHE B 1 176 ? 17.953 0.096 1.859 1 98.31 176 PHE B C 1
ATOM 3112 O O . PHE B 1 176 ? 18.25 0.63 0.787 1 98.31 176 PHE B O 1
ATOM 3119 N N . THR B 1 177 ? 18.859 -0.403 2.639 1 98.38 177 THR B N 1
ATOM 3120 C CA . THR B 1 177 ? 20.266 -0.49 2.26 1 98.38 177 THR B CA 1
ATOM 3121 C C . THR B 1 177 ? 20.594 -1.879 1.72 1 98.38 177 THR B C 1
ATOM 3123 O O . THR B 1 177 ? 19.703 -2.729 1.596 1 98.38 177 THR B O 1
ATOM 3126 N N . PHE B 1 178 ? 21.844 -2.018 1.347 1 98.19 178 PHE B N 1
ATOM 3127 C CA . PHE B 1 178 ? 22.359 -3.291 0.861 1 98.19 178 PHE B CA 1
ATOM 3128 C C . PHE B 1 178 ? 23.562 -3.738 1.688 1 98.19 178 PHE B C 1
ATOM 3130 O O . PHE B 1 178 ? 24.219 -2.92 2.336 1 98.19 178 PHE B O 1
ATOM 3137 N N . TYR B 1 179 ? 23.781 -5.012 1.675 1 97.38 179 TYR B N 1
ATOM 3138 C CA . TYR B 1 179 ? 24.969 -5.562 2.33 1 97.38 179 TYR B CA 1
ATOM 3139 C C . TYR B 1 179 ? 25.562 -6.699 1.508 1 97.38 179 TYR B C 1
ATOM 3141 O O . TYR B 1 179 ? 24.906 -7.238 0.613 1 97.38 179 TYR B O 1
ATOM 3149 N N . MET B 1 180 ? 26.812 -7.023 1.798 1 96.38 180 MET B N 1
ATOM 3150 C CA . MET B 1 180 ? 27.531 -8.102 1.109 1 96.38 180 MET B CA 1
ATOM 3151 C C . MET B 1 180 ? 27.703 -9.312 2.023 1 96.38 180 MET B C 1
ATOM 3153 O O . MET B 1 180 ? 27.891 -9.156 3.23 1 96.38 180 MET B O 1
ATOM 3157 N N . ILE B 1 181 ? 27.578 -10.438 1.446 1 94.44 181 ILE B N 1
ATOM 3158 C CA . ILE B 1 181 ? 27.906 -11.68 2.145 1 94.44 181 ILE B CA 1
ATOM 3159 C C . ILE B 1 181 ? 29.219 -12.234 1.628 1 94.44 181 ILE B C 1
ATOM 3161 O O . ILE B 1 181 ? 29.484 -12.211 0.424 1 94.44 181 ILE B O 1
ATOM 3165 N N . PRO B 1 182 ? 30.016 -12.758 2.564 1 93.06 182 PRO B N 1
ATOM 3166 C CA . PRO B 1 182 ? 31.297 -13.312 2.123 1 93.06 182 PRO B CA 1
ATOM 3167 C C . PRO B 1 182 ? 31.141 -14.344 1.007 1 93.06 182 PRO B C 1
ATOM 3169 O O . PRO B 1 182 ? 30.25 -15.195 1.065 1 93.06 182 PRO B O 1
ATOM 3172 N N . ASP B 1 183 ? 31.938 -14.266 -0.047 1 93.81 183 ASP B N 1
ATOM 3173 C CA . ASP B 1 183 ? 32.062 -15.195 -1.162 1 93.81 183 ASP B CA 1
ATOM 3174 C C . ASP B 1 183 ? 30.828 -15.148 -2.061 1 93.81 183 ASP B C 1
ATOM 3176 O O . ASP B 1 183 ? 30.578 -16.062 -2.84 1 93.81 183 ASP B O 1
ATOM 3180 N N . ASP B 1 184 ? 29.938 -14.211 -1.879 1 92.69 184 ASP B N 1
ATOM 3181 C CA . ASP B 1 184 ? 28.828 -13.93 -2.789 1 92.69 184 ASP B CA 1
ATOM 3182 C C . ASP B 1 184 ? 29.047 -12.609 -3.518 1 92.69 184 ASP B C 1
ATOM 3184 O O . ASP B 1 184 ? 29.219 -11.562 -2.885 1 92.69 184 ASP B O 1
ATOM 3188 N N . PRO B 1 185 ? 29.078 -12.688 -4.789 1 93.12 185 PRO B N 1
ATOM 3189 C CA . PRO B 1 185 ? 29.328 -11.461 -5.543 1 93.12 185 PRO B CA 1
ATOM 3190 C C . PRO B 1 185 ? 28.109 -10.531 -5.578 1 93.12 185 PRO B C 1
ATOM 3192 O O . PRO B 1 185 ? 28.234 -9.367 -5.957 1 93.12 185 PRO B O 1
ATOM 3195 N N . LEU B 1 186 ? 27.016 -10.953 -5.215 1 93 186 LEU B N 1
ATOM 3196 C CA . LEU B 1 186 ? 25.781 -10.172 -5.297 1 93 186 LEU B CA 1
ATOM 3197 C C . LEU B 1 186 ? 25.531 -9.406 -3.998 1 93 186 LEU B C 1
ATOM 3199 O O . LEU B 1 186 ? 25.812 -9.922 -2.91 1 93 186 LEU B O 1
ATOM 3203 N N . ALA B 1 187 ? 25.016 -8.109 -4.109 1 95.38 187 ALA B N 1
ATOM 3204 C CA . ALA B 1 187 ? 24.547 -7.324 -2.967 1 95.38 187 ALA B CA 1
ATOM 3205 C C . ALA B 1 187 ? 23.141 -7.727 -2.559 1 95.38 187 ALA B C 1
ATOM 3207 O O . ALA B 1 187 ? 22.25 -7.848 -3.406 1 95.38 187 ALA B O 1
ATOM 3208 N N . TRP B 1 188 ? 22.969 -7.891 -1.238 1 95.19 188 TRP B N 1
ATOM 3209 C CA . TRP B 1 188 ? 21.672 -8.305 -0.713 1 95.19 188 TRP B CA 1
ATOM 3210 C C . TRP B 1 188 ? 20.938 -7.133 -0.068 1 95.19 188 TRP B C 1
ATOM 3212 O O . TRP B 1 188 ? 21.547 -6.316 0.626 1 95.19 188 TRP B O 1
ATOM 3222 N N . PRO B 1 189 ? 19.656 -7.043 -0.313 1 96.12 189 PRO B N 1
ATOM 3223 C CA . PRO B 1 189 ? 18.906 -5.945 0.296 1 96.12 189 PRO B CA 1
ATOM 3224 C C . PRO B 1 189 ? 18.609 -6.176 1.777 1 96.12 189 PRO B C 1
ATOM 3226 O O . PRO B 1 189 ? 18.297 -7.297 2.182 1 96.12 189 PRO B O 1
ATOM 3229 N N . GLN B 1 190 ? 18.844 -5.156 2.576 1 96.75 190 GLN B N 1
ATOM 3230 C CA . GLN B 1 190 ? 18.391 -5.133 3.963 1 96.75 190 GLN B CA 1
ATOM 3231 C C . GLN B 1 190 ? 16.984 -4.539 4.074 1 96.75 190 GLN B C 1
ATOM 3233 O O . GLN B 1 190 ? 16.844 -3.334 4.281 1 96.75 190 GLN B O 1
ATOM 3238 N N . LEU B 1 191 ? 15.961 -5.43 4.07 1 94.5 191 LEU B N 1
ATOM 3239 C CA . LEU B 1 191 ? 14.586 -4.969 3.906 1 94.5 191 LEU B CA 1
ATOM 3240 C C . LEU B 1 191 ? 13.906 -4.777 5.258 1 94.5 191 LEU B C 1
ATOM 3242 O O . LEU B 1 191 ? 12.758 -4.34 5.328 1 94.5 191 LEU B O 1
ATOM 3246 N N . ASN B 1 192 ? 14.664 -5.195 6.375 1 96.06 192 ASN B N 1
ATOM 3247 C CA . ASN B 1 192 ? 14.172 -4.828 7.695 1 96.06 192 ASN B CA 1
ATOM 3248 C C . ASN B 1 192 ? 14.391 -3.346 7.988 1 96.06 192 ASN B C 1
ATOM 3250 O O . ASN B 1 192 ? 15.195 -2.994 8.852 1 96.06 192 ASN B O 1
ATOM 3254 N N . SER B 1 193 ? 13.617 -2.533 7.324 1 96.81 193 SER B N 1
ATOM 3255 C CA . SER B 1 193 ? 13.781 -1.083 7.363 1 96.81 193 SER B CA 1
ATOM 3256 C C . SER B 1 193 ? 12.672 -0.423 8.18 1 96.81 193 SER B C 1
ATOM 3258 O O . SER B 1 193 ? 11.633 -1.036 8.43 1 96.81 193 SER B O 1
ATOM 3260 N N . LYS B 1 194 ? 12.922 0.8 8.594 1 97 194 LYS B N 1
ATOM 3261 C CA . LYS B 1 194 ? 11.953 1.588 9.352 1 97 194 LYS B CA 1
ATOM 3262 C C . LYS B 1 194 ? 10.828 2.09 8.445 1 97 194 LYS B C 1
ATOM 3264 O O . LYS B 1 194 ? 11.07 2.484 7.305 1 97 194 LYS B O 1
ATOM 3269 N N . HIS B 1 195 ? 9.648 2.088 9.039 1 98.19 195 HIS B N 1
ATOM 3270 C CA . HIS B 1 195 ? 8.453 2.602 8.375 1 98.19 195 HIS B CA 1
ATOM 3271 C C . HIS B 1 195 ? 7.566 3.359 9.359 1 98.19 195 HIS B C 1
ATOM 3273 O O . HIS B 1 195 ? 7.719 3.221 10.578 1 98.19 195 HIS B O 1
ATOM 3279 N N . VAL B 1 196 ? 6.75 4.238 8.852 1 98.31 196 VAL B N 1
ATOM 3280 C CA . VAL B 1 196 ? 5.613 4.805 9.57 1 98.31 196 VAL B CA 1
ATOM 3281 C C . VAL B 1 196 ? 4.32 4.156 9.086 1 98.31 196 VAL B C 1
ATOM 3283 O O . VAL B 1 196 ? 3.949 4.293 7.918 1 98.31 196 VAL B O 1
ATOM 3286 N N . CYS B 1 197 ? 3.703 3.434 10.039 1 98.62 197 CYS B N 1
ATOM 3287 C CA . CYS B 1 197 ? 2.568 2.609 9.641 1 98.62 197 CYS B CA 1
ATOM 3288 C C . CYS B 1 197 ? 1.296 3.049 10.352 1 98.62 197 CYS B C 1
ATOM 3290 O O . CYS B 1 197 ? 1.344 3.482 11.508 1 98.62 197 CYS B O 1
ATOM 3292 N N . ARG B 1 198 ? 0.201 2.918 9.586 1 98.56 198 ARG B N 1
ATOM 3293 C CA . ARG B 1 198 ? -1.087 2.912 10.273 1 98.56 198 ARG B CA 1
ATOM 3294 C C . ARG B 1 198 ? -1.22 1.693 11.18 1 98.56 198 ARG B C 1
ATOM 3296 O O . ARG B 1 198 ? -0.754 0.604 10.836 1 98.56 198 ARG B O 1
ATOM 3303 N N . ASP B 1 199 ? -1.852 1.891 12.352 1 98.19 199 ASP B N 1
ATOM 3304 C CA . ASP B 1 199 ? -2.121 0.779 13.266 1 98.19 199 ASP B CA 1
ATOM 3305 C C . ASP B 1 199 ? -3.18 -0.158 12.688 1 98.19 199 ASP B C 1
ATOM 3307 O O . ASP B 1 199 ? -4.379 0.055 12.883 1 98.19 199 ASP B O 1
ATOM 3311 N N . PHE B 1 200 ? -2.779 -1.192 12.055 1 98.69 200 PHE B N 1
ATOM 3312 C CA . PHE B 1 200 ? -3.67 -2.105 11.352 1 98.69 200 PHE B CA 1
ATOM 3313 C C . PHE B 1 200 ? -4.684 -2.719 12.312 1 98.69 200 PHE B C 1
ATOM 3315 O O . PHE B 1 200 ? -5.859 -2.877 11.961 1 98.69 200 PHE B O 1
ATOM 3322 N N . GLU B 1 201 ? -4.238 -3.102 13.453 1 97.88 201 GLU B N 1
ATOM 3323 C CA . GLU B 1 201 ? -5.145 -3.734 14.406 1 97.88 201 GLU B CA 1
ATOM 3324 C C . GLU B 1 201 ? -6.27 -2.787 14.812 1 97.88 201 GLU B C 1
ATOM 3326 O O . GLU B 1 201 ? -7.41 -3.217 15 1 97.88 201 GLU B O 1
ATOM 3331 N N . GLY B 1 202 ? -5.98 -1.518 15 1 97.81 202 GLY B N 1
ATOM 3332 C CA . GLY B 1 202 ? -7.023 -0.535 15.258 1 97.81 202 GLY B CA 1
ATOM 3333 C C . GLY B 1 202 ? -8.039 -0.429 14.141 1 97.81 202 GLY B C 1
ATOM 3334 O O . GLY B 1 202 ? -9.242 -0.374 14.391 1 97.81 202 GLY B O 1
ATOM 3335 N N . VAL B 1 203 ? -7.551 -0.407 12.914 1 98.12 203 VAL B N 1
ATOM 3336 C CA . VAL B 1 203 ? -8.414 -0.347 11.742 1 98.12 203 VAL B CA 1
ATOM 3337 C C . VAL B 1 203 ? -9.273 -1.61 11.672 1 98.12 203 VAL B C 1
ATOM 3339 O O . VAL B 1 203 ? -10.484 -1.535 11.445 1 98.12 203 VAL B O 1
ATOM 3342 N N . ARG B 1 204 ? -8.641 -2.729 11.859 1 98 204 ARG B N 1
ATOM 3343 C CA . ARG B 1 204 ? -9.328 -4.012 11.828 1 98 204 ARG B CA 1
ATOM 3344 C C . ARG B 1 204 ? -10.422 -4.07 12.891 1 98 204 ARG B C 1
ATOM 3346 O O . ARG B 1 204 ? -11.539 -4.512 12.617 1 98 204 ARG B O 1
ATOM 3353 N N . GLN B 1 205 ? -10.133 -3.66 14.062 1 97.38 205 GLN B N 1
ATOM 3354 C CA . GLN B 1 205 ? -11.109 -3.67 15.141 1 97.38 205 GLN B CA 1
ATOM 3355 C C . GLN B 1 205 ? -12.305 -2.781 14.812 1 97.38 205 GLN B C 1
ATOM 3357 O O . GLN B 1 205 ? -13.453 -3.145 15.086 1 97.38 205 GLN B O 1
ATOM 3362 N N . TRP B 1 206 ? -12.016 -1.637 14.336 1 97.44 206 TRP B N 1
ATOM 3363 C CA . TRP B 1 206 ? -13.109 -0.771 13.906 1 97.44 206 TRP B CA 1
ATOM 3364 C C . TRP B 1 206 ? -14.016 -1.488 12.914 1 97.44 206 TRP B C 1
ATOM 3366 O O . TRP B 1 206 ? -15.242 -1.416 13.023 1 97.44 206 TRP B O 1
ATOM 3376 N N . ALA B 1 207 ? -13.43 -2.133 11.891 1 97.12 207 ALA B N 1
ATOM 3377 C CA . ALA B 1 207 ? -14.195 -2.844 10.875 1 97.12 207 ALA B CA 1
ATOM 3378 C C . ALA B 1 207 ? -15.055 -3.938 11.492 1 97.12 207 ALA B C 1
ATOM 3380 O O . ALA B 1 207 ? -16.219 -4.105 11.125 1 97.12 207 ALA B O 1
ATOM 3381 N N . LEU B 1 208 ? -14.484 -4.625 12.43 1 95.94 208 LEU B N 1
ATOM 3382 C CA . LEU B 1 208 ? -15.211 -5.68 13.117 1 95.94 208 LEU B CA 1
ATOM 3383 C C . LEU B 1 208 ? -16.391 -5.105 13.891 1 95.94 208 LEU B C 1
ATOM 3385 O O . LEU B 1 208 ? -17.5 -5.633 13.828 1 95.94 208 LEU B O 1
ATOM 3389 N N . ASP B 1 209 ? -16.203 -4 14.547 1 94.81 209 ASP B N 1
ATOM 3390 C CA . ASP B 1 209 ? -17.219 -3.377 15.375 1 94.81 209 ASP B CA 1
ATOM 3391 C C . ASP B 1 209 ? -18.359 -2.826 14.523 1 94.81 209 ASP B C 1
ATOM 3393 O O . ASP B 1 209 ? -19.453 -2.59 15.031 1 94.81 209 ASP B O 1
ATOM 3397 N N . HIS B 1 210 ? -18.094 -2.65 13.289 1 94.75 210 HIS B N 1
ATOM 3398 C CA . HIS B 1 210 ? -19.094 -2.018 12.438 1 94.75 210 HIS B CA 1
ATOM 3399 C C . HIS B 1 210 ? -19.531 -2.949 11.312 1 94.75 210 HIS B C 1
ATOM 3401 O O . HIS B 1 210 ? -19.922 -2.49 10.242 1 94.75 210 HIS B O 1
ATOM 3407 N N . SER B 1 211 ? -19.344 -4.23 11.43 1 91.75 211 SER B N 1
ATOM 3408 C CA . SER B 1 211 ? -19.75 -5.219 10.43 1 91.75 211 SER B CA 1
ATOM 3409 C C . SER B 1 211 ? -21.094 -5.84 10.773 1 91.75 211 SER B C 1
ATOM 3411 O O . SER B 1 211 ? -21.5 -5.852 11.938 1 91.75 211 SER B O 1
#

pLDDT: mean 93.24, std 8.68, range [53.22, 98.88]

Organism: Hypocrea jecorina (strain QM6a) (NCBI:txid431241)

Secondary structure (DSSP, 8-state):
-THHHHHHHHHHHHHHHHHHHHHHHHHT-HHHHHHHHS---GGGGG--EEEEE-----TT-TTSS-SHHHHHHHHHHTTT---EEEEGGGGGGGT--TTSPEEE-TTT--EEEEEEEHHHHHHHHHHHHHHHHTHHHHGGG-GGGTT-HHHHHHHHHHHHHHHHHHHHHT----EEEEEE-TT--SEEEE---EEEEE-HHHHHHHHHHT-/--HHHHHHHHHHHHHHHHHHHHHHHHHT-HHHHHHHHS---GGGGG--EEEEE-----TT-TTSS-SHHHHHHHHHHTTT---EEEEGGGHHHHT--TTSPEEE-TTT--EEEEEEEHHHHHHHHHHHHHHHHTHHHHGGG-GGGTT-HHHHHHHHHHHHHHHHHHHHHT----EEEEEE-TT--SEEEE---EEEEE-HHHHHHHHHHT-

InterPro domains:
  IPR021765 Mycotoxin biosynthesis protein UstYa-like [PF11807] (6-210)
  IPR021765 Mycotoxin biosynthesis protein UstYa-like [PTHR33365] (7-210)

Sequence (422 aa):
RSKWLWLVHAALLLTSCGMLVSTLILRSSTLHLVRQVSAWSPADTSVQYKQVRYNITSKGNPFVGAGPEVDRVWREISYDMGDQWIPKSDISKLDMPETSLKVNHPTTGEEGYRVGMEVFHHLHCLNLLRRVTYKEYYEPLGGEFSHGPEVLQAHTDHCIEVLRLNLQCNADIGLFTFYMIPDDPLAWPQLNSKHVCRDFEGVRQWALDHSRSKWLWLVHAALLLTSCGMLVSTLILRSSTLHLVRQVSAWSPADTSVQYKQVRYNITSKGNPFVGAGPEVDRVWREISYDMGDQWIPKSDISKLDMPETSLKVNHPTTGEEGYRVGMEVFHHLHCLNLLRRVTYKEYYEPLGGEFSHGPEVLQAHTDHCIEVLRLNLQCNADIGLFTFYMIPDDPLAWPQLNSKHVCRDFEGVRQWALDHS

Solvent-accessible surface area (backbone atoms only — not comparable to full-atom values): 23072 Å² total; per-residue (Å²): 133,70,61,63,61,53,51,53,51,50,49,51,49,50,49,52,50,47,51,37,51,47,51,54,50,54,64,62,30,60,54,52,51,47,64,71,61,38,35,75,43,92,58,51,79,39,56,44,77,42,81,40,68,46,75,75,63,63,80,90,33,64,80,57,79,78,54,72,70,27,48,50,60,50,32,63,61,16,72,67,55,62,50,31,70,43,56,63,83,50,40,65,76,55,73,52,64,89,78,40,35,70,40,58,38,92,83,80,55,50,68,20,32,40,28,39,52,45,37,32,54,51,41,40,34,50,48,52,54,52,45,58,77,42,36,85,70,40,48,84,76,30,73,75,50,63,68,39,69,67,55,37,46,54,50,50,48,48,33,50,47,52,49,50,52,50,50,40,28,59,44,41,59,25,53,26,41,26,33,74,47,92,97,45,93,59,74,39,76,43,73,62,26,52,36,43,20,40,40,40,67,45,42,49,49,51,46,60,74,48,73,134,68,64,65,57,55,50,52,50,51,49,51,47,50,49,51,50,48,50,36,52,49,52,53,50,54,63,62,30,61,54,52,50,46,66,71,62,37,36,76,42,93,58,50,81,39,55,44,78,43,82,42,68,46,74,74,65,62,82,92,35,64,79,57,80,79,53,71,70,26,49,50,58,52,32,63,61,18,70,69,55,61,51,32,70,44,56,63,84,50,38,67,72,55,73,51,67,90,78,41,34,68,39,57,38,90,82,82,54,51,69,19,32,39,28,38,52,43,36,32,53,52,42,40,35,51,48,52,54,52,45,59,75,41,37,85,70,40,49,84,74,30,73,73,51,62,68,38,70,68,54,35,47,54,51,50,46,48,32,51,48,54,48,50,52,50,50,40,29,58,46,41,59,26,54,27,42,26,34,74,47,91,97,44,92,60,75,40,76,43,73,61,26,53,36,43,20,40,40,41,67,45,42,50,49,50,46,60,75,48,72